Protein AF-A0A9P6L2A0-F1 (afdb_monomer)

pLDDT: mean 90.63, std 8.5, range [47.06, 98.75]

Secondary structure (DSSP, 8-state):
-TTPPPHHHHHHHHHHHHTT--TTTHHHHHHHHHHHTT--------HHHHHHHHHHHHHHHHHHHHHHHHH-SEEEEEEEEEEETTEEEEEEEEEEE-SSSPPPEEEEEEEEEES---HHHHHHHHHHHHHHHHHHHHTSHHHHHS---HHHHHHTEEEEEE-S-HHHHHHHHHHHHHHHHHHHHHHHHHHHH-GGGHHHHHHHHHHHHHHHHHHTTSHHHHHTS-HHHHHHHHHHHHHHHHHHHHHHHHHTS-HHHHHHHH--EEEE-HHHHHHHHHHHHHHHHHHHHHHHSTT-PPPB---HHHHHHHHTT-S-HHHH--GGGBHHHHHHHHHHHHHS-SSTTTS-TTS-PPPSSHHHHHHHHHHTHHHHHHHHHHHHHT-TTTT---HHHHHHHHHHH-HHHHHHHHHHHHHIIIIIHHHHHHHH-GGGTT--GGG-HHHHHHHHHHHHHHHH-THHHHSTT--HHHHSTTSPPPTTHHHHHHHHHTGGG-TTHHHHHHHHHHHHHHHHHHHTHHHHT-HHHHT--HHHHHHT---SS-HHHHHHHHHHHHHHHH-TT--HHHHHHHHHT-

Mean predicted aligned error: 7.13 Å

Nearest PDB structures (foldseek):
  8sjd-assembly1_A  TM=4.100E-01  e=6.857E-05  Musca domestica
  8edg-assembly1_C  TM=4.055E-01  e=3.412E-04  Musca domestica
  4d1q-assembly1_B  TM=2.955E-01  e=1.530E-04  Musca domestica
  8xk3-assembly1_A  TM=3.713E-01  e=5.766E-01  Kurthia massiliensis
  3zx3-assembly1_A  TM=3.173E-01  e=1.182E+00  Rattus norvegicus

Sequence (574 aa):
KRGVVQDWARNAILTLVNQGVPMSKTWDVTSANAKALGVVIVGTWSIRTSCRVVREGGIAAGLMIVEYVLMCIAMTMSGDGTSHKSIQYSSRYAVVIPLNSQPPKDCFLGITPKVNHTTATQFEGWKETLQHLCDNFNKSPLGNEAPADPTRMWQKLKGYLSDHASDQKKLSAALERYRWECDRELRGQAAMVSDEHVEERNQVMVEKGKELMEEIGGPDCYLALPVDEQIRFAKRLVREAQICLGEQAYQRLSPEEKEVVDWWVWSGCAMHKDLNAMKAGADRMSRWWVEFGEGVAPVALMNKFKTIAAKSGSVPEGSIVGPGDRGGVKVTDLLGSLVKHRETKKGHQERFRAFSSHGLAATEILHHLDLYLAFLQLVADSKSLGNELNHLERNVQAGLNDPPTRTELCVLSLYSQAISIPFSQHIRTPSNASLNGLDLGPVYDRIKRHMEAVINNPDILLGRGASQEVGTLYGEEWNNADVIQFIRDNADSFPHLQKILIEFFRGALKTWNEFAKDICGNPKVTEATPEQRRLAFRHPTNDLNEGALGTLRQEYRAYPNITFGMVNAKLMCK

Structure (mmCIF, N/CA/C/O backbone):
data_AF-A0A9P6L2A0-F1
#
_entry.id   AF-A0A9P6L2A0-F1
#
loop_
_atom_site.group_PDB
_atom_site.id
_atom_site.type_symbol
_atom_site.label_atom_id
_atom_site.label_alt_id
_atom_site.label_comp_id
_atom_site.label_asym_id
_atom_site.label_entity_id
_atom_site.label_seq_id
_atom_site.pdbx_PDB_ins_code
_atom_site.Cartn_x
_atom_site.Cartn_y
_atom_site.Cartn_z
_atom_site.occupancy
_atom_site.B_iso_or_equiv
_atom_site.auth_seq_id
_atom_site.auth_comp_id
_atom_site.auth_asym_id
_atom_site.auth_atom_id
_atom_site.pdbx_PDB_model_num
ATOM 1 N N . LYS A 1 1 ? 7.263 -43.587 -21.302 1.00 47.06 1 LYS A N 1
ATOM 2 C CA . LYS A 1 1 ? 8.309 -42.648 -20.820 1.00 47.06 1 LYS A CA 1
ATOM 3 C C . LYS A 1 1 ? 8.225 -42.562 -19.296 1.00 47.06 1 LYS A C 1
ATOM 5 O O . LYS A 1 1 ? 7.304 -41.935 -18.790 1.00 47.06 1 LYS A O 1
ATOM 10 N N . ARG A 1 2 ? 9.096 -43.260 -18.554 1.00 49.16 2 ARG A N 1
ATOM 11 C CA . ARG A 1 2 ? 9.128 -43.159 -17.082 1.00 49.16 2 ARG A CA 1
ATOM 12 C C . ARG A 1 2 ? 9.692 -41.779 -16.712 1.00 49.16 2 ARG A C 1
ATOM 14 O O . ARG A 1 2 ? 10.736 -41.413 -17.233 1.00 49.16 2 ARG A O 1
ATOM 21 N N . GLY A 1 3 ? 8.992 -41.020 -15.868 1.00 68.31 3 GLY A N 1
ATOM 22 C CA . GLY A 1 3 ? 9.498 -39.763 -15.293 1.00 68.31 3 GLY A CA 1
ATOM 23 C C . GLY A 1 3 ? 9.009 -38.445 -15.911 1.00 68.31 3 GLY A C 1
ATOM 24 O O . GLY A 1 3 ? 9.425 -37.395 -15.430 1.00 68.31 3 GLY A O 1
ATOM 25 N N . VAL A 1 4 ? 8.125 -38.455 -16.918 1.00 80.50 4 VAL A N 1
ATOM 26 C CA . VAL A 1 4 ? 7.506 -37.215 -17.432 1.00 80.50 4 VAL A CA 1
ATOM 27 C C . VAL A 1 4 ? 6.223 -36.925 -16.656 1.00 80.50 4 VAL A C 1
ATOM 29 O O . VAL A 1 4 ? 5.293 -37.729 -16.680 1.00 80.50 4 VAL A O 1
ATOM 32 N N . VAL A 1 5 ? 6.176 -35.782 -15.972 1.00 86.06 5 VAL A N 1
ATOM 33 C CA . VAL A 1 5 ? 4.963 -35.283 -15.307 1.00 86.06 5 VAL A CA 1
ATOM 34 C C . VAL A 1 5 ? 4.119 -34.572 -16.355 1.00 86.06 5 VAL A C 1
ATOM 36 O O . VAL A 1 5 ? 4.582 -33.587 -16.930 1.00 86.06 5 VAL A O 1
ATOM 39 N N . GLN A 1 6 ? 2.921 -35.093 -16.613 1.00 89.88 6 GLN A N 1
ATOM 40 C CA . GLN A 1 6 ? 2.000 -34.549 -17.612 1.00 89.88 6 GLN A CA 1
ATOM 41 C C . GLN A 1 6 ? 1.418 -33.199 -17.175 1.00 89.88 6 GLN A C 1
ATOM 43 O O . GLN A 1 6 ? 1.325 -32.917 -15.978 1.00 89.88 6 GLN A O 1
ATOM 48 N N . ASP A 1 7 ? 0.977 -32.394 -18.139 1.00 91.06 7 ASP A N 1
ATOM 49 C CA . ASP A 1 7 ? 0.506 -31.027 -17.889 1.00 91.06 7 ASP A CA 1
ATOM 50 C C . ASP A 1 7 ? -0.716 -30.978 -16.976 1.00 91.06 7 ASP A C 1
ATOM 52 O O . ASP A 1 7 ? -0.766 -30.153 -16.069 1.00 91.06 7 ASP A O 1
ATOM 56 N N . TRP A 1 8 ? -1.655 -31.922 -17.109 1.00 90.88 8 TRP A N 1
ATOM 57 C CA . TRP A 1 8 ? -2.795 -32.003 -16.189 1.00 90.88 8 TRP A CA 1
ATOM 58 C C . TRP A 1 8 ? -2.344 -32.214 -14.735 1.00 90.88 8 TRP A C 1
ATOM 60 O O . TRP A 1 8 ? -2.929 -31.636 -13.822 1.00 90.88 8 TRP A O 1
ATOM 70 N N . ALA A 1 9 ? -1.284 -32.999 -14.507 1.00 93.25 9 ALA A N 1
ATOM 71 C CA . ALA A 1 9 ? -0.755 -33.257 -13.171 1.00 93.25 9 ALA A CA 1
ATOM 72 C C . ALA A 1 9 ? -0.005 -32.031 -12.636 1.00 93.25 9 ALA A C 1
ATOM 74 O O . ALA A 1 9 ? -0.141 -31.692 -11.461 1.00 93.25 9 ALA A O 1
ATOM 75 N N . ARG A 1 10 ? 0.745 -31.329 -13.498 1.00 94.12 10 ARG A N 1
ATOM 76 C CA . ARG A 1 10 ? 1.381 -30.044 -13.162 1.00 94.12 10 ARG A CA 1
ATOM 77 C C . ARG A 1 10 ? 0.330 -29.009 -12.750 1.00 94.12 10 ARG A C 1
ATOM 79 O O . ARG A 1 10 ? 0.458 -28.413 -11.683 1.00 94.12 10 ARG A O 1
ATOM 86 N N . ASN A 1 11 ? -0.733 -28.874 -13.540 1.00 92.56 11 ASN A N 1
ATOM 87 C CA . ASN A 1 11 ? -1.851 -27.974 -13.267 1.00 92.56 11 ASN A CA 1
ATOM 88 C C . ASN A 1 11 ? -2.553 -28.345 -11.960 1.00 92.56 11 ASN A C 1
ATOM 90 O O . ASN A 1 11 ? -2.721 -27.485 -11.104 1.00 92.56 11 ASN A O 1
ATOM 94 N N . ALA A 1 12 ? -2.865 -29.627 -11.744 1.00 94.06 12 ALA A N 1
ATOM 95 C CA . ALA A 1 12 ? -3.468 -30.089 -10.496 1.00 94.06 12 ALA A CA 1
ATOM 96 C C . ALA A 1 12 ? -2.603 -29.744 -9.271 1.00 94.06 12 ALA A C 1
ATOM 98 O O . ALA A 1 12 ? -3.121 -29.263 -8.265 1.00 94.06 12 ALA A O 1
ATOM 99 N N . ILE A 1 13 ? -1.280 -29.933 -9.355 1.00 95.62 13 ILE A N 1
ATOM 100 C CA . ILE A 1 13 ? -0.350 -29.557 -8.282 1.00 95.62 13 ILE A CA 1
ATOM 101 C C . ILE A 1 13 ? -0.418 -28.051 -8.001 1.00 95.62 13 ILE A C 1
ATOM 103 O O . ILE A 1 13 ? -0.579 -27.676 -6.840 1.00 95.62 13 ILE A O 1
ATOM 107 N N . LEU A 1 14 ? -0.294 -27.203 -9.029 1.00 94.19 14 LEU A N 1
ATOM 108 C CA . LEU A 1 14 ? -0.321 -25.744 -8.868 1.00 94.19 14 LEU A CA 1
ATOM 109 C C . LEU A 1 14 ? -1.655 -25.278 -8.281 1.00 94.19 14 LEU A C 1
ATOM 111 O O . LEU A 1 14 ? -1.666 -24.558 -7.285 1.00 94.19 14 LEU A O 1
ATOM 115 N N . THR A 1 15 ? -2.775 -25.762 -8.824 1.00 93.69 15 THR A N 1
ATOM 116 C CA . THR A 1 15 ? -4.116 -25.436 -8.331 1.00 93.69 15 THR A CA 1
ATOM 117 C C . THR A 1 15 ? -4.274 -25.820 -6.864 1.00 93.69 15 THR A C 1
ATOM 119 O O . THR A 1 15 ? -4.666 -24.981 -6.061 1.00 93.69 15 THR A O 1
ATOM 122 N N . LEU A 1 16 ? -3.924 -27.051 -6.475 1.00 94.56 16 LEU A N 1
ATOM 123 C CA . LEU A 1 16 ? -4.057 -27.495 -5.085 1.00 94.56 16 LEU A CA 1
ATOM 124 C C . LEU A 1 16 ? -3.182 -26.668 -4.135 1.00 94.56 16 LEU A C 1
ATOM 126 O O . LEU A 1 16 ? -3.644 -26.266 -3.068 1.00 94.56 16 LEU A O 1
ATOM 130 N N . VAL A 1 17 ? -1.938 -26.376 -4.522 1.00 92.25 17 VAL A N 1
ATOM 131 C CA . VAL A 1 17 ? -1.028 -25.559 -3.706 1.00 92.25 17 VAL A CA 1
ATOM 132 C C . VAL A 1 17 ? -1.552 -24.130 -3.541 1.00 92.25 17 VAL A C 1
ATOM 134 O O . VAL A 1 17 ? -1.484 -23.594 -2.433 1.00 92.25 17 VAL A O 1
ATOM 137 N N . ASN A 1 18 ? -2.125 -23.538 -4.592 1.00 88.12 18 ASN A N 1
ATOM 138 C CA . ASN A 1 18 ? -2.745 -22.210 -4.544 1.00 88.12 18 ASN A CA 1
ATOM 139 C C . ASN A 1 18 ? -4.006 -22.177 -3.666 1.00 88.12 18 ASN A C 1
ATOM 141 O O . ASN A 1 18 ? -4.312 -21.144 -3.077 1.00 88.12 18 ASN A O 1
ATOM 145 N N . GLN A 1 19 ? -4.693 -23.314 -3.515 1.00 89.94 19 GLN A N 1
ATOM 146 C CA . GLN A 1 19 ? -5.813 -23.497 -2.581 1.00 89.94 19 GLN A CA 1
ATOM 147 C C . GLN A 1 19 ? -5.359 -23.864 -1.152 1.00 89.94 19 GLN A C 1
ATOM 149 O O . GLN A 1 19 ? -6.174 -24.225 -0.307 1.00 89.94 19 GLN A O 1
ATOM 154 N N . GLY A 1 20 ? -4.056 -23.792 -0.858 1.00 88.25 20 GLY A N 1
ATOM 155 C CA . GLY A 1 20 ? -3.508 -24.016 0.482 1.00 88.25 20 GLY A CA 1
ATOM 156 C C . GLY A 1 20 ? -3.190 -25.474 0.819 1.00 88.25 20 GLY A C 1
ATOM 157 O O . GLY A 1 20 ? -2.769 -25.752 1.944 1.00 88.25 20 GLY A O 1
ATOM 158 N N . VAL A 1 21 ? -3.319 -26.408 -0.131 1.00 91.38 21 VAL A N 1
ATOM 159 C CA . VAL A 1 21 ? -2.921 -27.804 0.091 1.00 91.38 21 VAL A CA 1
ATOM 160 C C . VAL A 1 21 ? -1.396 -27.884 0.240 1.00 91.38 21 VAL A C 1
ATOM 162 O O . VAL A 1 21 ? -0.663 -27.422 -0.643 1.00 91.38 21 VAL A O 1
ATOM 165 N N . PRO A 1 22 ? -0.873 -28.496 1.321 1.00 90.69 22 PRO A N 1
ATOM 166 C CA . PRO A 1 22 ? 0.562 -28.711 1.466 1.00 90.69 22 PRO A CA 1
ATOM 167 C C . PRO A 1 22 ? 1.139 -29.467 0.259 1.00 90.69 22 PRO A C 1
ATOM 169 O O . PRO A 1 22 ? 0.561 -30.453 -0.195 1.00 90.69 22 PRO A O 1
ATOM 172 N N . MET A 1 23 ? 2.331 -29.090 -0.220 1.00 92.00 23 MET A N 1
ATOM 173 C CA . MET A 1 23 ? 3.001 -29.780 -1.345 1.00 92.00 23 MET A CA 1
ATOM 174 C C . MET A 1 23 ? 3.214 -31.285 -1.098 1.00 92.00 23 MET A C 1
ATOM 176 O O . MET A 1 23 ? 3.289 -32.066 -2.046 1.00 92.00 23 MET A O 1
ATOM 180 N N . SER A 1 24 ? 3.301 -31.694 0.172 1.00 93.06 24 SER A N 1
ATOM 181 C CA . SER A 1 24 ? 3.385 -33.092 0.610 1.00 93.06 24 SER A CA 1
ATOM 182 C C . SER A 1 24 ? 2.072 -33.869 0.474 1.00 93.06 24 SER A C 1
ATOM 184 O O . SER A 1 24 ? 2.092 -35.089 0.583 1.00 93.06 24 SER A O 1
ATOM 186 N N . LYS A 1 25 ? 0.948 -33.179 0.251 1.00 95.69 25 LYS A N 1
ATOM 187 C CA . LYS A 1 25 ? -0.415 -33.724 0.243 1.00 95.69 25 LYS A CA 1
ATOM 188 C C . LYS A 1 25 ? -1.131 -33.607 -1.097 1.00 95.69 25 LYS A C 1
ATOM 190 O O . LYS A 1 25 ? -2.234 -34.122 -1.231 1.00 95.69 25 LYS A O 1
ATOM 195 N N . THR A 1 26 ? -0.511 -33.001 -2.108 1.00 95.94 26 THR A N 1
ATOM 196 C CA . THR A 1 26 ? -1.139 -32.829 -3.429 1.00 95.94 26 THR A CA 1
ATOM 197 C C . THR A 1 26 ? -1.512 -34.163 -4.079 1.00 95.94 26 THR A C 1
ATOM 199 O O . THR A 1 26 ? -2.590 -34.271 -4.660 1.00 95.94 26 THR A O 1
ATOM 202 N N . TRP A 1 27 ? -0.668 -35.195 -3.947 1.00 96.44 27 TRP A N 1
ATOM 203 C CA . TRP A 1 27 ? -0.992 -36.537 -4.443 1.00 96.44 27 TRP A CA 1
ATOM 204 C C . TRP A 1 27 ? -2.126 -37.185 -3.644 1.00 96.44 27 TRP A C 1
ATOM 206 O O . TRP A 1 27 ? -3.088 -37.651 -4.246 1.00 96.44 27 TRP A O 1
ATOM 216 N N . ASP A 1 28 ? -2.045 -37.168 -2.308 1.00 96.62 28 ASP A N 1
ATOM 217 C CA . ASP A 1 28 ? -3.063 -37.757 -1.424 1.00 96.62 28 ASP A CA 1
ATOM 218 C C . ASP A 1 28 ? -4.459 -37.192 -1.735 1.00 96.62 28 ASP A C 1
ATOM 220 O O . ASP A 1 28 ? -5.412 -37.948 -1.919 1.00 96.62 28 ASP A O 1
ATOM 224 N N . VAL A 1 29 ? -4.564 -35.864 -1.866 1.00 96.50 29 VAL A N 1
ATOM 225 C CA . VAL A 1 29 ? -5.820 -35.174 -2.199 1.00 96.50 29 VAL A CA 1
ATOM 226 C C . VAL A 1 29 ? -6.298 -35.532 -3.606 1.00 96.50 29 VAL A C 1
ATOM 228 O O . VAL A 1 29 ? -7.474 -35.837 -3.796 1.00 96.50 29 VAL A O 1
ATOM 231 N N . THR A 1 30 ? -5.399 -35.545 -4.594 1.00 96.06 30 THR A N 1
ATOM 232 C CA . THR A 1 30 ? -5.775 -35.892 -5.975 1.00 96.06 30 THR A CA 1
ATOM 233 C C . THR A 1 30 ? -6.272 -37.334 -6.077 1.00 96.06 30 THR A C 1
ATOM 235 O O . THR A 1 30 ? -7.302 -37.590 -6.694 1.00 96.06 30 THR A O 1
ATOM 238 N N . SER A 1 31 ? -5.576 -38.268 -5.428 1.00 95.44 31 SER A N 1
ATOM 239 C CA . SER A 1 31 ? -5.934 -39.687 -5.389 1.00 95.44 31 SER A CA 1
ATOM 240 C C . SER A 1 31 ? -7.280 -39.917 -4.694 1.00 95.44 31 SER A C 1
ATOM 242 O O . SER A 1 31 ? -8.130 -40.642 -5.215 1.00 95.44 31 SER A O 1
ATOM 244 N N . ALA A 1 32 ? -7.523 -39.249 -3.560 1.00 96.19 32 ALA A N 1
ATOM 245 C CA . ALA A 1 32 ? -8.800 -39.318 -2.853 1.00 96.19 32 ALA A CA 1
ATOM 246 C C . ALA A 1 32 ? -9.972 -38.807 -3.709 1.00 96.19 32 ALA A C 1
ATOM 248 O O . ALA A 1 32 ? -10.994 -39.489 -3.809 1.00 96.19 32 ALA A O 1
ATOM 249 N N . ASN A 1 33 ? -9.805 -37.661 -4.380 1.00 95.25 33 ASN A N 1
ATOM 250 C CA . ASN A 1 33 ? -10.826 -37.102 -5.271 1.00 95.25 33 ASN A CA 1
ATOM 251 C C . ASN A 1 33 ? -11.097 -38.013 -6.476 1.00 95.25 33 ASN A C 1
ATOM 253 O O . ASN A 1 33 ? -12.251 -38.269 -6.808 1.00 95.25 33 ASN A O 1
ATOM 257 N N . ALA A 1 34 ? -10.051 -38.556 -7.102 1.00 94.88 34 ALA A N 1
ATOM 258 C CA . ALA A 1 34 ? -10.203 -39.473 -8.227 1.00 94.88 34 ALA A CA 1
ATOM 259 C C . ALA A 1 34 ? -10.961 -40.745 -7.834 1.00 94.88 34 ALA A C 1
ATOM 261 O O . ALA A 1 34 ? -11.886 -41.154 -8.534 1.00 94.88 34 ALA A O 1
ATOM 262 N N . LYS A 1 35 ? -10.633 -41.320 -6.669 1.00 95.69 35 LYS A N 1
ATOM 263 C CA . LYS A 1 35 ? -11.341 -42.480 -6.120 1.00 95.69 35 LYS A CA 1
ATOM 264 C C . LYS A 1 35 ? -12.819 -42.178 -5.868 1.00 95.69 35 LYS A C 1
ATOM 266 O O . LYS A 1 35 ? -13.659 -43.002 -6.214 1.00 95.69 35 LYS A O 1
ATOM 271 N N . ALA A 1 36 ? -13.136 -41.017 -5.293 1.00 96.75 36 ALA A N 1
ATOM 272 C CA . ALA A 1 36 ? -14.518 -40.603 -5.044 1.00 96.75 36 ALA A CA 1
ATOM 273 C C . ALA A 1 36 ? -15.331 -40.445 -6.342 1.00 96.75 36 ALA A C 1
ATOM 275 O O . ALA A 1 36 ? -16.522 -40.735 -6.358 1.00 96.75 36 ALA A O 1
ATOM 276 N N . LEU A 1 37 ? -14.676 -40.037 -7.432 1.00 96.81 37 LEU A N 1
ATOM 277 C CA . LEU A 1 37 ? -15.284 -39.863 -8.755 1.00 96.81 37 LEU A CA 1
ATOM 278 C C . LEU A 1 37 ? -15.269 -41.136 -9.621 1.00 96.81 37 LEU A C 1
ATOM 280 O O . LEU A 1 37 ? -15.720 -41.097 -10.762 1.00 96.81 37 LEU A O 1
ATOM 284 N N . GLY A 1 38 ? -14.727 -42.255 -9.127 1.00 95.94 38 GLY A N 1
ATOM 285 C CA . GLY A 1 38 ? -14.585 -43.489 -9.911 1.00 95.94 38 GLY A CA 1
ATOM 286 C C . GLY A 1 38 ? -13.561 -43.399 -11.051 1.00 95.94 38 GLY A C 1
ATOM 287 O O . GLY A 1 38 ? -13.584 -44.218 -11.967 1.00 95.94 38 GLY A O 1
ATOM 288 N N . VAL A 1 39 ? -12.654 -42.417 -11.012 1.00 95.25 39 VAL A N 1
ATOM 289 C CA . VAL A 1 39 ? -11.623 -42.200 -12.034 1.00 95.25 39 VAL A CA 1
ATOM 290 C C . VAL A 1 39 ? -10.345 -42.948 -11.656 1.00 95.25 39 VAL A C 1
ATOM 292 O O . VAL A 1 39 ? -9.784 -42.750 -10.577 1.00 95.25 39 VAL A O 1
ATOM 295 N N . VAL A 1 40 ? -9.836 -43.780 -12.567 1.00 91.88 40 VAL A N 1
ATOM 296 C CA . VAL A 1 40 ? -8.549 -44.469 -12.394 1.00 91.88 40 VAL A CA 1
ATOM 297 C C . VAL A 1 40 ? -7.416 -43.573 -12.891 1.00 91.88 40 VAL A C 1
ATOM 299 O O . VAL A 1 40 ? -7.288 -43.325 -14.088 1.00 91.88 40 VAL A O 1
ATOM 302 N N . ILE A 1 41 ? -6.562 -43.113 -11.976 1.00 89.69 41 ILE A N 1
ATOM 303 C CA . ILE A 1 41 ? -5.328 -42.395 -12.317 1.00 89.69 41 ILE A CA 1
ATOM 304 C C . ILE A 1 41 ? -4.167 -43.388 -12.386 1.00 89.69 41 ILE A C 1
ATOM 306 O O . ILE A 1 41 ? -3.922 -44.142 -11.446 1.00 89.69 41 ILE A O 1
ATOM 310 N N . VAL A 1 42 ? -3.414 -43.357 -13.487 1.00 87.25 42 VAL A N 1
ATOM 311 C CA . VAL A 1 42 ? -2.190 -44.151 -13.649 1.00 87.25 42 VAL A CA 1
ATOM 312 C C . VAL A 1 42 ? -0.971 -43.334 -13.220 1.00 87.25 42 VAL A C 1
ATOM 314 O O . VAL A 1 42 ? -0.693 -42.274 -13.778 1.00 87.25 42 VAL A O 1
ATOM 317 N N . GLY A 1 43 ? -0.198 -43.870 -12.276 1.00 88.81 43 GLY A N 1
ATOM 318 C CA . GLY A 1 43 ? 1.033 -43.255 -11.769 1.00 88.81 43 GLY A CA 1
ATOM 319 C C . GLY A 1 43 ? 0.841 -42.524 -10.442 1.00 88.81 43 GLY A C 1
ATOM 320 O O . GLY A 1 43 ? -0.220 -42.603 -9.839 1.00 88.81 43 GLY A O 1
ATOM 321 N N . THR A 1 44 ? 1.899 -41.859 -9.970 1.00 92.19 44 THR A N 1
ATOM 322 C CA . THR A 1 44 ? 1.925 -41.050 -8.738 1.00 92.19 44 THR A CA 1
ATOM 323 C C . THR A 1 44 ? 2.952 -39.921 -8.884 1.00 92.19 44 THR A C 1
ATOM 325 O O . THR A 1 44 ? 3.787 -39.943 -9.796 1.00 92.19 44 THR A O 1
ATOM 328 N N . TRP A 1 45 ? 2.947 -38.944 -7.974 1.00 93.56 45 TRP A N 1
ATOM 329 C CA . TRP A 1 45 ? 4.053 -37.991 -7.838 1.00 93.56 45 TRP A CA 1
ATOM 330 C C . TRP A 1 45 ? 4.472 -37.793 -6.383 1.00 93.56 45 TRP A C 1
ATOM 332 O O . TRP A 1 45 ? 3.701 -37.981 -5.448 1.00 93.56 45 TRP A O 1
ATOM 342 N N . SER A 1 46 ? 5.734 -37.408 -6.201 1.00 94.00 46 SER A N 1
ATOM 343 C CA . SER A 1 46 ? 6.338 -37.181 -4.885 1.00 94.00 46 SER A CA 1
ATOM 344 C C . SER A 1 46 ? 6.241 -35.716 -4.453 1.00 94.00 46 SER A C 1
ATOM 346 O O . SER A 1 46 ? 6.074 -34.827 -5.288 1.00 94.00 46 SER A O 1
ATOM 348 N N . ILE A 1 47 ? 6.499 -35.441 -3.169 1.00 94.06 47 ILE A N 1
ATOM 349 C CA . ILE A 1 47 ? 6.702 -34.070 -2.669 1.00 94.06 47 ILE A CA 1
ATOM 350 C C . ILE A 1 47 ? 7.774 -33.316 -3.470 1.00 94.06 47 ILE A C 1
ATOM 352 O O . ILE A 1 47 ? 7.610 -32.138 -3.775 1.00 94.06 47 ILE A O 1
ATOM 356 N N . ARG A 1 48 ? 8.859 -33.995 -3.870 1.00 93.69 48 ARG A N 1
ATOM 357 C CA . ARG A 1 48 ? 9.933 -33.395 -4.676 1.00 93.69 48 ARG A CA 1
ATOM 358 C C . ARG A 1 48 ? 9.411 -32.939 -6.035 1.00 93.69 48 ARG A C 1
ATOM 360 O O 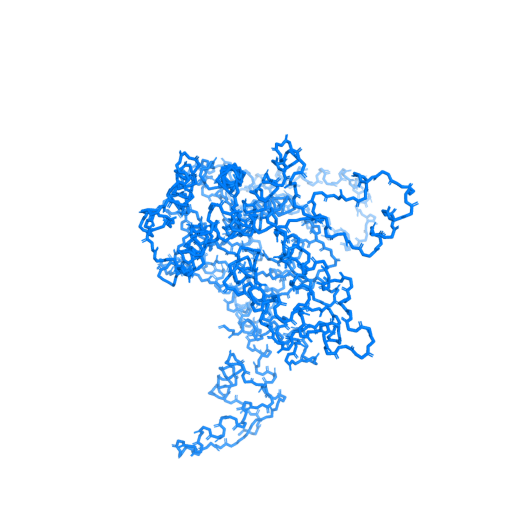. ARG A 1 48 ? 9.817 -31.881 -6.508 1.00 93.69 48 ARG A O 1
ATOM 367 N N . THR A 1 49 ? 8.527 -33.725 -6.643 1.00 94.88 49 THR A N 1
ATOM 368 C CA . THR A 1 49 ? 7.856 -33.364 -7.893 1.00 94.88 49 THR A CA 1
ATOM 369 C C . THR A 1 49 ? 6.975 -32.139 -7.688 1.00 94.88 49 THR A C 1
ATOM 371 O O . THR A 1 49 ? 7.139 -31.172 -8.423 1.00 94.88 49 THR A O 1
ATOM 374 N N . SER A 1 50 ? 6.133 -32.131 -6.649 1.00 94.75 50 SER A N 1
ATOM 375 C CA . SER A 1 50 ? 5.285 -30.979 -6.320 1.00 94.75 50 SER A CA 1
ATOM 376 C C . SER A 1 50 ? 6.103 -29.698 -6.149 1.00 94.75 50 SER A C 1
ATOM 378 O O . SER A 1 50 ? 5.819 -28.686 -6.780 1.00 94.75 50 SER A O 1
ATOM 380 N N . CYS A 1 51 ? 7.181 -29.758 -5.363 1.00 94.06 51 CYS A N 1
ATOM 381 C CA . CYS A 1 51 ? 8.079 -28.626 -5.144 1.00 94.06 51 CYS A CA 1
ATOM 382 C C . CYS A 1 51 ? 8.731 -28.123 -6.441 1.00 94.06 51 CYS A C 1
ATOM 384 O O . CYS A 1 51 ? 8.894 -26.918 -6.618 1.00 94.06 51 CYS A O 1
ATOM 386 N N . ARG A 1 52 ? 9.141 -29.025 -7.343 1.00 94.69 52 ARG A N 1
ATOM 387 C CA . ARG A 1 52 ? 9.724 -28.636 -8.638 1.00 94.69 52 ARG A CA 1
ATOM 388 C C . ARG A 1 52 ? 8.701 -27.948 -9.526 1.00 94.69 52 ARG A C 1
ATOM 390 O O . ARG A 1 52 ? 9.003 -26.880 -10.034 1.00 94.69 52 ARG A O 1
ATOM 397 N N . VAL A 1 53 ? 7.496 -28.506 -9.624 1.00 95.56 53 VAL A N 1
ATOM 398 C CA . VAL A 1 53 ? 6.402 -27.923 -10.411 1.00 95.56 53 VAL A CA 1
ATOM 399 C C . VAL A 1 53 ? 6.073 -26.509 -9.935 1.00 95.56 53 VAL A C 1
ATOM 401 O O . VAL A 1 53 ? 5.967 -25.614 -10.761 1.00 95.56 53 VAL A O 1
ATOM 404 N N . VAL A 1 54 ? 5.993 -26.273 -8.621 1.00 95.31 54 VAL A N 1
ATOM 405 C CA . VAL A 1 54 ? 5.739 -24.926 -8.078 1.00 95.31 54 VAL A CA 1
ATOM 406 C C . VAL A 1 54 ? 6.878 -23.956 -8.407 1.00 95.31 54 VAL A C 1
ATOM 408 O O . VAL A 1 54 ? 6.627 -22.826 -8.812 1.00 95.31 54 VAL A O 1
ATOM 411 N N . ARG A 1 55 ? 8.142 -24.381 -8.278 1.00 94.81 55 ARG A N 1
ATOM 412 C CA . ARG A 1 55 ? 9.299 -23.536 -8.631 1.00 94.81 55 ARG A CA 1
ATOM 413 C C . ARG A 1 55 ? 9.343 -23.203 -10.120 1.00 94.81 55 ARG A C 1
ATOM 415 O O . ARG A 1 55 ? 9.584 -22.054 -10.468 1.00 94.81 55 ARG A O 1
ATOM 422 N N . GLU A 1 56 ? 9.115 -24.199 -10.972 1.00 93.81 56 GLU A N 1
ATOM 423 C CA . GLU A 1 56 ? 9.015 -24.028 -12.425 1.00 93.81 56 GLU A CA 1
ATOM 424 C C . GLU A 1 56 ? 7.857 -23.088 -12.780 1.00 93.81 56 GLU A C 1
ATOM 426 O O . GLU A 1 56 ? 8.038 -22.197 -13.604 1.00 93.81 56 GLU A O 1
ATOM 431 N N . GLY A 1 57 ? 6.714 -23.217 -12.098 1.00 93.12 57 GLY A N 1
ATOM 432 C CA . GLY A 1 57 ? 5.583 -22.299 -12.225 1.00 93.12 57 GLY A CA 1
ATOM 433 C C . GLY A 1 57 ? 5.952 -20.857 -11.876 1.00 93.12 57 GLY A C 1
ATOM 434 O O . GLY A 1 57 ? 5.604 -19.949 -12.618 1.00 93.12 57 GLY A O 1
ATOM 435 N N . GLY A 1 58 ? 6.725 -20.636 -10.807 1.00 93.62 58 GLY A N 1
ATOM 436 C CA . GLY A 1 58 ? 7.193 -19.296 -10.438 1.00 93.62 58 GLY A CA 1
ATOM 437 C C . GLY A 1 58 ? 8.111 -18.670 -11.494 1.00 93.62 58 GLY A C 1
ATOM 438 O O . GLY A 1 58 ? 8.008 -17.478 -11.770 1.00 93.62 58 GLY A O 1
ATOM 439 N N . ILE A 1 59 ? 8.973 -19.477 -12.126 1.00 92.81 59 ILE A N 1
ATOM 440 C CA . ILE A 1 59 ? 9.804 -19.030 -13.256 1.00 92.81 59 ILE A CA 1
ATOM 441 C C . ILE A 1 59 ? 8.912 -18.675 -14.449 1.00 92.81 59 ILE A C 1
ATOM 443 O O . ILE A 1 59 ? 9.056 -17.588 -14.999 1.00 92.81 59 ILE A O 1
ATOM 447 N N . ALA A 1 60 ? 7.971 -19.552 -14.814 1.00 93.00 60 ALA A N 1
ATOM 448 C CA . ALA A 1 60 ? 7.038 -19.316 -15.914 1.00 93.00 60 ALA A CA 1
ATOM 449 C C . ALA A 1 60 ? 6.196 -18.047 -15.694 1.00 93.00 60 ALA A C 1
ATOM 451 O O . ALA A 1 60 ? 6.065 -17.239 -16.607 1.00 93.00 60 ALA A O 1
ATOM 452 N N . ALA A 1 61 ? 5.713 -17.815 -14.471 1.00 93.06 61 ALA A N 1
ATOM 453 C CA . ALA A 1 61 ? 5.018 -16.586 -14.101 1.00 93.06 61 ALA A CA 1
ATOM 454 C C . ALA A 1 61 ? 5.908 -15.344 -14.282 1.00 93.06 61 ALA A C 1
ATOM 456 O O . ALA A 1 61 ? 5.452 -14.331 -14.802 1.00 93.06 61 ALA A O 1
ATOM 457 N N . GLY A 1 62 ? 7.194 -15.431 -13.921 1.00 93.81 62 GLY A N 1
ATOM 458 C CA . GLY A 1 62 ? 8.169 -14.369 -14.183 1.00 93.81 62 GLY A CA 1
ATOM 459 C C . GLY A 1 62 ? 8.324 -14.047 -15.673 1.00 93.81 62 GLY A C 1
ATOM 460 O O . GLY A 1 62 ? 8.367 -12.873 -16.032 1.00 93.81 62 GLY A O 1
ATOM 461 N N . LEU A 1 63 ? 8.347 -15.069 -16.537 1.00 94.88 63 LEU A N 1
ATOM 462 C CA . LEU A 1 63 ? 8.384 -14.882 -17.993 1.00 94.88 63 LEU A CA 1
ATOM 463 C C . LEU A 1 63 ? 7.115 -14.184 -18.499 1.00 94.88 63 LEU A C 1
ATOM 465 O O . LEU A 1 63 ? 7.211 -13.195 -19.221 1.00 94.88 63 LEU A O 1
ATOM 469 N N . MET A 1 64 ? 5.941 -14.642 -18.052 1.00 93.06 64 MET A N 1
ATOM 470 C CA . MET A 1 64 ? 4.651 -14.051 -18.427 1.00 93.06 64 MET A CA 1
ATOM 471 C C . MET A 1 64 ? 4.536 -12.581 -18.011 1.00 93.06 64 MET A C 1
ATOM 473 O O . MET A 1 64 ? 3.980 -11.770 -18.748 1.00 93.06 64 MET A O 1
ATOM 477 N N . ILE A 1 65 ? 5.070 -12.213 -16.842 1.00 93.44 65 ILE A N 1
ATOM 478 C CA . ILE A 1 65 ? 5.112 -10.814 -16.394 1.00 93.44 65 ILE A CA 1
ATOM 479 C C . ILE A 1 65 ? 5.905 -9.959 -17.387 1.00 93.44 65 ILE A C 1
ATOM 481 O O . ILE A 1 65 ? 5.451 -8.874 -17.746 1.00 93.44 65 ILE A O 1
ATOM 485 N N . VAL A 1 66 ? 7.065 -10.437 -17.848 1.00 94.44 66 VAL A N 1
ATOM 486 C CA . VAL A 1 66 ? 7.871 -9.704 -18.833 1.00 94.44 66 VAL A CA 1
ATOM 487 C C . VAL A 1 66 ? 7.112 -9.562 -20.149 1.00 94.44 66 VAL A C 1
ATOM 489 O O . VAL A 1 66 ? 7.023 -8.446 -20.653 1.00 94.44 66 VAL A O 1
ATOM 492 N N . GLU A 1 67 ? 6.477 -10.622 -20.659 1.00 91.94 67 GLU A N 1
ATOM 493 C CA . GLU A 1 67 ? 5.631 -10.529 -21.862 1.00 91.94 67 GLU A CA 1
ATOM 494 C C . GLU A 1 67 ? 4.521 -9.485 -21.702 1.00 91.94 67 GLU A C 1
ATOM 496 O O . GLU A 1 67 ? 4.331 -8.632 -22.572 1.00 91.94 67 GLU A O 1
ATOM 501 N N . TYR A 1 68 ? 3.823 -9.489 -20.562 1.00 91.94 68 TYR A N 1
ATOM 502 C CA . TYR A 1 68 ? 2.783 -8.504 -20.290 1.00 91.94 68 TYR A CA 1
ATOM 503 C C . TYR A 1 68 ? 3.314 -7.073 -20.280 1.00 91.94 68 TYR A C 1
ATOM 505 O O . TYR A 1 68 ? 2.655 -6.191 -20.827 1.00 91.94 68 TYR A O 1
ATOM 513 N N . VAL A 1 69 ? 4.488 -6.825 -19.697 1.00 91.12 69 VAL A N 1
ATOM 514 C CA . VAL A 1 69 ? 5.091 -5.485 -19.692 1.00 91.12 69 VAL A CA 1
ATOM 515 C C . VAL A 1 69 ? 5.589 -5.085 -21.085 1.00 91.12 69 VAL A C 1
ATOM 517 O O . VAL A 1 69 ? 5.453 -3.926 -21.477 1.00 91.12 69 VAL A O 1
ATOM 520 N N . LEU A 1 70 ? 6.132 -6.017 -21.871 1.00 89.38 70 LEU A N 1
ATOM 521 C CA . LEU A 1 70 ? 6.556 -5.733 -23.244 1.00 89.38 70 LEU A CA 1
ATOM 522 C C . LEU A 1 70 ? 5.363 -5.330 -24.125 1.00 89.38 70 LEU A C 1
ATOM 524 O O . LEU A 1 70 ? 5.470 -4.383 -24.908 1.00 89.38 70 LEU A O 1
ATOM 528 N N . MET A 1 71 ? 4.216 -5.992 -23.945 1.00 89.50 71 MET A N 1
ATOM 529 C CA . MET A 1 71 ? 2.987 -5.748 -24.707 1.00 89.50 71 MET A CA 1
ATOM 530 C C . MET A 1 71 ? 2.111 -4.611 -24.156 1.00 89.50 71 MET A C 1
ATOM 532 O O . MET A 1 71 ? 1.170 -4.187 -24.832 1.00 89.50 71 MET A O 1
ATOM 536 N N . CYS A 1 72 ? 2.360 -4.121 -22.937 1.00 93.25 72 CYS A N 1
ATOM 537 C CA . CYS A 1 72 ? 1.550 -3.056 -22.350 1.00 93.25 72 CYS A CA 1
ATOM 538 C C . CYS A 1 72 ? 1.886 -1.687 -22.955 1.00 93.25 72 CYS A C 1
ATOM 540 O O . CYS A 1 72 ? 2.988 -1.447 -23.453 1.00 93.25 72 CYS A O 1
ATOM 542 N N . ILE A 1 73 ? 0.933 -0.761 -22.893 1.00 93.19 73 ILE A N 1
ATOM 543 C CA . ILE A 1 73 ? 1.146 0.635 -23.311 1.00 93.19 73 ILE A CA 1
ATOM 544 C C . ILE A 1 73 ? 1.637 1.514 -22.163 1.00 93.19 73 ILE A C 1
ATOM 546 O O . ILE A 1 73 ? 2.322 2.507 -22.384 1.00 93.19 73 ILE A O 1
ATOM 550 N N . ALA A 1 74 ? 1.295 1.138 -20.935 1.00 94.88 74 ALA A N 1
ATOM 551 C CA . ALA A 1 74 ? 1.699 1.822 -19.725 1.00 94.88 74 ALA A CA 1
ATOM 552 C C . ALA A 1 74 ? 1.696 0.842 -18.556 1.00 94.88 74 ALA A C 1
ATOM 554 O O . ALA A 1 74 ? 1.048 -0.208 -18.594 1.00 94.88 74 ALA A O 1
ATOM 555 N N . MET A 1 75 ? 2.399 1.209 -17.495 1.00 95.75 75 MET A N 1
ATOM 556 C CA . MET A 1 75 ? 2.295 0.527 -16.217 1.00 95.75 75 MET A CA 1
ATOM 557 C C . MET A 1 75 ? 2.409 1.511 -15.058 1.00 95.75 75 MET A C 1
ATOM 559 O O . MET A 1 75 ? 2.990 2.589 -15.188 1.00 95.75 75 MET A O 1
ATOM 563 N N . THR A 1 76 ? 1.897 1.121 -13.902 1.00 97.12 76 THR A N 1
ATOM 564 C CA . THR A 1 76 ? 2.182 1.772 -12.622 1.00 97.12 76 THR A CA 1
ATOM 565 C C . THR A 1 76 ? 2.793 0.762 -11.667 1.00 97.12 76 THR A C 1
ATOM 567 O O . THR A 1 76 ? 2.652 -0.446 -11.847 1.00 97.12 76 THR A O 1
ATOM 570 N N . MET A 1 77 ? 3.515 1.243 -10.661 1.00 96.62 77 MET A N 1
ATOM 571 C CA . MET A 1 77 ? 4.156 0.386 -9.666 1.00 96.62 77 MET A CA 1
ATOM 572 C C . MET A 1 77 ? 3.642 0.683 -8.268 1.00 96.62 77 MET A C 1
ATOM 574 O O . MET A 1 77 ? 3.249 1.806 -7.958 1.00 96.62 77 MET A O 1
ATOM 578 N N . SER A 1 78 ? 3.682 -0.325 -7.407 1.00 96.44 78 SER A N 1
ATOM 579 C CA . SER A 1 78 ? 3.425 -0.170 -5.981 1.00 96.44 78 SER A CA 1
ATOM 580 C C . SER A 1 78 ? 4.343 -1.063 -5.166 1.00 96.44 78 SER A C 1
ATOM 582 O O . SER A 1 78 ? 4.746 -2.142 -5.608 1.00 96.44 78 SER A O 1
ATOM 584 N N . GLY A 1 79 ? 4.682 -0.608 -3.968 1.00 93.56 79 GLY A N 1
ATOM 585 C CA . GLY A 1 79 ? 5.491 -1.375 -3.035 1.00 93.56 79 GLY A CA 1
ATOM 586 C C . GLY A 1 79 ? 5.014 -1.193 -1.607 1.00 93.56 79 GLY A C 1
ATOM 587 O O . GLY A 1 79 ? 4.416 -0.175 -1.261 1.00 93.56 79 GLY A O 1
ATOM 588 N N . ASP A 1 80 ? 5.295 -2.191 -0.777 1.00 91.56 80 ASP A N 1
ATOM 589 C CA . ASP A 1 80 ? 5.137 -2.092 0.673 1.00 91.56 80 ASP A CA 1
ATOM 590 C C . ASP A 1 80 ? 6.258 -2.828 1.401 1.00 91.56 80 ASP A C 1
ATOM 592 O O . ASP A 1 80 ? 6.912 -3.717 0.844 1.00 91.56 80 ASP A O 1
ATOM 596 N N . GLY A 1 81 ? 6.473 -2.477 2.665 1.00 89.94 81 GLY A N 1
ATOM 597 C CA . GLY A 1 81 ? 7.488 -3.065 3.514 1.00 89.94 81 GLY A CA 1
ATOM 598 C C . GLY A 1 81 ? 6.946 -3.577 4.838 1.00 89.94 81 GLY A C 1
ATOM 599 O O . GLY A 1 81 ? 6.169 -2.922 5.519 1.00 89.94 81 GLY A O 1
ATOM 600 N N . THR A 1 82 ? 7.452 -4.720 5.295 1.00 88.31 82 THR A N 1
ATOM 601 C CA . THR A 1 82 ? 7.175 -5.164 6.663 1.00 88.31 82 THR A CA 1
ATOM 602 C C . THR A 1 82 ? 8.328 -5.948 7.264 1.00 88.31 82 THR A C 1
ATOM 604 O O . THR A 1 82 ? 9.205 -6.433 6.554 1.00 88.31 82 THR A O 1
ATOM 607 N N . SER A 1 83 ? 8.315 -6.115 8.585 1.00 87.62 83 SER A N 1
ATOM 608 C CA . SER A 1 83 ? 9.282 -6.958 9.283 1.00 87.62 83 SER A CA 1
ATOM 609 C C . SER A 1 83 ? 8.696 -8.329 9.633 1.00 87.62 83 SER A C 1
ATOM 611 O O . SER A 1 83 ? 7.514 -8.474 9.963 1.00 87.62 83 SER A O 1
ATOM 613 N N . HIS A 1 84 ? 9.516 -9.372 9.587 1.00 84.75 84 HIS A N 1
ATOM 614 C CA . HIS A 1 84 ? 9.189 -10.681 10.137 1.00 84.75 84 HIS A CA 1
ATOM 615 C C . HIS A 1 84 ? 10.441 -11.299 10.759 1.00 84.75 84 HIS A C 1
ATOM 617 O O . HIS A 1 84 ? 11.456 -11.444 10.087 1.00 84.75 84 HIS A O 1
ATOM 623 N N . LYS A 1 85 ? 10.372 -11.638 12.056 1.00 84.31 85 LYS A N 1
ATOM 624 C CA . LYS A 1 85 ? 11.503 -12.182 12.838 1.00 84.31 85 LYS A CA 1
ATOM 625 C C . LYS A 1 85 ? 12.798 -11.366 12.664 1.00 84.31 85 LYS A C 1
ATOM 627 O O . LYS A 1 85 ? 13.854 -11.919 12.388 1.00 84.31 85 LYS A O 1
ATOM 632 N N . SER A 1 86 ? 12.688 -10.043 12.808 1.00 85.25 86 SER A N 1
ATOM 633 C CA . SER A 1 86 ? 13.793 -9.077 12.663 1.00 85.25 86 SER A CA 1
ATOM 634 C C . SER A 1 86 ? 14.388 -8.939 11.256 1.00 85.25 86 SER A C 1
ATOM 636 O O . SER A 1 86 ? 15.332 -8.177 11.081 1.00 85.25 86 SER A O 1
ATOM 638 N N . ILE A 1 87 ? 13.819 -9.600 10.245 1.00 88.00 87 ILE A N 1
ATOM 639 C CA . ILE A 1 87 ? 14.181 -9.406 8.837 1.00 88.00 87 ILE A CA 1
ATOM 640 C C . ILE A 1 87 ? 13.158 -8.472 8.200 1.00 88.00 87 ILE A C 1
ATOM 642 O O . ILE A 1 87 ? 11.953 -8.639 8.392 1.00 88.00 87 ILE A O 1
ATOM 646 N N . GLN A 1 88 ? 13.634 -7.479 7.456 1.00 90.81 88 GLN A N 1
ATOM 647 C CA . GLN A 1 88 ? 12.783 -6.578 6.691 1.00 90.81 88 GLN A CA 1
ATOM 648 C C . GLN A 1 88 ? 12.540 -7.160 5.302 1.00 90.81 88 GLN A C 1
ATOM 650 O O . GLN A 1 88 ? 13.467 -7.635 4.652 1.00 90.81 88 GLN A O 1
ATOM 655 N N . TYR A 1 89 ? 11.301 -7.088 4.840 1.00 92.44 89 TYR A N 1
ATOM 656 C CA . TYR A 1 89 ? 10.861 -7.550 3.531 1.00 92.44 89 TYR A CA 1
ATOM 657 C C . TYR A 1 89 ? 10.203 -6.401 2.778 1.00 92.44 89 TYR A C 1
ATOM 659 O O . TYR A 1 89 ? 9.597 -5.523 3.396 1.00 92.44 89 TYR A O 1
ATOM 667 N N . SER A 1 90 ? 10.327 -6.415 1.454 1.00 92.94 90 SER A N 1
ATOM 668 C CA . SER A 1 90 ? 9.637 -5.511 0.540 1.00 92.94 90 SER A CA 1
ATOM 669 C C . SER A 1 90 ? 8.857 -6.331 -0.473 1.00 92.94 90 SER A C 1
ATOM 671 O O . SER A 1 90 ? 9.448 -7.180 -1.133 1.00 92.94 90 SER A O 1
ATOM 673 N N . SER A 1 91 ? 7.559 -6.080 -0.588 1.00 95.25 91 SER A N 1
ATOM 674 C CA . SER A 1 91 ? 6.724 -6.579 -1.682 1.00 95.25 91 SER A CA 1
ATOM 675 C C . SER A 1 91 ? 6.694 -5.552 -2.808 1.00 95.25 91 SER A C 1
ATOM 677 O O . SER A 1 91 ? 6.822 -4.352 -2.545 1.00 95.25 91 SER A O 1
ATOM 679 N N . ARG A 1 92 ? 6.546 -6.030 -4.047 1.00 95.44 92 ARG A N 1
ATOM 680 C CA . ARG A 1 92 ? 6.444 -5.201 -5.248 1.00 95.44 92 ARG A CA 1
ATOM 681 C C . ARG A 1 92 ? 5.354 -5.723 -6.176 1.00 95.44 92 ARG A C 1
ATOM 683 O O . ARG A 1 92 ? 5.283 -6.921 -6.445 1.00 95.44 92 ARG A O 1
ATOM 690 N N . TYR A 1 93 ? 4.561 -4.807 -6.713 1.00 95.94 93 TYR A N 1
ATOM 691 C CA . TYR A 1 93 ? 3.591 -5.063 -7.772 1.00 95.94 93 TYR A CA 1
ATOM 692 C C . TYR A 1 93 ? 3.759 -4.048 -8.901 1.00 95.94 93 TYR A C 1
ATOM 694 O O . TYR A 1 93 ? 4.119 -2.892 -8.667 1.00 95.94 93 TYR A O 1
ATOM 702 N N . ALA A 1 94 ? 3.432 -4.476 -10.114 1.00 95.69 94 ALA A N 1
ATOM 703 C CA . ALA A 1 94 ? 3.123 -3.593 -11.227 1.00 95.69 94 ALA A CA 1
ATOM 704 C C . ALA A 1 94 ? 1.668 -3.794 -11.649 1.00 95.69 94 ALA A C 1
ATOM 706 O O . ALA A 1 94 ? 1.174 -4.917 -11.643 1.00 95.69 94 ALA A O 1
ATOM 707 N N . VAL A 1 95 ? 1.002 -2.717 -12.043 1.00 95.62 95 VAL A N 1
ATOM 708 C CA . VAL A 1 95 ? -0.275 -2.781 -12.750 1.00 95.62 95 VAL A CA 1
ATOM 709 C C . VAL A 1 95 ? 0.003 -2.427 -14.199 1.00 95.62 95 VAL A C 1
ATOM 711 O O . VAL A 1 95 ? 0.468 -1.325 -14.483 1.00 95.62 95 VAL A O 1
ATOM 714 N N . VAL A 1 96 ? -0.228 -3.365 -15.112 1.00 95.12 96 VAL A N 1
ATOM 715 C CA . VAL A 1 96 ? 0.035 -3.177 -16.543 1.00 95.12 96 VAL A CA 1
ATOM 716 C C . VAL A 1 96 ? -1.256 -2.859 -17.284 1.00 95.12 96 VAL A C 1
ATOM 718 O O . VAL A 1 96 ? -2.295 -3.474 -17.040 1.00 95.12 96 VAL A O 1
ATOM 721 N N . ILE A 1 97 ? -1.183 -1.898 -18.202 1.00 94.25 97 ILE A N 1
ATOM 722 C CA . ILE A 1 97 ? -2.311 -1.420 -19.003 1.00 94.25 97 ILE A CA 1
ATOM 723 C C . ILE A 1 97 ? -2.184 -1.995 -20.416 1.00 94.25 97 ILE A C 1
ATOM 725 O O . ILE A 1 97 ? -1.262 -1.612 -21.142 1.00 94.25 97 ILE A O 1
ATOM 729 N N . PRO A 1 98 ? -3.062 -2.925 -20.832 1.00 90.38 98 PRO A N 1
ATOM 730 C CA . PRO A 1 98 ? -3.008 -3.502 -22.172 1.00 90.38 98 PRO A CA 1
ATOM 731 C C . PRO A 1 98 ? -3.404 -2.498 -23.270 1.00 90.38 98 PRO A C 1
ATOM 733 O O . PRO A 1 98 ? -4.106 -1.517 -23.016 1.00 90.38 98 PRO A O 1
ATOM 736 N N . LEU A 1 99 ? -3.008 -2.788 -24.514 1.00 82.88 99 LEU A N 1
ATOM 737 C CA . LEU A 1 99 ? -3.333 -1.975 -25.697 1.00 82.88 99 LEU A CA 1
ATOM 738 C C . LEU A 1 99 ? -4.841 -1.977 -26.045 1.00 82.88 99 LEU A C 1
ATOM 740 O O . LEU A 1 99 ? -5.386 -0.942 -26.409 1.00 82.88 99 LEU A O 1
ATOM 744 N N . ASN A 1 100 ? -5.539 -3.110 -25.886 1.00 75.25 100 ASN A N 1
ATOM 745 C CA . ASN A 1 100 ? -6.875 -3.344 -26.471 1.00 75.25 100 ASN A CA 1
ATOM 746 C C . ASN A 1 100 ? -8.064 -3.019 -25.543 1.00 75.25 100 ASN A C 1
ATOM 748 O O . ASN A 1 100 ? -9.037 -3.772 -25.519 1.00 75.25 100 ASN A O 1
ATOM 752 N N . SER A 1 101 ? -7.979 -1.972 -24.717 1.00 68.81 101 SER A N 1
ATOM 753 C CA . SER A 1 101 ? -9.010 -1.631 -23.707 1.00 68.81 101 SER A CA 1
ATOM 754 C C . SER A 1 101 ? -9.393 -2.780 -22.757 1.00 68.81 101 SER A C 1
ATOM 756 O O . SER A 1 101 ? -10.436 -2.742 -22.107 1.00 68.81 101 SER A O 1
ATOM 758 N N . GLN A 1 102 ? -8.549 -3.811 -22.663 1.00 82.50 102 GLN A N 1
ATOM 759 C CA . GLN A 1 102 ? -8.689 -4.866 -21.666 1.00 82.50 102 GLN A CA 1
ATOM 760 C C . GLN A 1 102 ? -8.469 -4.275 -20.268 1.00 82.50 102 GLN A C 1
ATOM 762 O O . GLN A 1 102 ? -7.740 -3.284 -20.135 1.00 82.50 102 GLN A O 1
ATOM 767 N N . PRO A 1 103 ? -9.064 -4.877 -19.223 1.00 85.38 103 PRO A N 1
ATOM 768 C CA . PRO A 1 103 ? -8.855 -4.407 -17.865 1.00 85.38 103 PRO A CA 1
ATOM 769 C C . PRO A 1 103 ? -7.359 -4.428 -17.500 1.00 85.38 103 PRO A C 1
ATOM 771 O O . PRO A 1 103 ? -6.619 -5.294 -17.990 1.00 85.38 103 PRO A O 1
ATOM 774 N N . PRO A 1 104 ? -6.911 -3.4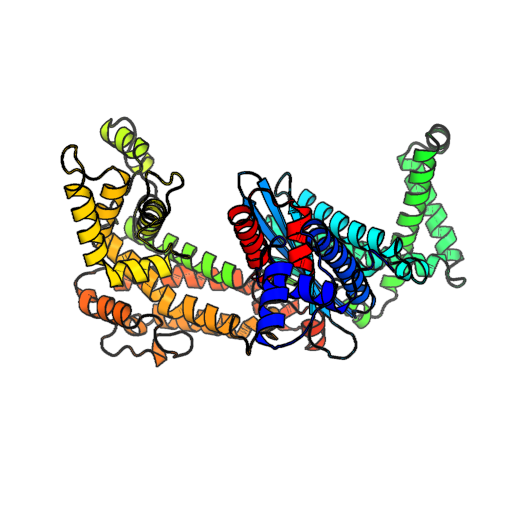96 -16.639 1.00 91.25 104 PRO A N 1
ATOM 775 C CA . PRO A 1 104 ? -5.575 -3.530 -16.059 1.00 91.25 104 PRO A CA 1
ATOM 776 C C . PRO A 1 104 ? -5.266 -4.901 -15.445 1.00 91.25 104 PRO A C 1
ATOM 778 O O . PRO A 1 104 ? -6.152 -5.539 -14.874 1.00 91.25 104 PRO A O 1
ATOM 781 N N . LYS A 1 105 ? -4.015 -5.356 -15.561 1.00 91.88 105 LYS A N 1
ATOM 782 C CA . LYS A 1 105 ? -3.570 -6.623 -14.963 1.00 91.88 105 LYS A CA 1
ATOM 783 C C . LYS A 1 105 ? -2.573 -6.377 -13.843 1.00 91.88 105 LYS A C 1
ATOM 785 O O . LYS A 1 105 ? -1.582 -5.672 -14.033 1.00 91.88 105 LYS A O 1
ATOM 790 N N . ASP A 1 106 ? -2.797 -7.033 -12.714 1.00 93.06 106 ASP A N 1
ATOM 791 C CA . ASP A 1 106 ? -1.877 -7.013 -11.584 1.00 93.06 106 ASP A CA 1
ATOM 792 C C . ASP A 1 106 ? -0.764 -8.042 -11.785 1.00 93.06 106 ASP A C 1
ATOM 794 O O . ASP A 1 106 ? -1.010 -9.222 -12.025 1.00 93.06 106 ASP A O 1
ATOM 798 N N . CYS A 1 107 ? 0.478 -7.588 -11.680 1.00 94.50 107 CYS A N 1
ATOM 799 C CA . CYS A 1 107 ? 1.679 -8.400 -11.804 1.00 94.50 107 CYS A CA 1
ATOM 800 C C . CYS A 1 107 ? 2.444 -8.353 -10.480 1.00 94.50 107 CYS A C 1
ATOM 802 O O . CYS A 1 107 ? 3.072 -7.342 -10.153 1.00 94.50 107 CYS A O 1
ATOM 804 N N . PHE A 1 108 ? 2.414 -9.445 -9.716 1.00 95.62 108 PHE A N 1
ATOM 805 C CA . PHE A 1 108 ? 3.243 -9.579 -8.522 1.00 95.62 108 PHE A CA 1
ATOM 806 C C . PHE A 1 108 ? 4.704 -9.804 -8.917 1.00 95.62 108 PHE A C 1
ATOM 808 O O . PHE A 1 108 ? 5.051 -10.826 -9.504 1.00 95.62 108 PHE A O 1
ATOM 815 N N . LEU A 1 109 ? 5.581 -8.866 -8.564 1.00 95.25 109 LEU A N 1
ATOM 816 C CA . LEU A 1 109 ? 6.992 -8.887 -8.966 1.00 95.25 109 LEU A CA 1
ATOM 817 C C . LEU A 1 109 ? 7.892 -9.620 -7.962 1.00 95.25 109 LEU A C 1
ATOM 819 O O . LEU A 1 109 ? 9.107 -9.693 -8.143 1.00 95.25 109 LEU A O 1
ATOM 823 N N . GLY A 1 110 ? 7.298 -10.160 -6.898 1.00 94.44 110 GLY A N 1
ATOM 824 C CA . GLY A 1 110 ? 8.003 -10.871 -5.843 1.00 94.44 110 GLY A CA 1
ATOM 825 C C . GLY A 1 110 ? 8.202 -10.047 -4.575 1.00 94.44 110 GLY A C 1
ATOM 826 O O . GLY A 1 110 ? 8.010 -8.830 -4.521 1.00 94.44 110 GLY A O 1
ATOM 827 N N . ILE A 1 111 ? 8.617 -10.752 -3.525 1.00 95.00 111 ILE A N 1
ATOM 828 C CA . ILE A 1 111 ? 9.133 -10.155 -2.297 1.00 95.00 111 ILE A CA 1
ATOM 829 C C . ILE A 1 111 ? 10.656 -10.268 -2.311 1.00 95.00 111 ILE A C 1
ATOM 831 O O . ILE A 1 111 ? 11.206 -11.279 -2.754 1.00 95.00 111 ILE A O 1
ATOM 835 N N . THR A 1 112 ? 11.350 -9.278 -1.754 1.00 92.75 112 THR A N 1
ATOM 836 C CA . THR A 1 112 ? 12.788 -9.360 -1.460 1.00 92.75 112 THR A CA 1
ATOM 837 C C . THR A 1 112 ? 13.062 -8.983 -0.005 1.00 92.75 112 THR A C 1
ATOM 839 O O . THR A 1 112 ? 12.395 -8.095 0.534 1.00 92.75 112 THR A O 1
ATOM 842 N N . PRO A 1 113 ? 14.031 -9.622 0.674 1.00 90.19 113 PRO A N 1
ATOM 843 C CA . PRO A 1 113 ? 14.550 -9.074 1.919 1.00 90.19 113 PRO A CA 1
ATOM 844 C C . PRO A 1 113 ? 15.252 -7.738 1.635 1.00 90.19 113 PRO A C 1
ATOM 846 O O . PRO A 1 113 ? 15.769 -7.524 0.540 1.00 90.19 113 PRO A O 1
ATOM 849 N N . LYS A 1 114 ? 15.273 -6.834 2.615 1.00 82.31 114 LYS A N 1
ATOM 850 C CA . LYS A 1 114 ? 15.999 -5.562 2.531 1.00 82.31 114 LYS A CA 1
ATOM 851 C C . LYS A 1 114 ? 16.903 -5.372 3.738 1.00 82.31 114 LYS A C 1
ATOM 853 O O . LYS A 1 114 ? 16.547 -5.735 4.857 1.00 82.31 114 LYS A O 1
ATOM 858 N N . VAL A 1 115 ? 18.073 -4.790 3.491 1.00 77.69 115 VAL A N 1
ATOM 859 C CA . VAL A 1 115 ? 19.073 -4.514 4.532 1.00 77.69 115 VAL A CA 1
ATOM 860 C C . VAL A 1 115 ? 18.663 -3.294 5.363 1.00 77.69 115 VAL A C 1
ATOM 862 O O . VAL A 1 115 ? 18.842 -3.277 6.577 1.00 77.69 115 VAL A O 1
ATOM 865 N N . ASN A 1 116 ? 18.065 -2.282 4.727 1.00 78.62 116 ASN A N 1
ATOM 866 C CA . ASN A 1 116 ? 17.533 -1.087 5.380 1.00 78.62 116 ASN A CA 1
ATOM 867 C C . ASN A 1 116 ? 16.343 -0.506 4.583 1.00 78.62 116 ASN A C 1
ATOM 869 O O . ASN A 1 116 ? 15.933 -1.066 3.567 1.00 78.62 116 ASN A O 1
ATOM 873 N N . HIS A 1 117 ? 15.775 0.602 5.068 1.00 78.44 117 HIS A N 1
ATOM 874 C CA . HIS A 1 117 ? 14.596 1.261 4.485 1.00 78.44 117 HIS A CA 1
ATOM 875 C C . HIS A 1 117 ? 14.911 2.573 3.750 1.00 78.44 117 HIS A C 1
ATOM 877 O O . HIS A 1 117 ? 14.001 3.355 3.501 1.00 78.44 117 HIS A O 1
ATOM 883 N N . THR A 1 118 ? 16.166 2.869 3.408 1.00 86.12 118 THR A N 1
ATOM 884 C CA . THR A 1 118 ? 16.477 4.152 2.751 1.00 86.12 118 THR A CA 1
ATOM 885 C C . THR A 1 118 ? 15.898 4.204 1.336 1.00 86.12 118 THR A C 1
ATOM 887 O O . THR A 1 118 ? 15.792 3.180 0.659 1.00 86.12 118 THR A O 1
ATOM 890 N N . THR A 1 119 ? 15.564 5.406 0.857 1.00 86.00 119 THR A N 1
ATOM 891 C CA . THR A 1 119 ? 15.103 5.623 -0.526 1.00 86.00 119 THR A CA 1
ATOM 892 C C . THR A 1 119 ? 16.050 5.004 -1.559 1.00 86.00 119 THR A C 1
ATOM 894 O O . THR A 1 119 ? 15.583 4.351 -2.485 1.00 86.00 119 THR A O 1
ATOM 897 N N . ALA A 1 120 ? 17.369 5.153 -1.380 1.00 88.56 120 ALA A N 1
ATOM 898 C CA . ALA A 1 120 ? 18.361 4.609 -2.306 1.00 88.56 120 ALA A CA 1
ATOM 899 C C . ALA A 1 120 ? 18.305 3.075 -2.379 1.00 88.56 120 ALA A C 1
ATOM 901 O O . ALA A 1 120 ? 18.220 2.516 -3.466 1.00 88.56 120 ALA A O 1
ATOM 902 N N . THR A 1 121 ? 18.259 2.394 -1.229 1.00 88.12 121 THR A N 1
ATOM 903 C CA . THR A 1 121 ? 18.156 0.926 -1.179 1.00 88.12 121 THR A CA 1
ATOM 904 C C . THR A 1 121 ? 16.865 0.431 -1.828 1.00 88.12 121 THR A C 1
ATOM 906 O O . THR A 1 121 ? 16.857 -0.590 -2.510 1.00 88.12 121 THR A O 1
ATOM 909 N N . GLN A 1 122 ? 15.756 1.146 -1.623 1.00 88.88 122 GLN A N 1
ATOM 910 C CA . GLN A 1 122 ? 14.478 0.785 -2.233 1.00 88.88 122 GLN A CA 1
ATOM 911 C C . GLN A 1 122 ? 14.511 0.944 -3.758 1.00 88.88 122 GLN A C 1
ATOM 913 O O . GLN A 1 122 ? 14.032 0.059 -4.466 1.00 88.88 122 GLN A O 1
ATOM 918 N N . PHE A 1 123 ? 15.096 2.039 -4.247 1.00 94.25 123 PHE A N 1
ATOM 919 C CA . PHE A 1 123 ? 15.252 2.334 -5.668 1.00 94.25 123 PHE A CA 1
ATOM 920 C C . PHE A 1 123 ? 16.162 1.326 -6.384 1.00 94.25 123 PHE A C 1
ATOM 922 O O . PHE A 1 123 ? 15.768 0.775 -7.409 1.00 94.25 123 PHE A O 1
ATOM 929 N N . GLU A 1 124 ? 17.323 0.998 -5.816 1.00 93.81 124 GLU A N 1
ATOM 930 C CA . GLU A 1 124 ? 18.189 -0.047 -6.381 1.00 93.81 124 GLU A CA 1
ATOM 931 C C . GLU A 1 124 ? 17.502 -1.416 -6.356 1.00 93.81 124 GLU A C 1
ATOM 933 O O . GLU A 1 124 ? 17.502 -2.125 -7.357 1.00 93.81 124 GLU A O 1
ATOM 938 N N . GLY A 1 125 ? 16.772 -1.742 -5.284 1.00 93.25 125 GLY A N 1
ATOM 939 C CA . GLY A 1 125 ? 15.985 -2.974 -5.243 1.00 93.25 125 GLY A CA 1
ATOM 940 C C . GLY A 1 125 ? 14.898 -3.050 -6.328 1.00 93.25 125 GLY A C 1
ATOM 941 O O . GLY A 1 125 ? 14.535 -4.145 -6.759 1.00 93.25 125 GLY A O 1
ATOM 942 N N . TRP A 1 126 ? 14.368 -1.914 -6.790 1.00 95.19 126 TRP A N 1
ATOM 943 C CA . TRP A 1 126 ? 13.460 -1.853 -7.938 1.00 95.19 126 TRP A CA 1
ATOM 944 C C . TRP A 1 126 ? 14.184 -2.142 -9.262 1.00 95.19 126 TRP A C 1
ATOM 946 O O . TRP A 1 126 ? 13.690 -2.955 -10.047 1.00 95.19 126 TRP A O 1
ATOM 956 N N . LYS A 1 127 ? 15.367 -1.552 -9.484 1.00 95.25 127 LYS A N 1
ATOM 957 C CA . LYS A 1 127 ? 16.216 -1.850 -10.652 1.00 95.25 127 LYS A CA 1
ATOM 958 C C . LYS A 1 127 ? 16.614 -3.317 -10.709 1.00 95.25 127 LYS A C 1
ATOM 960 O O . LYS A 1 127 ? 16.394 -3.961 -11.729 1.00 95.25 127 LYS A O 1
ATOM 965 N N . GLU A 1 128 ? 17.117 -3.858 -9.602 1.00 94.81 128 GLU A N 1
ATOM 966 C CA . GLU A 1 128 ? 17.497 -5.268 -9.483 1.00 94.81 128 GLU A CA 1
ATOM 967 C C . GLU A 1 128 ? 16.319 -6.200 -9.785 1.00 94.81 128 GLU A C 1
ATOM 969 O O . GLU A 1 128 ? 16.488 -7.206 -10.471 1.00 94.81 128 GLU A O 1
ATOM 974 N N . THR A 1 129 ? 15.111 -5.855 -9.319 1.00 94.31 129 THR A N 1
ATOM 975 C CA . THR A 1 129 ? 13.906 -6.663 -9.566 1.00 94.31 129 THR A CA 1
ATOM 976 C C . THR A 1 129 ? 13.584 -6.738 -11.060 1.00 94.31 129 THR A C 1
ATOM 978 O O . THR A 1 129 ? 13.409 -7.839 -11.584 1.00 94.31 129 THR A O 1
ATOM 981 N N . LEU A 1 130 ? 13.522 -5.599 -11.762 1.00 94.50 130 LEU A N 1
ATOM 982 C CA . LEU A 1 130 ? 13.226 -5.606 -13.200 1.00 94.50 130 LEU A CA 1
ATOM 983 C C . LEU A 1 130 ? 14.362 -6.217 -14.024 1.00 94.50 130 LEU A C 1
ATOM 985 O O . LEU A 1 130 ? 14.087 -6.974 -14.954 1.00 94.50 130 LEU A O 1
ATOM 989 N N . GLN A 1 131 ? 15.618 -5.944 -13.659 1.00 95.19 131 GLN A N 1
ATOM 990 C CA . GLN A 1 131 ? 16.779 -6.539 -14.318 1.00 95.19 131 GLN A CA 1
ATOM 991 C C . GLN A 1 131 ? 16.742 -8.063 -14.204 1.00 95.19 131 GLN A C 1
ATOM 993 O O . GLN A 1 131 ? 16.864 -8.757 -15.205 1.00 95.19 131 GLN A O 1
ATOM 998 N N . HIS A 1 132 ? 16.486 -8.595 -13.008 1.00 94.00 132 HIS A N 1
ATOM 999 C CA . HIS A 1 132 ? 16.401 -10.035 -12.789 1.00 94.00 132 HIS A CA 1
ATOM 1000 C C . HIS A 1 132 ? 15.262 -10.690 -13.589 1.00 94.00 132 HIS A C 1
ATOM 1002 O O . HIS A 1 132 ? 15.423 -11.802 -14.094 1.00 94.00 132 HIS A O 1
ATOM 1008 N N . LEU A 1 133 ? 14.114 -10.017 -13.728 1.00 94.25 133 LEU A N 1
ATOM 1009 C CA . LEU A 1 133 ? 13.021 -10.496 -14.580 1.00 94.25 133 LEU A CA 1
ATOM 1010 C C . LEU A 1 133 ? 13.446 -10.540 -16.057 1.00 94.25 133 LEU A C 1
ATOM 1012 O O . LEU A 1 133 ? 13.271 -11.577 -16.698 1.00 94.25 133 LEU A O 1
ATOM 1016 N N . CYS A 1 134 ? 14.071 -9.473 -16.566 1.00 95.19 134 CYS A N 1
ATOM 1017 C CA . CYS A 1 134 ? 14.586 -9.424 -17.939 1.00 95.19 134 CYS A CA 1
ATOM 1018 C C . CYS A 1 134 ? 15.666 -10.479 -18.188 1.00 95.19 134 CYS A C 1
ATOM 1020 O O . CYS A 1 134 ? 15.600 -11.195 -19.179 1.00 95.19 134 CYS A O 1
ATOM 1022 N N . ASP A 1 135 ? 16.627 -10.636 -17.278 1.00 95.12 135 ASP A N 1
ATOM 1023 C CA . ASP A 1 135 ? 17.718 -11.605 -17.410 1.00 95.12 135 ASP A CA 1
ATOM 1024 C C . ASP A 1 135 ? 17.199 -13.041 -17.483 1.00 95.12 135 ASP A C 1
ATOM 1026 O O . ASP A 1 135 ? 17.728 -13.865 -18.230 1.00 95.12 135 ASP A O 1
ATOM 1030 N N . ASN A 1 136 ? 16.170 -13.363 -16.698 1.00 93.12 136 ASN A N 1
ATOM 1031 C CA . ASN A 1 136 ? 15.540 -14.678 -16.747 1.00 93.12 136 ASN A CA 1
ATOM 1032 C C . ASN A 1 136 ? 14.743 -14.871 -18.038 1.00 93.12 136 ASN A C 1
ATOM 1034 O O . ASN A 1 136 ? 14.802 -15.953 -18.623 1.00 93.12 136 ASN A O 1
ATOM 1038 N N . PHE A 1 137 ? 14.056 -13.829 -18.510 1.00 96.12 137 PHE A N 1
ATOM 1039 C CA . PHE A 1 137 ? 13.361 -13.852 -19.793 1.00 96.12 137 PHE A CA 1
ATOM 1040 C C . PHE A 1 137 ? 14.319 -14.046 -20.969 1.00 96.12 137 PHE A C 1
ATOM 1042 O O . PHE A 1 137 ? 14.108 -14.936 -21.790 1.00 96.12 137 PHE A O 1
ATOM 1049 N N . ASN A 1 138 ? 15.430 -13.316 -20.985 1.00 96.25 138 ASN A N 1
ATOM 1050 C CA . ASN A 1 138 ? 16.452 -13.358 -22.033 1.00 96.25 138 ASN A CA 1
ATOM 1051 C C . ASN A 1 138 ? 17.227 -14.680 -22.082 1.00 96.25 138 ASN A C 1
ATOM 1053 O O . ASN A 1 138 ? 17.826 -15.000 -23.099 1.00 96.25 138 ASN A O 1
ATOM 1057 N N . LYS A 1 139 ? 17.195 -15.480 -21.009 1.00 94.81 139 LYS A N 1
ATOM 1058 C CA . LYS A 1 139 ? 17.725 -16.857 -20.993 1.00 94.81 139 LYS A CA 1
ATOM 1059 C C . LYS A 1 139 ? 16.727 -17.896 -21.513 1.00 94.81 139 LYS A C 1
ATOM 1061 O O . LYS A 1 139 ? 17.084 -19.069 -21.635 1.00 94.81 139 LYS A O 1
ATOM 1066 N N . SER A 1 140 ? 15.477 -17.509 -21.759 1.00 93.50 140 SER A N 1
ATOM 1067 C CA . SER A 1 140 ? 14.439 -18.391 -22.296 1.00 93.50 140 SER A CA 1
ATOM 1068 C C . SER A 1 140 ? 14.440 -18.388 -23.834 1.00 93.50 140 SER A C 1
ATOM 1070 O O . SER A 1 140 ? 14.953 -17.447 -24.440 1.00 93.50 140 SER A O 1
ATOM 1072 N N . PRO A 1 141 ? 13.829 -19.394 -24.493 1.00 92.38 141 PRO A N 1
ATOM 1073 C CA . PRO A 1 141 ? 13.660 -19.379 -25.946 1.00 92.38 141 PRO A CA 1
ATOM 1074 C C . PRO A 1 141 ? 12.954 -18.118 -26.470 1.00 92.38 141 PRO A C 1
ATOM 1076 O O . PRO A 1 141 ? 13.363 -17.595 -27.499 1.00 92.38 141 PRO A O 1
ATOM 1079 N N . LEU A 1 142 ? 11.970 -17.591 -25.728 1.00 89.50 142 LEU A N 1
ATOM 1080 C CA . LEU A 1 142 ? 11.242 -16.364 -26.085 1.00 89.50 142 LEU A CA 1
ATOM 1081 C C . LEU A 1 142 ? 12.176 -15.148 -26.131 1.00 89.50 142 LEU A C 1
ATOM 1083 O O . LEU A 1 142 ? 12.130 -14.345 -27.058 1.00 89.50 142 LEU A O 1
ATOM 1087 N N . GLY A 1 143 ? 13.068 -15.044 -25.147 1.00 90.69 143 GLY A N 1
ATOM 1088 C CA . GLY A 1 143 ? 14.035 -13.956 -25.071 1.00 90.69 143 GLY A CA 1
ATOM 1089 C C . GLY A 1 143 ? 15.157 -14.048 -26.106 1.00 90.69 143 GLY A C 1
ATOM 1090 O O . GLY A 1 143 ? 15.720 -13.020 -26.463 1.00 90.69 143 GLY A O 1
ATOM 1091 N N . ASN A 1 144 ? 15.462 -15.241 -26.628 1.00 88.56 144 ASN A N 1
ATOM 1092 C CA . ASN A 1 144 ? 16.397 -15.383 -27.750 1.00 88.56 144 ASN A CA 1
ATOM 1093 C C . ASN A 1 144 ? 15.817 -14.817 -29.055 1.00 88.56 144 ASN A C 1
ATOM 1095 O O . ASN A 1 144 ? 16.570 -14.298 -29.875 1.00 88.56 144 ASN A O 1
ATOM 1099 N N . GLU A 1 145 ? 14.500 -14.930 -29.257 1.00 87.44 145 GLU A N 1
ATOM 1100 C CA . GLU A 1 145 ? 13.811 -14.380 -30.432 1.00 87.44 145 GLU A CA 1
ATOM 1101 C C . GLU A 1 145 ? 13.611 -12.865 -30.312 1.00 87.44 145 GLU A C 1
ATOM 1103 O O . GLU A 1 145 ? 13.852 -12.128 -31.268 1.00 87.44 145 GLU A O 1
ATOM 1108 N N . ALA A 1 146 ? 13.202 -12.394 -29.131 1.00 88.50 146 ALA A N 1
ATOM 1109 C CA . ALA A 1 146 ? 12.961 -10.983 -28.856 1.00 88.50 146 ALA A CA 1
ATOM 1110 C C . ALA A 1 146 ? 13.422 -10.619 -27.432 1.00 88.50 146 ALA A C 1
ATOM 1112 O O . ALA A 1 146 ? 12.632 -10.716 -26.490 1.00 88.50 146 ALA A O 1
ATOM 1113 N N . PRO A 1 147 ? 14.683 -10.184 -27.251 1.00 92.06 147 PRO A N 1
ATOM 1114 C CA . PRO A 1 147 ? 15.204 -9.838 -25.934 1.00 92.06 147 PRO A CA 1
ATOM 1115 C C . PRO A 1 147 ? 14.408 -8.713 -25.261 1.00 92.06 147 PRO A C 1
ATOM 1117 O O . PRO A 1 147 ? 14.104 -7.682 -25.866 1.00 92.06 147 PRO A O 1
ATOM 1120 N N . ALA A 1 148 ? 14.115 -8.893 -23.977 1.00 94.25 148 ALA A N 1
ATOM 1121 C CA . ALA A 1 148 ? 13.578 -7.866 -23.104 1.00 94.25 148 ALA A CA 1
ATOM 1122 C C . ALA A 1 148 ? 14.668 -6.861 -22.714 1.00 94.25 148 ALA A C 1
ATOM 1124 O O . ALA A 1 148 ? 15.768 -7.242 -22.301 1.00 94.25 148 ALA A O 1
ATOM 1125 N N . ASP A 1 149 ? 14.323 -5.578 -22.791 1.00 92.00 149 ASP A N 1
ATOM 1126 C CA . ASP A 1 149 ? 15.165 -4.465 -22.365 1.00 92.00 149 ASP A CA 1
ATOM 1127 C C . ASP A 1 149 ? 14.515 -3.756 -21.161 1.00 92.00 149 ASP A C 1
ATOM 1129 O O . ASP A 1 149 ? 13.416 -3.198 -21.302 1.00 92.00 149 ASP A O 1
ATOM 1133 N N . PRO A 1 150 ? 15.162 -3.747 -19.979 1.00 92.88 150 PRO A N 1
ATOM 1134 C CA . PRO A 1 150 ? 14.629 -3.069 -18.803 1.00 92.88 150 PRO A CA 1
ATOM 1135 C C . PRO A 1 150 ? 14.423 -1.565 -19.032 1.00 92.88 150 PRO A C 1
ATOM 1137 O O . PRO A 1 150 ? 13.471 -1.007 -18.485 1.00 92.88 150 PRO A O 1
ATOM 1140 N N . THR A 1 151 ? 15.231 -0.902 -19.866 1.00 93.50 151 THR A N 1
ATOM 1141 C CA . THR A 1 151 ? 15.088 0.533 -20.172 1.00 93.50 151 THR A CA 1
ATOM 1142 C C . THR A 1 151 ? 13.735 0.820 -20.831 1.00 93.50 151 THR A C 1
ATOM 1144 O O . THR A 1 151 ? 13.032 1.759 -20.444 1.00 93.50 151 THR A O 1
ATOM 1147 N N . ARG A 1 152 ? 13.291 -0.051 -21.750 1.00 92.38 152 ARG A N 1
ATOM 1148 C CA . ARG A 1 152 ? 11.949 0.019 -22.364 1.00 92.38 152 ARG A CA 1
ATOM 1149 C C . ARG A 1 152 ? 10.827 -0.222 -21.366 1.00 92.38 152 ARG A C 1
ATOM 1151 O O . ARG A 1 152 ? 9.762 0.377 -21.500 1.00 92.38 152 ARG A O 1
ATOM 1158 N N . MET A 1 153 ? 11.039 -1.078 -20.367 1.00 93.31 153 MET A N 1
ATOM 1159 C CA . MET A 1 153 ? 10.058 -1.253 -19.296 1.00 93.31 153 MET A CA 1
ATOM 1160 C C . MET A 1 153 ? 9.922 0.046 -18.500 1.00 93.31 153 MET A C 1
ATOM 1162 O O . MET A 1 153 ? 8.814 0.553 -18.356 1.00 93.31 153 MET A O 1
ATOM 1166 N N . TRP A 1 154 ? 11.035 0.636 -18.050 1.00 95.19 154 TRP A N 1
ATOM 1167 C CA . TRP A 1 154 ? 11.035 1.887 -17.283 1.00 95.19 154 TRP A CA 1
ATOM 1168 C C . TRP A 1 154 ? 10.341 3.041 -18.012 1.00 95.19 154 TRP A C 1
ATOM 1170 O O . TRP A 1 154 ? 9.570 3.774 -17.389 1.00 95.19 154 TRP A O 1
ATOM 1180 N N . GLN A 1 155 ? 10.529 3.164 -19.328 1.00 93.69 155 GLN A N 1
ATOM 1181 C CA . GLN A 1 155 ? 9.872 4.188 -20.149 1.00 93.69 155 GLN A CA 1
ATOM 1182 C C . GLN A 1 155 ? 8.332 4.139 -20.066 1.00 93.69 155 GLN A C 1
ATOM 1184 O O . GLN A 1 155 ? 7.674 5.183 -20.106 1.00 93.69 155 GLN A O 1
ATOM 1189 N N . LYS A 1 156 ? 7.745 2.943 -19.906 1.00 93.75 156 LYS A N 1
ATOM 1190 C CA . LYS A 1 156 ? 6.286 2.731 -19.823 1.00 93.75 156 LYS A CA 1
ATOM 1191 C C . LYS A 1 156 ? 5.683 3.123 -18.472 1.00 93.75 156 LYS A C 1
ATOM 1193 O O . LYS A 1 156 ? 4.460 3.124 -18.332 1.00 93.75 156 LYS A O 1
ATOM 1198 N N . LEU A 1 157 ? 6.498 3.425 -17.462 1.00 96.12 157 LEU A N 1
ATOM 1199 C CA . LEU A 1 157 ? 6.009 3.734 -16.123 1.00 96.12 157 LEU A CA 1
ATOM 1200 C C . LEU A 1 157 ? 5.319 5.111 -16.092 1.00 96.12 157 LEU A C 1
ATOM 1202 O O . LEU A 1 157 ? 5.930 6.123 -16.422 1.00 96.12 157 LEU A O 1
ATOM 1206 N N . LYS A 1 158 ? 4.052 5.158 -15.663 1.00 96.12 158 LYS A N 1
ATOM 1207 C CA . LYS A 1 158 ? 3.224 6.383 -15.576 1.00 96.12 158 LYS A CA 1
ATOM 1208 C C . LYS A 1 158 ? 2.852 6.774 -14.145 1.00 96.12 158 LYS A C 1
ATOM 1210 O O . LYS A 1 158 ? 2.144 7.755 -13.912 1.00 96.12 158 LYS A O 1
ATOM 1215 N N . GLY A 1 159 ? 3.339 6.031 -13.155 1.00 96.12 159 GLY A N 1
ATOM 1216 C CA . GLY A 1 159 ? 3.253 6.467 -11.772 1.00 96.12 159 GLY A CA 1
ATOM 1217 C C . GLY A 1 159 ? 3.537 5.408 -10.726 1.00 96.12 159 GLY A C 1
ATOM 1218 O O . GLY A 1 159 ? 3.804 4.244 -11.027 1.00 96.12 159 GLY A O 1
ATOM 1219 N N . TYR A 1 160 ? 3.449 5.858 -9.477 1.00 96.81 160 TYR A N 1
ATOM 1220 C CA . TYR A 1 160 ? 3.766 5.072 -8.294 1.00 96.81 160 TYR A CA 1
ATOM 1221 C C . TYR A 1 160 ? 2.703 5.224 -7.193 1.00 96.81 160 TYR A C 1
ATOM 1223 O O . TYR A 1 160 ? 2.201 6.326 -6.947 1.00 96.81 160 TYR A O 1
ATOM 1231 N N . LEU A 1 161 ? 2.358 4.114 -6.540 1.00 95.81 161 LEU A N 1
ATOM 1232 C CA . LEU A 1 161 ? 1.479 4.039 -5.372 1.00 95.81 161 LEU A CA 1
ATOM 1233 C C . LEU A 1 161 ? 2.276 3.539 -4.162 1.00 95.81 161 LEU A C 1
ATOM 1235 O O . LEU A 1 161 ? 2.928 2.498 -4.220 1.00 95.81 161 LEU A O 1
ATOM 1239 N N . SER A 1 162 ? 2.186 4.257 -3.049 1.00 94.06 162 SER A N 1
ATOM 1240 C CA . SER A 1 162 ? 2.874 3.916 -1.798 1.00 94.06 162 SER A CA 1
ATOM 1241 C C . SER A 1 162 ? 2.079 4.397 -0.588 1.00 94.06 162 SER A C 1
ATOM 1243 O O . SER A 1 162 ? 1.002 4.971 -0.737 1.00 94.06 162 SER A O 1
ATOM 1245 N N . ASP A 1 163 ? 2.602 4.224 0.625 1.00 88.88 163 ASP A N 1
ATOM 1246 C CA . ASP A 1 163 ? 2.123 5.003 1.769 1.00 88.88 163 ASP A CA 1
ATOM 1247 C C . ASP A 1 163 ? 2.465 6.510 1.617 1.00 88.88 163 ASP A C 1
ATOM 1249 O O . ASP A 1 163 ? 3.043 6.950 0.616 1.00 88.88 163 ASP A O 1
ATOM 1253 N N . HIS A 1 164 ? 2.073 7.318 2.608 1.00 87.94 164 HIS A N 1
ATOM 1254 C CA . HIS A 1 164 ? 2.304 8.772 2.638 1.00 87.94 164 HIS A CA 1
ATOM 1255 C C . HIS A 1 164 ? 3.637 9.191 3.285 1.00 87.94 164 HIS A C 1
ATOM 1257 O O . HIS A 1 164 ? 3.817 10.370 3.609 1.00 87.94 164 HIS A O 1
ATOM 1263 N N . ALA A 1 165 ? 4.576 8.267 3.490 1.00 88.44 165 ALA A N 1
ATOM 1264 C CA . ALA A 1 165 ? 5.841 8.566 4.143 1.00 88.44 165 ALA A CA 1
ATOM 1265 C C . ALA A 1 165 ? 6.776 9.411 3.257 1.00 88.44 165 ALA A C 1
ATOM 1267 O O . ALA A 1 165 ? 6.715 9.422 2.023 1.00 88.44 165 ALA A O 1
ATOM 1268 N N . SER A 1 166 ? 7.655 10.183 3.900 1.00 89.94 166 SER A N 1
ATOM 1269 C CA . SER A 1 166 ? 8.534 11.131 3.206 1.00 89.94 166 SER A CA 1
ATOM 1270 C C . SER A 1 166 ? 9.603 10.438 2.355 1.00 89.94 166 SER A C 1
ATOM 1272 O O . SER A 1 166 ? 9.961 10.944 1.292 1.00 89.94 166 SER A O 1
ATOM 1274 N N . ASP A 1 167 ? 10.091 9.275 2.784 1.00 88.56 167 ASP A N 1
ATOM 1275 C CA . ASP A 1 167 ? 11.014 8.426 2.029 1.00 88.56 167 ASP A CA 1
ATOM 1276 C C . ASP A 1 167 ? 10.355 7.841 0.772 1.00 88.56 167 ASP A C 1
ATOM 1278 O O . ASP A 1 167 ? 11.020 7.755 -0.262 1.00 88.56 167 ASP A O 1
ATOM 1282 N N . GLN A 1 168 ? 9.054 7.529 0.822 1.00 92.44 168 GLN A N 1
ATOM 1283 C CA . GLN A 1 168 ? 8.294 7.065 -0.342 1.00 92.44 168 GLN A CA 1
ATOM 1284 C C . GLN A 1 168 ? 8.060 8.168 -1.377 1.00 92.44 168 GLN A C 1
ATOM 1286 O O . GLN A 1 168 ? 8.197 7.930 -2.576 1.00 92.44 168 GLN A O 1
ATOM 1291 N N . LYS A 1 169 ? 7.792 9.407 -0.944 1.00 92.50 169 LYS A N 1
ATOM 1292 C CA . LYS A 1 169 ? 7.722 10.563 -1.859 1.00 92.50 169 LYS A CA 1
ATOM 1293 C C . LYS A 1 169 ? 9.058 10.801 -2.567 1.00 92.50 169 LYS A C 1
ATOM 1295 O O . LYS A 1 169 ? 9.089 11.018 -3.776 1.00 92.50 169 LYS A O 1
ATOM 1300 N N . LYS A 1 170 ? 10.173 10.697 -1.833 1.00 95.06 170 LYS A N 1
ATOM 1301 C CA . LYS A 1 170 ? 11.524 10.765 -2.417 1.00 95.06 170 LYS A CA 1
ATOM 1302 C C . LYS A 1 170 ? 11.783 9.614 -3.391 1.00 95.06 170 LYS A C 1
ATOM 1304 O O . LYS A 1 170 ? 12.386 9.838 -4.436 1.00 95.06 170 LYS A O 1
ATOM 1309 N N . LEU A 1 171 ? 11.311 8.405 -3.077 1.00 95.06 171 LEU A 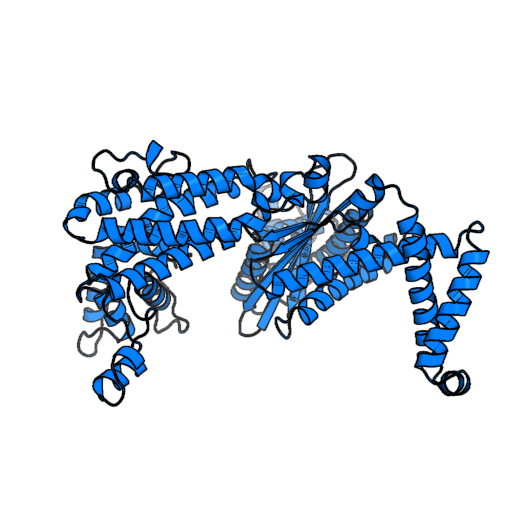N 1
ATOM 1310 C CA . LEU A 1 171 ? 11.408 7.255 -3.978 1.00 95.06 171 LEU A CA 1
ATOM 1311 C C . LEU A 1 171 ? 10.631 7.499 -5.270 1.00 95.06 171 LEU A C 1
ATOM 1313 O O . LEU A 1 171 ? 11.167 7.260 -6.345 1.00 95.06 171 LEU A O 1
ATOM 1317 N N . SER A 1 172 ? 9.416 8.038 -5.178 1.00 95.94 172 SER A N 1
ATOM 1318 C CA . SER A 1 172 ? 8.634 8.397 -6.358 1.00 95.94 172 SER A CA 1
ATOM 1319 C C . SER A 1 172 ? 9.370 9.382 -7.266 1.00 95.94 172 SER A C 1
ATOM 1321 O O . SER A 1 172 ? 9.346 9.198 -8.477 1.00 95.94 172 SER A O 1
ATOM 1323 N N . ALA A 1 173 ? 10.024 10.402 -6.704 1.00 96.25 173 ALA A N 1
ATOM 1324 C CA . ALA A 1 173 ? 10.801 11.364 -7.485 1.00 96.25 173 ALA A CA 1
ATOM 1325 C C . ALA A 1 173 ? 12.037 10.716 -8.140 1.00 96.25 173 ALA A C 1
ATOM 1327 O O . ALA A 1 173 ? 12.368 11.021 -9.283 1.00 96.25 173 ALA A O 1
ATOM 1328 N N . ALA A 1 174 ? 12.703 9.787 -7.444 1.00 97.06 174 ALA A N 1
ATOM 1329 C CA . ALA A 1 174 ? 13.817 9.027 -8.011 1.00 97.06 174 ALA A CA 1
ATOM 1330 C C . ALA A 1 174 ? 13.365 8.124 -9.173 1.00 97.06 174 ALA A C 1
ATOM 1332 O O . ALA A 1 174 ? 14.036 8.067 -10.202 1.00 97.06 174 ALA A O 1
ATOM 1333 N N . LEU A 1 175 ? 12.210 7.464 -9.036 1.00 97.12 175 LEU A N 1
ATOM 1334 C CA . LEU A 1 175 ? 11.609 6.657 -10.101 1.00 97.12 175 LEU A CA 1
ATOM 1335 C C . LEU A 1 175 ? 11.214 7.521 -11.306 1.00 97.12 175 LEU A C 1
ATOM 1337 O O . LEU A 1 175 ? 11.532 7.144 -12.430 1.00 97.12 175 LEU A O 1
ATOM 1341 N N . GLU A 1 176 ? 10.582 8.679 -11.078 1.00 96.94 176 GLU A N 1
ATOM 1342 C CA . GLU A 1 176 ? 10.216 9.647 -12.125 1.00 96.94 176 GLU A CA 1
ATOM 1343 C C . GLU A 1 176 ? 11.444 10.125 -12.907 1.00 96.94 176 GLU A C 1
ATOM 1345 O O . GLU A 1 176 ? 11.459 10.090 -14.136 1.00 96.94 176 GLU A O 1
ATOM 1350 N N . ARG A 1 177 ? 12.514 10.501 -12.203 1.00 95.94 177 ARG A N 1
ATOM 1351 C CA . ARG A 1 177 ? 13.769 10.895 -12.845 1.00 95.94 177 ARG A CA 1
ATOM 1352 C C . ARG A 1 177 ? 14.367 9.757 -13.669 1.00 95.94 177 ARG A C 1
ATOM 1354 O O . ARG A 1 177 ? 14.791 9.967 -14.799 1.00 95.94 177 ARG A O 1
ATOM 1361 N N . TYR A 1 178 ? 14.389 8.546 -13.124 1.00 96.25 178 TYR A N 1
ATOM 1362 C CA . TYR A 1 178 ? 15.021 7.421 -13.802 1.00 96.25 178 TYR A CA 1
ATOM 1363 C C . TYR A 1 178 ? 14.262 6.973 -15.052 1.00 96.25 178 TYR A C 1
ATOM 1365 O O . TYR A 1 178 ? 14.885 6.686 -16.072 1.00 96.25 178 TYR A O 1
ATOM 1373 N N . ARG A 1 179 ? 12.921 6.975 -15.024 1.00 95.44 179 ARG A N 1
ATOM 1374 C CA . ARG A 1 179 ? 12.134 6.715 -16.241 1.00 95.44 179 ARG A CA 1
ATOM 1375 C C . ARG A 1 179 ? 12.368 7.778 -17.317 1.00 95.44 179 ARG A C 1
ATOM 1377 O O . ARG A 1 179 ? 12.326 7.446 -18.497 1.00 95.44 179 ARG A O 1
ATOM 1384 N N . TRP A 1 180 ? 12.611 9.028 -16.919 1.00 94.25 180 TRP A N 1
ATOM 1385 C CA . TRP A 1 180 ? 12.925 10.117 -17.839 1.00 94.25 180 TRP A CA 1
ATOM 1386 C C . TRP A 1 180 ? 14.292 9.887 -18.484 1.00 94.25 180 TRP A C 1
ATOM 1388 O O . TRP A 1 180 ? 14.401 9.927 -19.705 1.00 94.25 180 TRP A O 1
ATOM 1398 N N . GLU A 1 181 ? 15.305 9.524 -17.691 1.00 94.75 181 GLU A N 1
ATOM 1399 C CA . GLU A 1 181 ? 16.630 9.150 -18.205 1.00 94.75 181 GLU A CA 1
ATOM 1400 C C . GLU A 1 181 ? 16.532 7.967 -19.186 1.00 94.75 181 GLU A C 1
ATOM 1402 O O . GLU A 1 181 ? 17.136 8.010 -20.255 1.00 94.75 181 GLU A O 1
ATOM 1407 N N . CYS A 1 182 ? 15.706 6.958 -18.883 1.00 95.56 182 CYS A N 1
ATOM 1408 C CA . CYS A 1 182 ? 15.453 5.825 -19.780 1.00 95.56 182 CYS A CA 1
ATOM 1409 C C . CYS A 1 182 ? 14.777 6.249 -21.098 1.00 95.56 182 CYS A C 1
ATOM 1411 O O . CYS A 1 182 ? 15.148 5.757 -22.162 1.00 95.56 182 CYS A O 1
ATOM 1413 N N . ASP A 1 183 ? 13.806 7.170 -21.057 1.00 96.06 183 ASP A N 1
ATOM 1414 C CA . ASP A 1 183 ? 13.171 7.712 -22.268 1.00 96.06 183 ASP A CA 1
ATOM 1415 C C . ASP A 1 183 ? 14.186 8.449 -23.156 1.00 96.06 183 ASP A C 1
ATOM 1417 O O . ASP A 1 183 ? 14.201 8.254 -24.373 1.00 96.06 183 ASP A O 1
ATOM 1421 N N . ARG A 1 184 ? 15.072 9.254 -22.553 1.00 96.62 184 ARG A N 1
ATOM 1422 C CA . ARG A 1 184 ? 16.168 9.932 -23.265 1.00 96.62 184 ARG A CA 1
ATOM 1423 C C . ARG A 1 184 ? 17.136 8.930 -23.869 1.00 96.62 184 ARG A C 1
ATOM 1425 O O . ARG A 1 184 ? 17.437 9.029 -25.052 1.00 96.62 184 ARG A O 1
ATOM 1432 N N . GLU A 1 185 ? 17.561 7.936 -23.102 1.00 95.56 185 GLU A N 1
ATOM 1433 C CA . GLU A 1 185 ? 18.479 6.905 -23.580 1.00 95.56 185 GLU A CA 1
ATOM 1434 C C . GLU A 1 185 ? 17.921 6.185 -24.820 1.00 95.56 185 GLU A C 1
ATOM 1436 O O . GLU A 1 185 ? 18.614 6.077 -25.829 1.00 95.56 185 GLU A O 1
ATOM 1441 N N . LEU A 1 186 ? 16.640 5.795 -24.813 1.00 95.38 186 LEU A N 1
ATOM 1442 C CA . LEU A 1 186 ? 15.999 5.120 -25.951 1.00 95.38 186 LEU A CA 1
ATOM 1443 C C . LEU A 1 186 ? 15.869 6.013 -27.192 1.00 95.38 186 LEU A C 1
ATOM 1445 O O . LEU A 1 186 ? 16.107 5.558 -28.312 1.00 95.38 186 LEU A O 1
ATOM 1449 N N . ARG A 1 187 ? 15.521 7.292 -27.015 1.00 95.44 187 ARG A N 1
ATOM 1450 C CA . ARG A 1 187 ? 15.482 8.265 -28.122 1.00 95.44 187 ARG A CA 1
ATOM 1451 C C . ARG A 1 187 ? 16.871 8.505 -28.704 1.00 95.44 187 ARG A C 1
ATOM 1453 O O . ARG A 1 187 ? 17.030 8.559 -29.919 1.00 95.44 187 ARG A O 1
ATOM 1460 N N . GLY A 1 188 ? 17.875 8.592 -27.838 1.00 95.88 188 GLY A N 1
ATOM 1461 C CA . GLY A 1 188 ? 19.275 8.700 -28.218 1.00 95.88 188 GLY A CA 1
ATOM 1462 C C . GLY A 1 188 ? 19.771 7.500 -29.000 1.00 95.88 188 GLY A C 1
ATOM 1463 O O . GLY A 1 188 ? 20.430 7.665 -30.018 1.00 95.88 188 GLY A O 1
ATOM 1464 N N . GLN A 1 189 ? 19.423 6.288 -28.565 1.00 94.38 189 GLN A N 1
ATOM 1465 C CA . GLN A 1 189 ? 19.734 5.058 -29.295 1.00 94.38 189 GLN A CA 1
ATOM 1466 C C . GLN A 1 189 ? 19.153 5.084 -30.712 1.00 94.38 189 GLN A C 1
ATOM 1468 O O . GLN A 1 189 ? 19.866 4.757 -31.657 1.00 94.38 189 GLN A O 1
ATOM 1473 N N . ALA A 1 190 ? 17.898 5.520 -30.868 1.00 93.81 190 ALA A N 1
ATOM 1474 C CA . ALA A 1 190 ? 17.277 5.678 -32.182 1.00 93.81 190 ALA A CA 1
ATOM 1475 C C . ALA A 1 190 ? 18.004 6.728 -33.044 1.00 93.81 190 ALA A C 1
ATOM 1477 O O . ALA A 1 190 ? 18.251 6.488 -34.224 1.00 93.81 190 ALA A O 1
ATOM 1478 N N . ALA A 1 191 ? 18.417 7.853 -32.454 1.00 93.69 191 ALA A N 1
ATOM 1479 C CA . ALA A 1 191 ? 19.190 8.877 -33.155 1.00 93.69 191 ALA A CA 1
ATOM 1480 C C . ALA A 1 191 ? 20.597 8.391 -33.557 1.00 93.69 191 ALA A C 1
ATOM 1482 O O . ALA A 1 191 ? 21.050 8.676 -34.658 1.00 93.69 191 ALA A O 1
ATOM 1483 N N . MET A 1 192 ? 21.273 7.608 -32.710 1.00 91.69 192 MET A N 1
ATOM 1484 C CA . MET A 1 192 ? 22.623 7.083 -32.974 1.00 91.69 192 MET A CA 1
ATOM 1485 C C . MET A 1 192 ? 22.691 6.187 -34.218 1.00 91.69 192 MET A C 1
ATOM 1487 O O . MET A 1 192 ? 23.727 6.158 -34.889 1.00 91.69 192 MET A O 1
ATOM 1491 N N . VAL A 1 193 ? 21.616 5.439 -34.496 1.00 91.94 193 VAL A N 1
ATOM 1492 C CA . VAL A 1 193 ? 21.531 4.503 -35.631 1.00 91.94 193 VAL A CA 1
ATOM 1493 C C . VAL A 1 193 ? 20.907 5.118 -36.884 1.00 91.94 193 VAL A C 1
ATOM 1495 O O . VAL A 1 193 ? 20.938 4.483 -37.933 1.00 91.94 193 VAL A O 1
ATOM 1498 N N . SER A 1 194 ? 20.336 6.319 -36.786 1.00 91.00 194 SER A N 1
ATOM 1499 C CA . SER A 1 194 ? 19.705 7.003 -37.914 1.00 91.00 194 SER A CA 1
ATOM 1500 C C . SER A 1 194 ? 20.737 7.753 -38.754 1.00 91.00 194 SER A C 1
ATOM 1502 O O . SER A 1 194 ? 21.537 8.528 -38.223 1.00 91.00 194 SER A O 1
ATOM 1504 N N . ASP A 1 195 ? 20.668 7.588 -40.075 1.00 89.75 195 ASP A N 1
ATOM 1505 C CA . ASP A 1 195 ? 21.495 8.348 -41.018 1.00 89.75 195 ASP A CA 1
ATOM 1506 C C . ASP A 1 195 ? 21.146 9.848 -41.020 1.00 89.75 195 ASP A C 1
ATOM 1508 O O . ASP A 1 195 ? 21.991 10.687 -41.329 1.00 89.75 195 ASP A O 1
ATOM 1512 N N . GLU A 1 196 ? 19.929 10.207 -40.600 1.00 88.88 196 GLU A N 1
ATOM 1513 C CA . GLU A 1 196 ? 19.459 11.598 -40.531 1.00 88.88 196 GLU A CA 1
ATOM 1514 C C . GLU A 1 196 ? 20.206 12.428 -39.475 1.00 88.88 196 GLU A C 1
ATOM 1516 O O . GLU A 1 196 ? 20.301 13.647 -39.599 1.00 88.88 196 GLU A O 1
ATOM 1521 N N . HIS A 1 197 ? 20.769 11.779 -38.450 1.00 88.69 197 HIS A N 1
ATOM 1522 C CA . HIS A 1 197 ? 21.401 12.443 -37.305 1.00 88.69 197 HIS A CA 1
ATOM 1523 C C . HIS A 1 197 ? 22.927 12.289 -37.274 1.00 88.69 197 HIS A C 1
ATOM 1525 O O . HIS A 1 197 ? 23.543 12.533 -36.239 1.00 88.69 197 HIS A O 1
ATOM 1531 N N . VAL A 1 198 ? 23.570 11.891 -38.379 1.00 90.75 198 VAL A N 1
ATOM 1532 C CA . VAL A 1 198 ? 25.018 11.596 -38.415 1.00 90.75 198 VAL A CA 1
ATOM 1533 C C . VAL A 1 198 ? 25.882 12.768 -37.947 1.00 90.75 198 VAL A C 1
ATOM 1535 O O . VAL A 1 198 ? 26.820 12.549 -37.179 1.00 90.75 198 VAL A O 1
ATOM 1538 N N . GLU A 1 199 ? 25.574 13.992 -38.376 1.00 90.19 199 GLU A N 1
ATOM 1539 C CA . GLU A 1 199 ? 26.367 15.170 -38.007 1.00 90.19 199 GLU A CA 1
ATOM 1540 C C . GLU A 1 199 ? 26.223 15.495 -36.515 1.00 90.19 199 GLU A C 1
ATOM 1542 O O . GLU A 1 199 ? 27.216 15.576 -35.794 1.00 90.19 199 GLU A O 1
ATOM 1547 N N . GLU A 1 200 ? 24.982 15.561 -36.023 1.00 90.62 200 GLU A N 1
ATOM 1548 C CA . GLU A 1 200 ? 24.670 15.790 -34.606 1.00 90.62 200 GLU A CA 1
ATOM 1549 C C . GLU A 1 200 ? 25.293 14.706 -33.718 1.00 90.62 200 GLU A C 1
ATOM 1551 O O . GLU A 1 200 ? 25.889 14.995 -32.681 1.00 90.62 200 GLU A O 1
ATOM 1556 N N . ARG A 1 201 ? 25.218 13.444 -34.154 1.00 92.81 201 ARG A N 1
ATOM 1557 C CA . ARG A 1 201 ? 25.839 12.302 -33.483 1.00 92.81 201 ARG A CA 1
ATOM 1558 C C . ARG A 1 201 ? 27.345 12.480 -33.363 1.00 92.81 201 ARG A C 1
ATOM 1560 O O . ARG A 1 201 ? 27.895 12.283 -32.281 1.00 92.81 201 ARG A O 1
ATOM 1567 N N . ASN A 1 202 ? 28.019 12.808 -34.464 1.00 93.06 202 ASN A N 1
ATOM 1568 C CA . ASN A 1 202 ? 29.469 12.977 -34.469 1.00 93.06 202 ASN A CA 1
ATOM 1569 C C . ASN A 1 202 ? 29.879 14.140 -33.556 1.00 93.06 202 ASN A C 1
ATOM 1571 O O . ASN A 1 202 ? 30.813 13.988 -32.768 1.00 93.06 202 ASN A O 1
ATOM 1575 N N . GLN A 1 203 ? 29.143 15.253 -33.604 1.00 94.19 203 GLN A N 1
ATOM 1576 C CA . GLN A 1 203 ? 29.366 16.404 -32.735 1.00 94.19 203 GLN A CA 1
ATOM 1577 C C . GLN A 1 203 ? 29.225 16.028 -31.252 1.00 94.19 203 GLN A C 1
ATOM 1579 O O . GLN A 1 203 ? 30.168 16.213 -30.483 1.00 94.19 203 GLN A O 1
ATOM 1584 N N . VAL A 1 204 ? 28.096 15.429 -30.854 1.00 95.19 204 VAL A N 1
ATOM 1585 C CA . VAL A 1 204 ? 27.842 15.037 -29.457 1.00 95.19 204 VAL A CA 1
ATOM 1586 C C . VAL A 1 204 ? 28.880 14.028 -28.959 1.00 95.19 204 VAL A C 1
ATOM 1588 O O . VAL A 1 204 ? 29.340 14.131 -27.822 1.00 95.19 204 VAL A O 1
ATOM 1591 N N . MET A 1 205 ? 29.290 13.067 -29.793 1.00 94.06 205 MET A N 1
ATOM 1592 C CA . MET A 1 205 ? 30.325 12.091 -29.430 1.00 94.06 205 MET A CA 1
ATOM 1593 C C . MET A 1 205 ? 31.685 12.753 -29.175 1.00 94.06 205 MET A C 1
ATOM 1595 O O . MET A 1 205 ? 32.383 12.357 -28.241 1.00 94.06 205 MET A O 1
ATOM 1599 N N . VAL A 1 206 ? 32.061 13.762 -29.966 1.00 95.25 206 VAL A N 1
ATOM 1600 C CA . VAL A 1 206 ? 33.296 14.533 -29.751 1.00 95.25 206 VAL A CA 1
ATOM 1601 C C . VAL A 1 206 ? 33.197 15.371 -28.478 1.00 95.25 206 VAL A C 1
ATOM 1603 O O . VAL A 1 206 ? 34.114 15.337 -27.658 1.00 95.25 206 VAL A O 1
ATOM 1606 N N . GLU A 1 207 ? 32.089 16.085 -28.287 1.00 95.12 207 GLU A N 1
ATOM 1607 C CA . GLU A 1 207 ? 31.862 16.936 -27.114 1.00 95.12 207 GLU A CA 1
ATOM 1608 C C . GLU A 1 207 ? 31.881 16.120 -25.816 1.00 95.12 207 GLU A C 1
ATOM 1610 O O . GLU A 1 207 ? 32.694 16.386 -24.929 1.00 95.12 207 GLU A O 1
ATOM 1615 N N . LYS A 1 208 ? 31.068 15.058 -25.729 1.00 95.19 208 LYS A N 1
ATOM 1616 C CA . LYS A 1 208 ? 31.028 14.176 -24.551 1.00 95.19 208 LYS A CA 1
ATOM 1617 C C . LYS A 1 208 ? 32.321 13.399 -24.360 1.00 95.19 208 LYS A C 1
ATOM 1619 O O . LYS A 1 208 ? 32.734 13.173 -23.224 1.00 95.19 208 LYS A O 1
ATOM 1624 N N . GLY A 1 209 ? 32.983 13.026 -25.454 1.00 94.19 209 GLY A N 1
ATOM 1625 C CA . GLY A 1 209 ? 34.305 12.412 -25.418 1.00 94.19 209 GLY A CA 1
ATOM 1626 C C . GLY A 1 209 ? 35.313 13.323 -24.734 1.00 94.19 209 GLY A C 1
ATOM 1627 O O . GLY A 1 209 ? 36.022 12.875 -23.838 1.00 94.19 209 GLY A O 1
ATOM 1628 N N . LYS A 1 210 ? 35.332 14.607 -25.105 1.00 94.81 210 LYS A N 1
ATOM 1629 C CA . LYS A 1 210 ? 36.218 15.609 -24.513 1.00 94.81 210 LYS A CA 1
ATOM 1630 C C . LYS A 1 210 ? 35.909 15.842 -23.033 1.00 94.81 210 LYS A C 1
ATOM 1632 O O . LYS A 1 210 ? 36.826 15.750 -22.225 1.00 94.81 210 LYS A O 1
ATOM 1637 N N . GLU A 1 211 ? 34.642 16.059 -22.677 1.00 94.56 211 GLU A N 1
ATOM 1638 C CA . GLU A 1 211 ? 34.215 16.267 -21.282 1.00 94.56 211 GLU A CA 1
ATOM 1639 C C . GLU A 1 211 ? 34.628 15.100 -20.369 1.00 94.56 211 GLU A C 1
ATOM 1641 O O . GLU A 1 211 ? 35.246 15.303 -19.324 1.00 94.56 211 GLU A O 1
ATOM 1646 N N . LEU A 1 212 ? 34.330 13.859 -20.771 1.00 93.81 212 LEU A N 1
ATOM 1647 C CA . LEU A 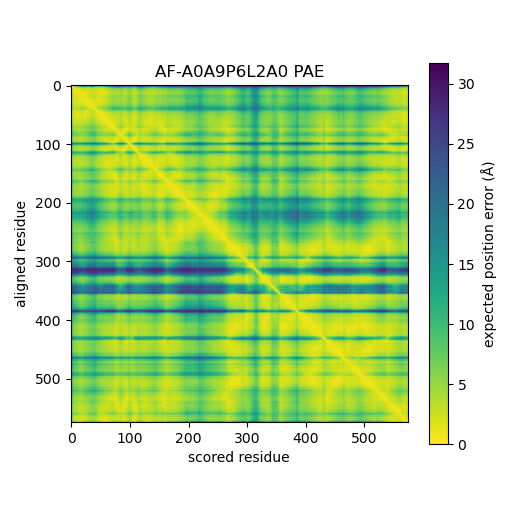1 212 ? 34.668 12.679 -19.972 1.00 93.81 212 LEU A CA 1
ATOM 1648 C C . LEU A 1 212 ? 36.177 12.423 -19.930 1.00 93.81 212 LEU A C 1
ATOM 1650 O O . LEU A 1 212 ? 36.688 11.960 -18.913 1.00 93.81 212 LEU A O 1
ATOM 1654 N N . MET A 1 213 ? 36.898 12.716 -21.017 1.00 94.19 213 MET A N 1
ATOM 1655 C CA . MET A 1 213 ? 38.357 12.594 -21.055 1.00 94.19 213 MET A CA 1
ATOM 1656 C C . MET A 1 213 ? 39.021 13.593 -20.100 1.00 94.19 213 MET A C 1
ATOM 1658 O O . MET A 1 213 ? 39.986 13.244 -19.424 1.00 94.19 213 MET A O 1
ATOM 1662 N N . GLU A 1 214 ? 38.494 14.815 -20.008 1.00 94.38 214 GLU A N 1
ATOM 1663 C CA . GLU A 1 214 ? 38.937 15.821 -19.039 1.00 94.38 214 GLU A CA 1
ATOM 1664 C C . GLU A 1 214 ? 38.661 15.373 -17.593 1.00 94.38 214 GLU A C 1
ATOM 1666 O O . GLU A 1 214 ? 39.542 15.508 -16.744 1.00 94.38 214 GLU A O 1
ATOM 1671 N N . GLU A 1 215 ? 37.500 14.762 -17.318 1.00 93.12 215 GLU A N 1
ATOM 1672 C CA . GLU A 1 215 ? 37.135 14.247 -15.984 1.00 93.12 215 GLU A CA 1
ATOM 1673 C C . GLU A 1 215 ? 38.162 13.243 -15.433 1.00 93.12 215 GLU A C 1
ATOM 1675 O O . GLU A 1 215 ? 38.470 13.256 -14.240 1.00 93.12 215 GLU A O 1
ATOM 1680 N N . ILE A 1 216 ? 38.719 12.387 -16.294 1.00 92.12 216 ILE A N 1
ATOM 1681 C CA . ILE A 1 216 ? 39.695 11.361 -15.896 1.00 92.12 216 ILE A CA 1
ATOM 1682 C C . ILE A 1 216 ? 41.155 11.831 -15.972 1.00 92.12 216 ILE A C 1
ATOM 1684 O O . ILE A 1 216 ? 42.055 11.035 -15.714 1.00 92.12 216 ILE A O 1
ATOM 1688 N N . GLY A 1 217 ? 41.405 13.104 -16.301 1.00 92.88 217 GLY A N 1
ATOM 1689 C CA . GLY A 1 217 ? 42.749 13.691 -16.344 1.00 92.88 217 GLY A CA 1
ATOM 1690 C C . GLY A 1 217 ? 43.462 13.602 -17.697 1.00 92.88 217 GLY A C 1
ATOM 1691 O O . GLY A 1 217 ? 44.657 13.880 -17.776 1.00 92.88 217 GLY A O 1
ATOM 1692 N N . GLY A 1 218 ? 42.745 13.257 -18.768 1.00 93.25 218 GLY A N 1
ATOM 1693 C CA . GLY A 1 218 ? 43.248 13.272 -20.139 1.00 93.25 218 GLY A CA 1
ATOM 1694 C C . GLY A 1 218 ? 43.569 11.890 -20.734 1.00 93.25 218 GLY A C 1
ATOM 1695 O O . GLY A 1 218 ? 43.432 10.858 -20.070 1.00 93.25 218 GLY A O 1
ATOM 1696 N N . PRO A 1 219 ? 44.015 11.858 -22.006 1.00 91.50 219 PRO A N 1
ATOM 1697 C CA . PRO A 1 219 ? 44.245 10.618 -22.754 1.00 91.50 219 PRO A CA 1
ATOM 1698 C C . PRO A 1 219 ? 45.278 9.676 -22.125 1.00 91.50 219 PRO A C 1
ATOM 1700 O O . PRO A 1 219 ? 45.097 8.461 -22.162 1.00 91.50 219 PRO A O 1
ATOM 1703 N N . ASP A 1 220 ? 46.330 10.215 -21.507 1.00 93.88 220 ASP A N 1
ATOM 1704 C CA . ASP A 1 220 ? 47.368 9.401 -20.862 1.00 93.88 220 ASP A CA 1
ATOM 1705 C C . ASP A 1 220 ? 46.813 8.643 -19.650 1.00 93.88 220 ASP A C 1
ATOM 1707 O O . ASP A 1 220 ? 47.108 7.463 -19.454 1.00 93.88 220 ASP A O 1
ATOM 1711 N N . CYS A 1 221 ? 45.939 9.291 -18.872 1.00 92.56 221 CYS A N 1
ATOM 1712 C CA . CYS A 1 221 ? 45.242 8.653 -17.761 1.00 92.56 221 CYS A CA 1
ATOM 1713 C C . CYS A 1 221 ? 44.288 7.559 -18.252 1.00 92.56 221 CYS A C 1
ATOM 1715 O O . CYS A 1 221 ? 44.252 6.490 -17.649 1.00 92.56 221 CYS A O 1
ATOM 1717 N N . TYR A 1 222 ? 43.582 7.776 -19.369 1.00 91.31 222 TYR A N 1
ATOM 1718 C CA . TYR A 1 222 ? 42.742 6.750 -19.997 1.00 91.31 222 TYR A CA 1
ATOM 1719 C C . TYR A 1 222 ? 43.545 5.519 -20.431 1.00 91.31 222 TYR A C 1
ATOM 1721 O O . TYR A 1 222 ? 43.160 4.390 -20.129 1.00 91.31 222 TYR A O 1
ATOM 1729 N N . LEU A 1 223 ? 44.673 5.720 -21.118 1.00 92.56 223 LEU A N 1
ATOM 1730 C CA . LEU A 1 223 ? 45.519 4.623 -21.596 1.00 92.56 223 LEU A CA 1
ATOM 1731 C C . LEU A 1 223 ? 46.158 3.831 -20.448 1.00 92.56 223 LEU A C 1
ATOM 1733 O O . LEU A 1 223 ? 46.424 2.640 -20.602 1.00 92.56 223 LEU A O 1
ATOM 1737 N N . ALA A 1 224 ? 46.365 4.471 -19.295 1.00 93.81 224 ALA A N 1
ATOM 1738 C CA . ALA A 1 224 ? 46.837 3.821 -18.077 1.00 93.81 224 ALA A CA 1
ATOM 1739 C C . ALA A 1 224 ? 45.746 3.016 -17.339 1.00 93.81 224 ALA A C 1
ATOM 1741 O O . ALA A 1 224 ? 46.074 2.235 -16.441 1.00 93.81 224 ALA A O 1
ATOM 1742 N N . LEU A 1 225 ? 44.461 3.175 -17.689 1.00 93.75 225 LEU A N 1
ATOM 1743 C CA . LEU A 1 225 ? 43.380 2.401 -17.080 1.00 93.75 225 LEU A CA 1
ATOM 1744 C C . LEU A 1 225 ? 43.459 0.920 -17.486 1.00 93.75 225 LEU A C 1
ATOM 1746 O O . LEU A 1 225 ? 43.758 0.609 -18.642 1.00 93.75 225 LEU A O 1
ATOM 1750 N N . PRO A 1 226 ? 43.097 -0.012 -16.584 1.00 95.94 226 PRO A N 1
ATOM 1751 C CA . PRO A 1 226 ? 42.852 -1.402 -16.953 1.00 95.94 226 PRO A CA 1
ATOM 1752 C C . PRO A 1 226 ? 41.806 -1.519 -18.069 1.00 95.94 226 PRO A C 1
ATOM 1754 O O . PRO A 1 226 ? 40.873 -0.719 -18.140 1.00 95.94 226 PRO A O 1
ATOM 1757 N N . VAL A 1 227 ? 41.899 -2.571 -18.887 1.00 94.12 227 VAL A N 1
ATOM 1758 C CA . VAL A 1 227 ? 40.981 -2.810 -20.021 1.00 94.12 227 VAL A CA 1
ATOM 1759 C C . VAL A 1 227 ? 39.506 -2.758 -19.598 1.00 94.12 227 VAL A C 1
ATOM 1761 O O . VAL A 1 227 ? 38.692 -2.139 -20.278 1.00 94.12 227 VAL A O 1
ATOM 1764 N N . ASP A 1 228 ? 39.155 -3.327 -18.443 1.00 94.25 228 ASP A N 1
ATOM 1765 C CA . ASP A 1 228 ? 37.775 -3.309 -17.938 1.00 94.25 228 ASP A CA 1
ATOM 1766 C C . ASP A 1 228 ? 37.275 -1.899 -17.572 1.00 94.25 228 ASP A C 1
ATOM 1768 O O . ASP A 1 228 ? 36.081 -1.612 -17.683 1.00 94.25 228 ASP A O 1
ATOM 1772 N N . GLU A 1 229 ? 38.165 -1.010 -17.124 1.00 92.69 229 GLU A N 1
ATOM 1773 C CA . GLU A 1 229 ? 37.845 0.400 -16.860 1.00 92.69 229 GLU A CA 1
ATOM 1774 C C . GLU A 1 229 ? 37.744 1.194 -18.169 1.00 92.69 229 GLU A C 1
ATOM 1776 O O . GLU A 1 229 ? 36.833 2.005 -18.317 1.00 92.69 229 GLU A O 1
ATOM 1781 N N . GLN A 1 230 ? 38.585 0.900 -19.166 1.00 92.31 230 GLN A N 1
ATOM 1782 C CA . GLN A 1 230 ? 38.463 1.485 -20.508 1.00 92.31 230 GLN A CA 1
ATOM 1783 C C . GLN A 1 230 ? 37.131 1.108 -21.173 1.00 92.31 230 GLN A C 1
ATOM 1785 O O . GLN A 1 230 ? 36.432 1.962 -21.719 1.00 92.31 230 GLN A O 1
ATOM 1790 N N . ILE A 1 231 ? 36.714 -0.160 -21.066 1.00 93.25 231 ILE A N 1
ATOM 1791 C CA . ILE A 1 231 ? 35.406 -0.619 -21.557 1.00 93.25 231 ILE A CA 1
ATOM 1792 C C . ILE A 1 231 ? 34.268 0.091 -20.812 1.00 93.25 231 ILE A C 1
ATOM 1794 O O . ILE A 1 231 ? 33.283 0.491 -21.436 1.00 93.25 231 ILE A O 1
ATOM 1798 N N . ARG A 1 232 ? 34.375 0.263 -19.486 1.00 92.31 232 ARG A N 1
ATOM 1799 C CA . ARG A 1 232 ? 33.381 1.014 -18.701 1.00 92.31 232 ARG A CA 1
ATOM 1800 C C . ARG A 1 232 ? 33.308 2.478 -19.120 1.00 92.31 232 ARG A C 1
ATOM 1802 O O . ARG A 1 232 ? 32.202 2.991 -19.277 1.00 92.31 232 ARG A O 1
ATOM 1809 N N . PHE A 1 233 ? 34.448 3.114 -19.361 1.00 93.62 233 PHE A N 1
ATOM 1810 C CA . PHE A 1 233 ? 34.517 4.475 -19.879 1.00 93.62 233 PHE A CA 1
ATOM 1811 C C . PHE A 1 233 ? 33.849 4.587 -21.254 1.00 93.62 233 PHE A C 1
ATOM 1813 O O . PHE A 1 233 ? 32.977 5.431 -21.437 1.00 93.62 233 PHE A O 1
ATOM 1820 N N . ALA A 1 234 ? 34.171 3.695 -22.196 1.00 92.50 234 ALA A N 1
ATOM 1821 C CA . ALA A 1 234 ? 33.565 3.699 -23.528 1.00 92.50 234 ALA A CA 1
ATOM 1822 C C . ALA A 1 234 ? 32.039 3.505 -23.470 1.00 92.50 234 ALA A C 1
ATOM 1824 O O . ALA A 1 234 ? 31.292 4.219 -24.138 1.00 92.50 234 ALA A O 1
ATOM 1825 N N . LYS A 1 235 ? 31.555 2.590 -22.617 1.00 93.25 235 LYS A N 1
ATOM 1826 C CA . LYS A 1 235 ? 30.115 2.404 -22.370 1.00 93.25 235 LYS A CA 1
ATOM 1827 C C . LYS A 1 235 ? 29.468 3.657 -21.776 1.00 93.25 235 LYS A C 1
ATOM 1829 O O . LYS A 1 235 ? 28.370 4.017 -22.194 1.00 93.25 235 LYS A O 1
ATOM 1834 N N . ARG A 1 236 ? 30.138 4.326 -20.830 1.00 93.75 236 ARG A N 1
ATOM 1835 C CA . ARG A 1 236 ? 29.669 5.592 -20.248 1.00 93.75 236 ARG A CA 1
ATOM 1836 C C . ARG A 1 236 ? 29.578 6.681 -21.314 1.00 93.75 236 ARG A C 1
ATOM 1838 O O . ARG A 1 236 ? 28.533 7.306 -21.410 1.00 93.75 236 ARG A O 1
ATOM 1845 N N . LEU A 1 237 ? 30.608 6.851 -22.144 1.00 94.50 237 LEU A N 1
ATOM 1846 C CA . LEU A 1 237 ? 30.610 7.822 -23.241 1.00 94.50 237 LEU A CA 1
ATOM 1847 C C . LEU A 1 237 ? 29.417 7.626 -24.178 1.00 94.50 237 LEU A C 1
ATOM 1849 O O . LEU A 1 237 ? 28.668 8.568 -24.421 1.00 94.50 237 LEU A O 1
ATOM 1853 N N . VAL A 1 238 ? 29.207 6.398 -24.657 1.00 94.19 238 VAL A N 1
ATOM 1854 C CA . VAL A 1 238 ? 28.076 6.088 -25.543 1.00 94.19 238 VAL A CA 1
ATOM 1855 C C . VAL A 1 238 ? 26.744 6.414 -24.867 1.00 94.19 238 VAL A C 1
ATOM 1857 O O . VAL A 1 238 ? 25.871 7.007 -25.495 1.00 94.19 238 VAL A O 1
ATOM 1860 N N . ARG A 1 239 ? 26.589 6.076 -23.583 1.00 93.44 239 ARG A N 1
ATOM 1861 C CA . ARG A 1 239 ? 25.361 6.349 -22.831 1.00 93.44 239 ARG A CA 1
ATOM 1862 C C . ARG A 1 239 ? 25.108 7.846 -22.631 1.00 93.44 239 ARG A C 1
ATOM 1864 O O . ARG A 1 239 ? 23.992 8.301 -22.853 1.00 93.44 239 ARG A O 1
ATOM 1871 N N . GLU A 1 240 ? 26.121 8.619 -22.247 1.00 94.19 240 GLU A N 1
ATOM 1872 C CA . GLU A 1 240 ? 26.007 10.078 -22.078 1.00 94.19 240 GLU A CA 1
ATOM 1873 C C . GLU A 1 240 ? 25.676 10.769 -23.412 1.00 94.19 240 GLU A C 1
ATOM 1875 O O . GLU A 1 240 ? 24.828 11.662 -23.468 1.00 94.19 240 GLU A O 1
ATOM 1880 N N . ALA A 1 241 ? 26.282 10.308 -24.512 1.00 94.75 241 ALA A N 1
ATOM 1881 C CA . ALA A 1 241 ? 25.960 10.785 -25.853 1.00 94.75 241 ALA A CA 1
ATOM 1882 C C . ALA A 1 241 ? 24.515 10.449 -26.255 1.00 94.75 241 ALA A C 1
ATOM 1884 O O . ALA A 1 241 ? 23.804 11.312 -26.769 1.00 94.75 241 ALA A O 1
ATOM 1885 N N . GLN A 1 242 ? 24.044 9.231 -25.963 1.00 95.19 242 GLN A N 1
ATOM 1886 C CA . GLN A 1 242 ? 22.647 8.843 -26.173 1.00 95.19 242 GLN A CA 1
ATOM 1887 C C . GLN A 1 242 ? 21.694 9.723 -25.361 1.00 95.19 242 GLN A C 1
ATOM 1889 O O . GLN A 1 242 ? 20.728 10.232 -25.915 1.00 95.19 242 GLN A O 1
ATOM 1894 N N . ILE A 1 243 ? 21.962 9.971 -24.079 1.00 94.62 243 ILE A N 1
ATOM 1895 C CA . ILE A 1 243 ? 21.113 10.853 -23.265 1.00 94.62 243 ILE A CA 1
ATOM 1896 C C . ILE A 1 243 ? 21.049 12.261 -23.878 1.00 94.62 243 ILE A C 1
ATOM 1898 O O . ILE A 1 243 ? 19.963 12.831 -23.983 1.00 94.62 243 ILE A O 1
ATOM 1902 N N . CYS A 1 244 ? 22.181 12.799 -24.343 1.00 95.44 244 CYS A N 1
ATOM 1903 C CA . CYS A 1 244 ? 22.241 14.117 -24.975 1.00 95.44 244 CYS A CA 1
ATOM 1904 C C . CYS A 1 244 ? 21.447 14.181 -26.293 1.00 95.44 244 CYS A C 1
ATOM 1906 O O . CYS A 1 244 ? 20.591 15.052 -26.452 1.00 95.44 244 CYS A O 1
ATOM 1908 N N . LEU A 1 245 ? 21.654 13.229 -27.208 1.00 96.00 245 LEU A N 1
ATOM 1909 C CA . LEU A 1 245 ? 20.882 13.138 -28.455 1.00 96.00 245 LEU A CA 1
ATOM 1910 C C . LEU A 1 245 ? 19.393 12.897 -28.187 1.00 96.00 245 LEU A C 1
ATOM 1912 O O . LEU A 1 245 ? 18.527 13.452 -28.858 1.00 96.00 245 LEU A O 1
ATOM 1916 N N . GLY A 1 246 ? 19.086 12.090 -27.176 1.00 96.38 246 GLY A N 1
ATOM 1917 C CA . GLY A 1 246 ? 17.729 11.818 -26.737 1.00 96.38 246 GLY A CA 1
ATOM 1918 C C . GLY A 1 246 ? 17.011 13.049 -26.205 1.00 96.38 246 GLY A C 1
ATOM 1919 O O . GLY A 1 246 ? 15.814 13.201 -26.445 1.00 96.38 246 GLY A O 1
ATOM 1920 N N . GLU A 1 247 ? 17.728 13.936 -25.514 1.00 96.56 247 GLU A N 1
ATOM 1921 C CA . GLU A 1 247 ? 17.212 15.236 -25.084 1.00 96.56 247 GLU A CA 1
ATOM 1922 C C . GLU A 1 247 ? 16.923 16.138 -26.281 1.00 96.56 247 GLU A C 1
ATOM 1924 O O . GLU A 1 247 ? 15.836 16.700 -26.365 1.00 96.56 247 GLU A O 1
ATOM 1929 N N . GLN A 1 248 ? 17.822 16.208 -27.264 1.00 95.31 248 GLN A N 1
ATOM 1930 C CA . GLN A 1 248 ? 17.567 16.963 -28.495 1.00 95.31 248 GLN A CA 1
ATOM 1931 C C . GLN A 1 248 ? 16.337 16.423 -29.241 1.00 95.31 248 GLN A C 1
ATOM 1933 O O . GLN A 1 248 ? 15.452 17.189 -29.625 1.00 95.31 248 GLN A O 1
ATOM 1938 N N . ALA A 1 249 ? 16.232 15.098 -29.384 1.00 95.62 249 ALA A N 1
ATOM 1939 C CA . ALA A 1 249 ? 15.082 14.441 -29.999 1.00 95.62 249 ALA A CA 1
ATOM 1940 C C . ALA A 1 249 ? 13.781 14.698 -29.226 1.00 95.62 249 ALA A C 1
ATOM 1942 O O . ALA A 1 249 ? 12.729 14.897 -29.828 1.00 95.62 249 ALA A O 1
ATOM 1943 N N . TYR A 1 250 ? 13.838 14.730 -27.896 1.00 96.62 250 TYR A N 1
ATOM 1944 C CA . TYR A 1 250 ? 12.698 15.112 -27.073 1.00 96.62 250 TYR A CA 1
ATOM 1945 C C . TYR A 1 250 ? 12.313 16.576 -27.256 1.00 96.62 250 TYR A C 1
ATOM 1947 O O . TYR A 1 250 ? 11.129 16.883 -27.359 1.00 96.62 250 TYR A O 1
ATOM 1955 N N . GLN A 1 251 ? 13.280 17.489 -27.343 1.00 97.00 251 GLN A N 1
ATOM 1956 C CA . GLN A 1 251 ? 12.980 18.907 -27.507 1.00 97.00 251 GLN A CA 1
ATOM 1957 C C . GLN A 1 251 ? 12.255 19.221 -28.819 1.00 97.00 251 GLN A C 1
ATOM 1959 O O . GLN A 1 251 ? 11.475 20.174 -28.848 1.00 97.00 251 GLN A O 1
ATOM 1964 N N . ARG A 1 252 ? 12.441 18.388 -29.850 1.00 95.31 252 ARG A N 1
ATOM 1965 C CA . ARG A 1 252 ? 11.734 18.466 -31.138 1.00 95.31 252 ARG A CA 1
ATOM 1966 C C . ARG A 1 252 ? 10.284 17.979 -31.094 1.00 95.31 252 ARG A C 1
ATOM 1968 O O . ARG A 1 252 ? 9.558 18.223 -32.052 1.00 95.31 252 ARG A O 1
ATOM 1975 N N . LEU A 1 253 ? 9.865 17.296 -30.029 1.00 96.81 253 LEU A N 1
ATOM 1976 C CA . LEU A 1 253 ? 8.479 16.858 -29.880 1.00 96.81 253 LEU A CA 1
ATOM 1977 C C . LEU A 1 253 ? 7.522 18.044 -29.782 1.00 96.81 253 LEU A C 1
ATOM 1979 O O . LEU A 1 253 ? 7.852 19.088 -29.205 1.00 96.81 253 LEU A O 1
ATOM 1983 N N . SER A 1 254 ? 6.307 17.829 -30.275 1.00 97.62 254 SER A N 1
ATOM 1984 C CA . SER A 1 254 ? 5.186 18.730 -30.024 1.00 97.62 254 SER A CA 1
ATOM 1985 C C . SER A 1 254 ? 4.869 18.829 -28.521 1.00 97.62 254 SER A C 1
ATOM 1987 O O . SER A 1 254 ? 5.196 17.914 -27.753 1.00 97.62 254 SER A O 1
ATOM 1989 N N . PRO A 1 255 ? 4.238 19.925 -28.060 1.00 96.31 255 PRO A N 1
ATOM 1990 C CA . PRO A 1 255 ? 3.791 20.052 -26.674 1.00 96.31 255 PRO A CA 1
ATOM 1991 C C . PRO A 1 255 ? 2.935 18.868 -26.202 1.00 96.31 255 PRO A C 1
ATOM 1993 O O . PRO A 1 255 ? 3.131 18.380 -25.091 1.00 96.31 255 PRO A O 1
ATOM 1996 N N . GLU A 1 256 ? 2.053 18.358 -27.061 1.00 93.00 256 GLU A N 1
ATOM 1997 C CA . GLU A 1 256 ? 1.156 17.241 -26.766 1.00 93.00 256 GLU A CA 1
ATOM 1998 C C . GLU A 1 256 ? 1.935 15.932 -26.555 1.00 93.00 256 GLU A C 1
ATOM 2000 O O . GLU A 1 256 ? 1.680 15.177 -25.617 1.00 93.00 256 GLU A O 1
ATOM 2005 N N . GLU A 1 257 ? 2.943 15.666 -27.388 1.00 94.00 257 GLU A N 1
ATOM 2006 C CA . GLU A 1 257 ? 3.817 14.500 -27.222 1.00 94.00 257 GLU A CA 1
ATOM 2007 C C . GLU A 1 257 ? 4.687 14.611 -25.965 1.00 94.00 257 GLU A C 1
ATOM 2009 O O . GLU A 1 257 ? 4.875 13.616 -25.256 1.00 94.00 257 GLU A O 1
ATOM 2014 N N . LYS A 1 258 ? 5.201 15.812 -25.662 1.00 95.06 258 LYS A N 1
ATOM 2015 C CA . LYS A 1 258 ? 5.946 16.072 -24.422 1.00 95.06 258 LYS A CA 1
ATOM 2016 C C . LYS A 1 258 ? 5.078 15.814 -23.199 1.00 95.06 258 LYS A C 1
ATOM 2018 O O . LYS A 1 258 ? 5.544 15.163 -22.269 1.00 95.06 258 LYS A O 1
ATOM 2023 N N . GLU A 1 259 ? 3.815 16.231 -23.220 1.00 92.44 259 GLU A N 1
ATOM 2024 C CA . GLU A 1 259 ? 2.869 15.978 -22.132 1.00 92.44 259 GLU A CA 1
ATOM 2025 C C . GLU A 1 259 ? 2.661 14.475 -21.894 1.00 92.44 259 GLU A C 1
ATOM 2027 O O . GLU A 1 259 ? 2.715 14.008 -20.754 1.00 92.44 259 GLU A O 1
ATOM 2032 N N . VAL A 1 260 ? 2.491 13.684 -22.960 1.00 90.38 260 VAL A N 1
ATOM 2033 C CA . VAL A 1 260 ? 2.352 12.220 -22.859 1.00 90.38 260 VAL A CA 1
ATOM 2034 C C . VAL A 1 260 ? 3.610 11.580 -22.273 1.00 90.38 260 VAL A C 1
ATOM 2036 O O . VAL A 1 260 ? 3.519 10.661 -21.447 1.00 90.38 260 VAL A O 1
ATOM 2039 N N . VAL A 1 261 ? 4.791 12.039 -22.697 1.00 92.31 261 VAL A N 1
ATOM 2040 C CA . VAL A 1 261 ? 6.072 11.575 -22.158 1.00 92.31 261 VAL A CA 1
ATOM 2041 C C . VAL A 1 261 ? 6.174 11.957 -20.688 1.00 92.31 261 VAL A C 1
ATOM 2043 O O . VAL A 1 261 ? 6.358 11.076 -19.860 1.00 92.31 261 VAL A O 1
ATOM 2046 N N . ASP A 1 262 ? 5.973 13.209 -20.314 1.00 93.50 262 ASP A N 1
ATOM 2047 C CA . ASP A 1 262 ? 6.193 13.686 -18.944 1.00 93.50 262 ASP A CA 1
ATOM 2048 C C . ASP A 1 262 ? 5.066 13.334 -17.973 1.00 93.50 262 ASP A C 1
ATOM 2050 O O . ASP A 1 262 ? 5.178 13.567 -16.765 1.00 93.50 262 ASP A O 1
ATOM 2054 N N . TRP A 1 263 ? 3.999 12.712 -18.473 1.00 94.25 263 TRP A N 1
ATOM 2055 C CA . TRP A 1 263 ? 2.908 12.232 -17.648 1.00 94.25 263 TRP A CA 1
ATOM 2056 C C . TRP A 1 263 ? 3.397 11.265 -16.562 1.00 94.25 263 TRP A C 1
ATOM 2058 O O . TRP A 1 263 ? 3.834 10.139 -16.826 1.00 94.25 263 TRP A O 1
ATOM 2068 N N . TRP A 1 264 ? 3.291 11.723 -15.317 1.00 95.50 264 TRP A N 1
ATOM 2069 C CA . TRP A 1 264 ? 3.649 10.995 -14.112 1.00 95.50 264 TRP A CA 1
ATOM 2070 C C . TRP A 1 264 ? 2.779 11.455 -12.951 1.00 95.50 264 TRP A C 1
ATOM 2072 O O . TRP A 1 264 ? 2.624 12.656 -12.707 1.00 95.50 264 TRP A O 1
ATOM 2082 N N . VAL A 1 265 ? 2.257 10.487 -12.199 1.00 95.94 265 VAL A N 1
ATOM 2083 C CA . VAL A 1 265 ? 1.488 10.756 -10.984 1.00 95.94 265 VAL A CA 1
ATOM 2084 C C . VAL A 1 265 ? 1.952 9.857 -9.847 1.00 95.94 265 VAL A C 1
ATOM 2086 O O . VAL A 1 265 ? 2.040 8.635 -9.993 1.00 95.94 265 VAL A O 1
ATOM 2089 N N . TRP A 1 266 ? 2.177 10.459 -8.684 1.00 96.00 266 TRP A N 1
ATOM 2090 C CA . TRP A 1 266 ? 2.253 9.765 -7.403 1.00 96.00 266 TRP A CA 1
ATOM 2091 C C . TRP A 1 266 ? 0.935 9.919 -6.649 1.00 96.00 266 TRP A C 1
ATOM 2093 O O . TRP A 1 266 ? 0.340 10.995 -6.651 1.00 96.00 266 TRP A O 1
ATOM 2103 N N . SER A 1 267 ? 0.507 8.860 -5.970 1.00 94.62 267 SER A N 1
ATOM 2104 C CA . SER A 1 267 ? -0.630 8.909 -5.052 1.00 94.62 267 SER A CA 1
ATOM 2105 C C . SER A 1 267 ? -0.334 8.067 -3.823 1.00 94.62 267 SER A C 1
ATOM 2107 O O . SER A 1 267 ? 0.176 6.952 -3.953 1.00 94.62 267 SER A O 1
ATOM 2109 N N . GLY A 1 268 ? -0.708 8.546 -2.644 1.00 94.19 268 GLY A N 1
ATOM 2110 C CA . GLY A 1 268 ? -0.599 7.753 -1.430 1.00 94.19 268 GLY A CA 1
ATOM 2111 C C . GLY A 1 268 ? -1.844 6.895 -1.179 1.00 94.19 268 GLY A C 1
ATOM 2112 O O . GLY A 1 268 ? -2.970 7.307 -1.465 1.00 94.19 268 GLY A O 1
ATOM 2113 N N . CYS A 1 269 ? -1.647 5.720 -0.585 1.00 94.75 269 CYS A N 1
ATOM 2114 C CA . CYS A 1 269 ? -2.680 4.740 -0.255 1.00 94.75 269 CYS A CA 1
ATOM 2115 C C . CYS A 1 269 ? -3.851 5.366 0.519 1.00 94.75 269 CYS A C 1
ATOM 2117 O O . CYS A 1 269 ? -3.653 6.039 1.535 1.00 94.75 269 CYS A O 1
ATOM 2119 N N . ALA A 1 270 ? -5.078 5.105 0.061 1.00 94.94 270 ALA A N 1
ATOM 2120 C CA . ALA A 1 270 ? -6.308 5.630 0.647 1.00 94.94 270 ALA A CA 1
ATOM 2121 C C . ALA A 1 270 ? -6.510 5.203 2.114 1.00 94.94 270 ALA A C 1
ATOM 2123 O O . ALA A 1 270 ? -6.906 6.018 2.944 1.00 94.94 270 ALA A O 1
ATOM 2124 N N . MET A 1 271 ? -6.163 3.961 2.471 1.00 92.69 271 MET A N 1
ATOM 2125 C CA . MET A 1 271 ? -6.284 3.469 3.854 1.00 92.69 271 MET A CA 1
ATOM 2126 C C . MET A 1 271 ? -5.280 4.126 4.803 1.00 92.69 271 MET A C 1
ATOM 2128 O O . MET A 1 271 ? -5.600 4.382 5.960 1.00 92.69 271 MET A O 1
ATOM 2132 N N . HIS A 1 272 ? -4.098 4.499 4.306 1.00 92.62 272 HIS A N 1
ATOM 2133 C CA . HIS A 1 272 ? -3.145 5.278 5.094 1.00 92.62 272 HIS A CA 1
ATOM 2134 C C . HIS A 1 272 ? -3.613 6.724 5.312 1.00 92.62 272 HIS A C 1
ATOM 2136 O O . HIS A 1 272 ? -3.221 7.334 6.306 1.00 92.62 272 HIS A O 1
ATOM 2142 N N . LYS A 1 273 ? -4.455 7.285 4.430 1.00 95.00 273 LYS A N 1
ATOM 2143 C CA . LYS A 1 273 ? -5.080 8.599 4.668 1.00 95.00 273 LYS A CA 1
ATOM 2144 C C . LYS A 1 273 ? -6.022 8.533 5.870 1.00 95.00 273 LYS A C 1
ATOM 2146 O O . LYS A 1 273 ? -5.869 9.331 6.790 1.00 95.00 273 LYS A O 1
ATOM 2151 N N . ASP A 1 274 ? -6.907 7.535 5.902 1.00 95.69 274 ASP A N 1
ATOM 2152 C CA . ASP A 1 274 ? -7.818 7.318 7.033 1.00 95.69 274 ASP A CA 1
ATOM 2153 C C . ASP A 1 274 ? -7.067 7.022 8.339 1.00 95.69 274 ASP A C 1
ATOM 2155 O O . ASP A 1 274 ? -7.333 7.648 9.363 1.00 95.69 274 ASP A O 1
ATOM 2159 N N . LEU A 1 275 ? -6.054 6.148 8.294 1.00 92.94 275 LEU A N 1
ATOM 2160 C CA . LEU A 1 275 ? -5.219 5.835 9.457 1.00 92.94 275 LEU A CA 1
ATOM 2161 C C . LEU A 1 275 ? -4.567 7.094 10.052 1.00 92.94 275 LEU A C 1
ATOM 2163 O O . LEU A 1 275 ? -4.590 7.301 11.268 1.00 92.94 275 LEU A O 1
ATOM 2167 N N . ASN A 1 276 ? -3.993 7.952 9.203 1.00 95.44 276 ASN A N 1
ATOM 2168 C CA . ASN A 1 276 ? -3.374 9.198 9.652 1.00 95.44 276 ASN A CA 1
ATOM 2169 C C . ASN A 1 276 ? -4.414 10.209 10.156 1.00 95.44 276 ASN A C 1
ATOM 2171 O O . ASN A 1 276 ? -4.132 10.924 11.117 1.00 95.44 276 ASN A O 1
ATOM 2175 N N . ALA A 1 277 ? -5.611 10.250 9.565 1.00 97.25 277 ALA A N 1
ATOM 2176 C CA . ALA A 1 277 ? -6.699 11.102 10.033 1.00 97.25 277 ALA A CA 1
ATOM 2177 C C . ALA A 1 277 ? -7.215 10.671 11.414 1.00 97.25 277 ALA A C 1
ATOM 2179 O O . ALA A 1 277 ? -7.344 11.514 12.300 1.00 97.25 277 ALA A O 1
ATOM 2180 N N . MET A 1 278 ? -7.415 9.368 11.642 1.00 95.69 278 MET A N 1
ATOM 2181 C CA . MET A 1 278 ? -7.763 8.826 12.960 1.00 95.69 278 MET A CA 1
ATOM 2182 C C . MET A 1 278 ? -6.691 9.181 13.996 1.00 95.69 278 MET A C 1
ATOM 2184 O O . MET A 1 278 ? -7.020 9.640 15.089 1.00 95.69 278 MET A O 1
ATOM 2188 N N . LYS A 1 279 ? -5.406 9.027 13.646 1.00 95.25 279 LYS A N 1
ATOM 2189 C CA . LYS A 1 279 ? -4.291 9.412 14.521 1.00 95.25 279 LYS A CA 1
ATOM 2190 C C . LYS A 1 279 ? -4.323 10.903 14.863 1.00 95.25 279 LYS A C 1
ATOM 2192 O O . LYS A 1 279 ? -4.192 11.261 16.027 1.00 95.25 279 LYS A O 1
ATOM 2197 N N . ALA A 1 280 ? -4.528 11.773 13.878 1.00 97.12 280 ALA A N 1
ATOM 2198 C CA . ALA A 1 280 ? -4.595 13.213 14.106 1.00 97.12 280 ALA A CA 1
ATOM 2199 C C . ALA A 1 280 ? -5.814 13.629 14.944 1.00 97.12 280 ALA A C 1
ATOM 2201 O O . ALA A 1 280 ? -5.708 14.538 15.770 1.00 97.12 280 ALA A O 1
ATOM 2202 N N . GLY A 1 281 ? -6.953 12.955 14.759 1.00 97.50 281 GLY A N 1
ATOM 2203 C CA . GLY A 1 281 ? -8.121 13.101 15.622 1.00 97.50 281 GLY A CA 1
ATOM 2204 C C . GLY A 1 281 ? -7.808 12.704 17.062 1.00 97.50 281 GLY A C 1
ATOM 2205 O O . GLY A 1 281 ? -8.079 13.478 17.980 1.00 97.50 281 GLY A O 1
ATOM 2206 N N . ALA A 1 282 ? -7.146 11.559 17.252 1.00 95.75 282 ALA A N 1
ATOM 2207 C CA . ALA A 1 282 ? -6.723 11.086 18.564 1.00 95.75 282 ALA A CA 1
ATOM 2208 C C . ALA A 1 282 ? -5.754 12.068 19.247 1.00 95.75 282 ALA A C 1
ATOM 2210 O O . ALA A 1 282 ? -5.971 12.473 20.386 1.00 95.75 282 ALA A O 1
ATOM 2211 N N . ASP A 1 283 ? -4.739 12.544 18.523 1.00 94.88 283 ASP A N 1
ATOM 2212 C CA . ASP A 1 283 ? -3.782 13.522 19.043 1.00 94.88 283 ASP A CA 1
ATOM 2213 C C . ASP A 1 283 ? -4.467 14.838 19.452 1.00 94.88 283 ASP A C 1
ATOM 2215 O O . ASP A 1 283 ? -4.038 15.497 20.404 1.00 94.88 283 ASP A O 1
ATOM 2219 N N . ARG A 1 284 ? -5.514 15.256 18.724 1.00 95.31 284 ARG A N 1
ATOM 2220 C CA . ARG A 1 284 ? -6.248 16.494 19.013 1.00 95.31 284 ARG A CA 1
ATOM 2221 C C . ARG A 1 284 ? -7.183 16.344 20.211 1.00 95.31 284 ARG A C 1
ATOM 2223 O O . ARG A 1 284 ? -7.178 17.235 21.056 1.00 95.31 284 ARG A O 1
ATOM 2230 N N . MET A 1 285 ? -7.902 15.224 20.346 1.00 94.31 285 MET A N 1
ATOM 2231 C CA . MET A 1 285 ? -8.690 14.970 21.562 1.00 94.31 285 MET A CA 1
ATOM 2232 C C . MET A 1 285 ? -7.805 14.869 22.810 1.00 94.31 285 MET A C 1
ATOM 2234 O O . MET A 1 285 ? -8.139 15.447 23.840 1.00 94.31 285 MET A O 1
ATOM 2238 N N . SER A 1 286 ? -6.637 14.222 22.716 1.00 90.88 286 SER A N 1
ATOM 2239 C CA . SER A 1 286 ? -5.724 14.109 23.857 1.00 90.88 286 SER A CA 1
ATOM 2240 C C . SER A 1 286 ? -5.171 15.469 24.295 1.00 90.88 286 SER A C 1
ATOM 2242 O O . SER A 1 286 ? -4.991 15.695 25.489 1.00 90.88 286 SER A O 1
ATOM 2244 N N . ARG A 1 287 ? -4.941 16.400 23.357 1.00 91.06 287 ARG A N 1
ATOM 2245 C CA . ARG A 1 287 ? -4.568 17.789 23.682 1.00 91.06 287 ARG A CA 1
ATOM 2246 C C . ARG A 1 287 ? -5.697 18.556 24.360 1.00 91.06 287 ARG A C 1
ATOM 2248 O O . ARG A 1 287 ? -5.432 19.271 25.322 1.00 91.06 287 ARG A O 1
ATOM 2255 N N . TRP A 1 288 ? -6.941 18.355 23.928 1.00 93.44 288 TRP A N 1
ATOM 2256 C CA . TRP A 1 288 ? -8.090 19.014 24.547 1.00 93.44 288 TRP A CA 1
ATOM 2257 C C . TRP A 1 288 ? -8.194 18.711 26.046 1.00 93.44 288 TRP A C 1
ATOM 2259 O O . TRP A 1 288 ? -8.435 19.621 26.833 1.00 93.44 288 TRP A O 1
ATOM 2269 N N . TRP A 1 289 ? -7.935 17.469 26.470 1.00 90.56 289 TRP A N 1
ATOM 2270 C CA . TRP A 1 289 ? -7.937 17.114 27.895 1.00 90.56 289 TRP A CA 1
ATOM 2271 C C . TRP A 1 289 ? -6.905 17.892 28.718 1.00 90.56 289 TRP A C 1
ATOM 2273 O O . TRP A 1 289 ? -7.160 18.205 29.878 1.00 90.56 289 TRP A O 1
ATOM 2283 N N . VAL A 1 290 ? -5.749 18.210 28.132 1.00 85.38 290 VAL A N 1
ATOM 2284 C CA . VAL A 1 290 ? -4.693 18.995 28.792 1.00 85.38 290 VAL A CA 1
ATOM 2285 C C . VAL A 1 290 ? -5.087 20.467 28.889 1.00 85.38 290 VAL A C 1
ATOM 2287 O O . VAL A 1 290 ? -4.852 21.099 29.913 1.00 85.38 290 VAL A O 1
ATOM 2290 N N . GLU A 1 291 ? -5.681 21.006 27.827 1.00 86.50 291 GLU A N 1
ATOM 2291 C CA . GLU A 1 291 ? -5.997 22.433 27.712 1.00 86.50 291 GLU A CA 1
ATOM 2292 C C . GLU A 1 291 ? -7.294 22.815 28.443 1.00 86.50 291 GLU A C 1
ATOM 2294 O O . GLU A 1 291 ? -7.377 23.888 29.036 1.00 86.50 291 GLU A O 1
ATOM 2299 N N . PHE A 1 292 ? -8.300 21.937 28.416 1.00 87.44 292 PHE A N 1
ATOM 2300 C CA . PHE A 1 292 ? -9.677 22.251 28.816 1.00 87.44 292 PHE A CA 1
ATOM 2301 C C . PHE A 1 292 ? -10.334 21.182 29.694 1.00 87.44 292 PHE A C 1
ATOM 2303 O O . PHE A 1 292 ? -11.492 21.336 30.070 1.00 87.44 292 PHE A O 1
ATOM 2310 N N . GLY A 1 293 ? -9.634 20.092 30.017 1.00 79.44 293 GLY A N 1
ATOM 2311 C CA . GLY A 1 293 ? -10.206 18.975 30.771 1.00 79.44 293 GLY A CA 1
ATOM 2312 C C . GLY A 1 293 ? -10.395 19.230 32.267 1.00 79.44 293 GLY A C 1
ATOM 2313 O O . GLY A 1 293 ? -10.822 18.315 32.955 1.00 79.44 293 GLY A O 1
ATOM 2314 N N . GLU A 1 294 ? -10.038 20.413 32.787 1.00 78.19 294 GLU A N 1
ATOM 2315 C CA . GLU A 1 294 ? -10.218 20.817 34.199 1.00 78.19 294 GLU A CA 1
ATOM 2316 C C . GLU A 1 294 ? -9.687 19.792 35.229 1.00 78.19 294 GLU A C 1
ATOM 2318 O O . GLU A 1 294 ? -10.206 19.652 36.332 1.00 78.19 294 GLU A O 1
ATOM 2323 N N . GLY A 1 295 ? -8.633 19.046 34.875 1.00 73.00 295 GLY A N 1
ATOM 2324 C CA . GLY A 1 295 ? -8.060 17.987 35.720 1.00 73.00 295 GLY A CA 1
ATOM 2325 C C . GLY A 1 295 ? -8.734 16.611 35.595 1.00 73.00 295 GLY A C 1
ATOM 2326 O O . GLY A 1 295 ? -8.247 15.649 36.180 1.00 73.00 295 GLY A O 1
ATOM 2327 N N . VAL A 1 296 ? -9.782 16.477 34.778 1.00 83.31 296 VAL A N 1
ATOM 2328 C CA . VAL A 1 296 ? -10.544 15.238 34.511 1.00 83.31 296 VAL A CA 1
ATOM 2329 C C . VAL A 1 296 ? -9.990 14.483 33.288 1.00 83.31 296 VAL A C 1
ATOM 2331 O O . VAL A 1 296 ? -10.715 13.866 32.512 1.00 83.31 296 VAL A O 1
ATOM 2334 N N . ALA A 1 297 ? -8.680 14.559 33.061 1.00 85.81 297 ALA A N 1
ATOM 2335 C CA . ALA A 1 297 ? -8.042 13.905 31.923 1.00 85.81 297 ALA A CA 1
ATOM 2336 C C . ALA A 1 297 ? -7.965 12.374 32.114 1.00 85.81 297 ALA A C 1
ATOM 2338 O O . ALA A 1 297 ? -7.871 11.912 33.252 1.00 85.81 297 ALA A O 1
ATOM 2339 N N . PRO A 1 298 ? -7.894 11.585 31.021 1.00 92.19 298 PRO A N 1
ATOM 2340 C CA . PRO A 1 298 ? -7.767 10.133 31.093 1.00 92.19 298 PRO A CA 1
ATOM 2341 C C . PRO A 1 298 ? -6.640 9.656 32.000 1.00 92.19 298 PRO A C 1
ATOM 2343 O O . PRO A 1 298 ? -5.545 10.234 31.991 1.00 92.19 298 PRO A O 1
ATOM 2346 N N . VAL A 1 299 ? -6.901 8.580 32.743 1.00 91.38 299 VAL A N 1
ATOM 2347 C CA . VAL A 1 299 ? -5.948 8.009 33.701 1.00 91.38 299 VAL A CA 1
ATOM 2348 C C . VAL A 1 299 ? -4.618 7.637 33.034 1.00 91.38 299 VAL A C 1
ATOM 2350 O O . VAL A 1 299 ? -4.564 7.135 31.908 1.00 91.38 299 VAL A O 1
ATOM 2353 N N . ALA A 1 300 ? -3.513 7.872 33.743 1.00 89.69 300 ALA A N 1
ATOM 2354 C CA . ALA A 1 300 ? -2.185 7.488 33.285 1.00 89.69 300 ALA A CA 1
ATOM 2355 C C . ALA A 1 300 ? -1.985 5.964 33.374 1.00 89.69 300 ALA A C 1
ATOM 2357 O O . ALA A 1 300 ? -1.946 5.378 34.453 1.00 89.69 300 ALA A O 1
ATOM 2358 N N . LEU A 1 301 ? -1.767 5.325 32.230 1.00 90.88 301 LEU A N 1
ATOM 2359 C CA . LEU A 1 301 ? -1.520 3.892 32.056 1.00 90.88 301 LEU A CA 1
ATOM 2360 C C . LEU A 1 301 ? -0.025 3.625 31.844 1.00 90.88 301 LEU A C 1
ATOM 2362 O O . LEU A 1 301 ? 0.421 3.036 30.850 1.00 90.88 301 LEU A O 1
ATOM 2366 N N . MET A 1 302 ? 0.766 4.105 32.803 1.00 86.38 302 MET A N 1
ATOM 2367 C CA . MET A 1 302 ? 2.227 4.050 32.801 1.00 86.38 302 MET A CA 1
ATOM 2368 C C . MET A 1 302 ? 2.751 2.623 32.730 1.00 86.38 302 MET A C 1
ATOM 2370 O O . MET A 1 302 ? 2.238 1.752 33.419 1.00 86.38 302 MET A O 1
ATOM 2374 N N . ASN A 1 303 ? 3.847 2.385 32.003 1.00 86.62 303 ASN A N 1
ATOM 2375 C CA . ASN A 1 303 ? 4.572 1.114 32.099 1.00 86.62 303 ASN A CA 1
ATOM 2376 C C . ASN A 1 303 ? 5.236 0.934 33.489 1.00 86.62 303 ASN A C 1
ATOM 2378 O O . ASN A 1 303 ? 5.323 1.876 34.284 1.00 86.62 303 ASN A O 1
ATOM 2382 N N . LYS A 1 304 ? 5.726 -0.278 33.790 1.00 84.12 304 LYS A N 1
ATOM 2383 C CA . LYS A 1 304 ? 6.307 -0.610 35.105 1.00 84.12 304 LYS A CA 1
ATOM 2384 C C . LYS A 1 304 ? 7.458 0.324 35.502 1.00 84.12 304 LYS A C 1
ATOM 2386 O O . LYS A 1 304 ? 7.523 0.740 36.653 1.00 84.12 304 LYS A O 1
ATOM 2391 N N . PHE A 1 305 ? 8.332 0.680 34.560 1.00 82.00 305 PHE A N 1
ATOM 2392 C CA . PHE A 1 305 ? 9.475 1.563 34.817 1.00 82.00 305 PHE A CA 1
ATOM 2393 C C . PHE A 1 305 ? 9.032 2.989 35.154 1.00 82.00 305 PHE A C 1
ATOM 2395 O O . PHE A 1 305 ? 9.487 3.545 36.147 1.00 82.00 305 PHE A O 1
ATOM 2402 N N . LYS A 1 306 ? 8.087 3.543 34.387 1.00 83.12 306 LYS A N 1
ATOM 2403 C CA . LYS A 1 306 ? 7.486 4.859 34.649 1.00 83.12 306 LYS A CA 1
ATOM 2404 C C . LYS A 1 306 ? 6.752 4.892 35.987 1.00 83.12 306 LYS A C 1
ATOM 2406 O O . LYS A 1 306 ? 6.897 5.843 36.739 1.00 83.12 306 LYS A O 1
ATOM 2411 N N . THR A 1 307 ? 6.048 3.812 36.327 1.00 81.25 307 THR A N 1
ATOM 2412 C CA . THR A 1 307 ? 5.372 3.679 37.627 1.00 81.25 307 THR A CA 1
ATOM 2413 C C . THR A 1 307 ? 6.374 3.710 38.785 1.00 81.25 307 THR A C 1
ATOM 2415 O O . THR A 1 307 ? 6.123 4.350 39.801 1.00 81.25 307 THR A O 1
ATOM 2418 N N . ILE A 1 308 ? 7.515 3.025 38.648 1.00 82.19 308 ILE A N 1
ATOM 2419 C CA . ILE A 1 308 ? 8.584 3.046 39.657 1.00 82.19 308 ILE A CA 1
ATOM 2420 C C . ILE A 1 308 ? 9.187 4.452 39.765 1.00 82.19 308 ILE A C 1
ATOM 2422 O O . ILE A 1 308 ? 9.321 4.951 40.876 1.00 82.19 308 ILE A O 1
ATOM 2426 N N . ALA A 1 309 ? 9.478 5.101 38.633 1.00 79.44 309 ALA A N 1
ATOM 2427 C CA . ALA A 1 309 ? 10.024 6.459 38.597 1.00 79.44 309 ALA A CA 1
ATOM 2428 C C . ALA A 1 309 ? 9.080 7.499 39.231 1.00 79.44 309 ALA A C 1
ATOM 2430 O O . ALA A 1 309 ? 9.532 8.381 39.956 1.00 79.44 309 ALA A O 1
ATOM 2431 N N . ALA A 1 310 ? 7.767 7.369 39.007 1.00 77.88 310 ALA A N 1
ATOM 2432 C CA . ALA A 1 310 ? 6.759 8.222 39.637 1.00 77.88 310 ALA A CA 1
ATOM 2433 C C . ALA A 1 310 ? 6.730 8.027 41.158 1.00 77.88 310 ALA A C 1
ATOM 2435 O O . ALA A 1 310 ? 6.706 8.996 41.910 1.00 77.88 310 ALA A O 1
ATOM 2436 N N . LYS A 1 311 ? 6.808 6.774 41.624 1.00 78.81 311 LYS A N 1
ATOM 2437 C CA . LYS A 1 311 ? 6.831 6.452 43.059 1.00 78.81 311 LYS A CA 1
ATOM 2438 C C . LYS A 1 311 ? 8.109 6.897 43.768 1.00 78.81 311 LYS A C 1
ATOM 2440 O O . LYS A 1 311 ? 8.059 7.150 44.965 1.00 78.81 311 LYS A O 1
ATOM 2445 N N . SER A 1 312 ? 9.241 6.974 43.066 1.00 76.38 312 SER A N 1
ATOM 2446 C CA . SER A 1 312 ? 10.506 7.430 43.653 1.00 76.38 312 SER A CA 1
ATOM 2447 C C . SER A 1 312 ? 10.619 8.952 43.773 1.00 76.38 312 SER A C 1
ATOM 2449 O O . SER A 1 312 ? 11.565 9.419 44.398 1.00 76.38 312 SER A O 1
ATOM 2451 N N . GLY A 1 313 ? 9.700 9.729 43.179 1.00 66.88 313 GLY A N 1
ATOM 2452 C CA . GLY A 1 313 ? 9.686 11.198 43.263 1.00 66.88 313 GLY A CA 1
ATOM 2453 C C . GLY A 1 313 ? 10.909 11.890 42.645 1.00 66.88 313 GLY A C 1
ATOM 2454 O O . GLY A 1 313 ? 11.118 13.081 42.847 1.00 66.88 313 GLY A O 1
ATOM 2455 N N . SER A 1 314 ? 11.737 11.153 41.904 1.00 61.06 314 SER A N 1
ATOM 2456 C CA . SER A 1 314 ? 13.036 11.606 41.398 1.00 61.06 314 SER A CA 1
ATOM 2457 C C . SER A 1 314 ? 12.945 12.446 40.121 1.00 61.06 314 SER A C 1
ATOM 2459 O O . SER A 1 314 ? 13.948 13.007 39.688 1.00 61.06 314 SER A O 1
ATOM 2461 N N . VAL A 1 315 ? 11.762 12.532 39.507 1.00 58.03 315 VAL A N 1
ATOM 2462 C CA . VAL A 1 315 ? 11.514 13.256 38.256 1.00 58.03 315 VAL A CA 1
ATOM 2463 C C . VAL A 1 315 ? 10.115 13.897 38.325 1.00 58.03 315 VAL A C 1
ATOM 2465 O O . VAL A 1 315 ? 9.202 13.263 38.857 1.00 58.03 315 VAL A O 1
ATOM 2468 N N . PRO A 1 316 ? 9.899 15.123 37.803 1.00 58.44 316 PRO A N 1
ATOM 2469 C CA . PRO A 1 316 ? 8.565 15.724 37.734 1.00 58.44 316 PRO A CA 1
ATOM 2470 C C . PRO A 1 316 ? 7.565 14.836 36.973 1.00 58.44 316 PRO A C 1
ATOM 2472 O O . PRO A 1 316 ? 7.907 14.246 35.945 1.00 58.44 316 PRO A O 1
ATOM 2475 N N . GLU A 1 317 ? 6.313 14.764 37.428 1.00 55.41 317 GLU A N 1
ATOM 2476 C CA . GLU A 1 317 ? 5.283 13.864 36.877 1.00 55.41 317 GLU A CA 1
ATOM 2477 C C . GLU A 1 317 ? 5.033 14.076 35.368 1.00 55.41 317 GLU A C 1
ATOM 2479 O O . GLU A 1 317 ? 4.948 13.108 34.608 1.00 55.41 317 GLU A O 1
ATOM 2484 N N . GLY A 1 318 ? 5.048 15.332 34.904 1.00 55.69 318 GLY A N 1
ATOM 2485 C CA . GLY A 1 318 ? 4.914 15.688 33.482 1.00 55.69 318 GLY A CA 1
ATOM 2486 C C . GLY A 1 318 ? 6.076 15.232 32.585 1.00 55.69 318 GLY A C 1
ATOM 2487 O O . GLY A 1 318 ? 5.916 15.136 31.373 1.00 55.69 318 GLY A O 1
ATOM 2488 N N . SER A 1 319 ? 7.233 14.899 33.165 1.00 57.38 319 SER A N 1
ATOM 2489 C CA . SER A 1 319 ? 8.371 14.282 32.457 1.00 57.38 319 SER A CA 1
ATOM 2490 C C . SER A 1 319 ? 8.354 12.749 32.494 1.00 57.38 319 SER A C 1
ATOM 2492 O O . SER A 1 319 ? 9.135 12.110 31.790 1.00 57.38 319 SER A O 1
ATOM 2494 N N . ILE A 1 320 ? 7.461 12.145 33.286 1.00 60.81 320 ILE A N 1
ATOM 2495 C CA . ILE A 1 320 ? 7.312 10.688 33.415 1.00 60.81 320 ILE A CA 1
ATOM 2496 C C . ILE A 1 320 ? 6.160 10.179 32.538 1.00 60.81 320 ILE A C 1
ATOM 2498 O O . ILE A 1 320 ? 6.291 9.134 31.891 1.00 60.81 320 ILE A O 1
ATOM 2502 N N . VAL A 1 321 ? 5.045 10.915 32.501 1.00 67.62 321 VAL A N 1
ATOM 2503 C CA . VAL A 1 321 ? 3.820 10.546 31.777 1.00 67.62 321 VAL A CA 1
ATOM 2504 C C . VAL A 1 321 ? 3.654 11.430 30.546 1.00 67.62 321 VAL A C 1
ATOM 2506 O O . VAL A 1 321 ? 3.408 12.626 30.659 1.00 67.62 321 VAL A O 1
ATOM 2509 N N . GLY A 1 322 ? 3.759 10.832 29.361 1.00 67.94 322 GLY A N 1
ATOM 2510 C CA . GLY A 1 322 ? 3.505 11.520 28.099 1.00 67.94 322 GLY A CA 1
ATOM 2511 C C . GLY A 1 322 ? 2.040 11.411 27.650 1.00 67.94 322 GLY A C 1
ATOM 2512 O O . GLY A 1 322 ? 1.301 10.555 28.145 1.00 67.94 322 GLY A O 1
ATOM 2513 N N . PRO A 1 323 ? 1.622 12.207 26.647 1.00 66.12 323 PRO A N 1
ATOM 2514 C CA . PRO A 1 323 ? 0.278 12.133 26.063 1.00 66.12 323 PRO A CA 1
ATOM 2515 C C . PRO A 1 323 ? -0.122 10.726 25.578 1.00 66.12 323 PRO A C 1
ATOM 2517 O O . PRO A 1 323 ? -1.271 10.334 25.722 1.00 66.12 323 PRO A O 1
ATOM 2520 N N . GLY A 1 324 ? 0.833 9.927 25.081 1.00 77.31 324 GLY A N 1
ATOM 2521 C CA . GLY A 1 324 ? 0.603 8.549 24.616 1.00 77.31 324 GLY A CA 1
ATOM 2522 C C . GLY A 1 324 ? 0.573 7.471 25.711 1.00 77.31 324 GLY A C 1
ATOM 2523 O O . GLY A 1 324 ? 0.551 6.279 25.404 1.00 77.31 324 GLY A O 1
ATOM 2524 N N . ASP A 1 325 ? 0.630 7.847 26.990 1.00 84.94 325 ASP A N 1
ATOM 2525 C CA . ASP A 1 325 ? 0.549 6.907 28.114 1.00 84.94 325 ASP A CA 1
ATOM 2526 C C . ASP A 1 325 ? -0.846 6.860 28.752 1.00 84.94 325 ASP A C 1
ATOM 2528 O O . ASP A 1 325 ? -0.977 6.327 29.846 1.00 84.94 325 ASP A O 1
ATOM 2532 N N . ARG A 1 326 ? -1.888 7.400 28.116 1.00 90.69 326 ARG A N 1
ATOM 2533 C CA . ARG A 1 326 ? -3.245 7.494 28.681 1.00 90.69 326 ARG A CA 1
ATOM 2534 C C . ARG A 1 326 ? -4.328 7.355 27.607 1.00 90.69 326 ARG A C 1
ATOM 2536 O O . ARG A 1 326 ? -4.016 7.368 26.418 1.00 90.69 326 ARG A O 1
ATOM 2543 N N . GLY A 1 327 ? -5.581 7.212 28.036 1.00 93.50 327 GLY A N 1
ATOM 2544 C CA . GLY A 1 327 ? -6.740 7.286 27.145 1.00 93.50 327 GLY A CA 1
ATOM 2545 C C . GLY A 1 327 ? -7.020 6.035 26.310 1.00 93.50 327 GLY A C 1
ATOM 2546 O O . GLY A 1 327 ? -6.422 4.969 26.496 1.00 93.50 327 GLY A O 1
ATOM 2547 N N . GLY A 1 328 ? -7.974 6.161 25.388 1.00 94.94 328 GLY A N 1
ATOM 2548 C CA . GLY A 1 328 ? -8.564 5.050 24.638 1.00 94.94 328 GLY A CA 1
ATOM 2549 C C . GLY A 1 328 ? -7.570 4.364 23.698 1.00 94.94 328 GLY A C 1
ATOM 2550 O O . GLY A 1 328 ? -7.517 3.133 23.631 1.00 94.94 328 GLY A O 1
ATOM 2551 N N . VAL A 1 329 ? -6.706 5.140 23.031 1.00 94.50 329 VAL A N 1
ATOM 2552 C CA . VAL A 1 329 ? -5.623 4.593 22.188 1.00 94.50 329 VAL A CA 1
ATOM 2553 C C . VAL A 1 329 ? -4.672 3.741 23.029 1.00 94.50 329 VAL A C 1
ATOM 2555 O O . VAL A 1 329 ? -4.330 2.621 22.652 1.00 94.50 329 VAL A O 1
ATOM 2558 N N . LYS A 1 330 ? -4.307 4.215 24.225 1.00 94.50 330 LYS A N 1
ATOM 2559 C CA . LYS A 1 330 ? -3.418 3.460 25.105 1.00 94.50 330 LYS A CA 1
ATOM 2560 C C . LYS A 1 330 ? -4.072 2.194 25.650 1.00 94.50 330 LYS A C 1
ATOM 2562 O O . LYS A 1 330 ? -3.418 1.155 25.692 1.00 94.50 330 LYS A O 1
ATOM 2567 N N . VAL A 1 331 ? -5.341 2.247 26.062 1.00 95.19 331 VAL A N 1
ATOM 2568 C CA . VAL A 1 331 ? -6.059 1.044 26.522 1.00 95.19 331 VAL A CA 1
ATOM 2569 C C . VAL A 1 331 ? -6.149 0.005 25.418 1.00 95.19 331 VAL A C 1
ATOM 2571 O O . VAL A 1 331 ? -5.871 -1.163 25.673 1.00 95.19 331 VAL A O 1
ATOM 2574 N N . THR A 1 332 ? -6.491 0.412 24.197 1.00 93.56 332 THR A N 1
ATOM 2575 C CA . THR A 1 332 ? -6.584 -0.514 23.059 1.00 93.56 332 THR A CA 1
ATOM 2576 C C . THR A 1 332 ? -5.224 -1.140 22.720 1.00 93.56 332 THR A C 1
ATOM 2578 O O . THR A 1 332 ? -5.169 -2.343 22.467 1.00 93.56 332 THR A O 1
ATOM 2581 N N . ASP A 1 333 ? -4.114 -0.396 22.831 1.00 91.06 333 ASP A N 1
ATOM 2582 C CA . ASP A 1 333 ? -2.745 -0.936 22.723 1.00 91.06 333 ASP A CA 1
ATOM 2583 C C . ASP A 1 333 ? -2.416 -1.973 23.806 1.00 91.06 333 ASP A C 1
ATOM 2585 O O . ASP A 1 333 ? -1.857 -3.045 23.533 1.00 91.06 333 ASP A O 1
ATOM 2589 N N . LEU A 1 334 ? -2.730 -1.649 25.064 1.00 91.69 334 LEU A N 1
ATOM 2590 C CA . LEU A 1 334 ? -2.452 -2.521 26.203 1.00 91.69 334 LEU A CA 1
ATOM 2591 C C . LEU A 1 334 ? -3.313 -3.781 26.152 1.00 91.69 334 LEU A C 1
ATOM 2593 O O . LEU A 1 334 ? -2.791 -4.874 26.365 1.00 91.69 334 LEU A O 1
ATOM 2597 N N . LEU A 1 335 ? -4.596 -3.649 25.809 1.00 89.62 335 LEU A N 1
ATOM 2598 C CA . LEU A 1 335 ? -5.488 -4.785 25.624 1.00 89.62 335 LEU A CA 1
ATOM 2599 C C . LEU A 1 335 ? -5.030 -5.640 24.444 1.00 89.62 335 LEU A C 1
ATOM 2601 O O . LEU A 1 335 ? -4.926 -6.852 24.594 1.00 89.62 335 LEU A O 1
ATOM 2605 N N . GLY A 1 336 ? -4.662 -5.031 23.312 1.00 86.69 336 GLY A N 1
ATOM 2606 C CA . GLY A 1 336 ? -4.071 -5.732 22.171 1.00 86.69 336 GLY A CA 1
ATOM 2607 C C . GLY A 1 336 ? -2.827 -6.534 22.566 1.00 86.69 336 GLY A C 1
ATOM 2608 O O . GLY A 1 336 ? -2.686 -7.698 22.194 1.00 86.69 336 GLY A O 1
ATOM 2609 N N . SER A 1 337 ? -1.960 -5.950 23.395 1.00 85.56 337 SER A N 1
ATOM 2610 C CA . SER A 1 337 ? -0.780 -6.627 23.947 1.00 85.56 337 SER A CA 1
ATOM 2611 C C . SER A 1 337 ? -1.138 -7.738 24.939 1.00 85.56 337 SER A C 1
ATOM 2613 O O . SER A 1 337 ? -0.428 -8.739 25.013 1.00 85.56 337 SER A O 1
ATOM 2615 N N . LEU A 1 338 ? -2.229 -7.584 25.691 1.00 85.50 338 LEU A N 1
ATOM 2616 C CA . LEU A 1 338 ? -2.726 -8.570 26.647 1.00 85.50 338 LEU A CA 1
ATOM 2617 C C . LEU A 1 338 ? -3.318 -9.792 25.929 1.00 85.50 338 LEU A C 1
ATOM 2619 O O . LEU A 1 338 ? -3.011 -10.930 26.286 1.00 85.50 338 LEU A O 1
ATOM 2623 N N . VAL A 1 339 ? -4.120 -9.566 24.888 1.00 79.88 339 VAL A N 1
ATOM 2624 C CA . VAL A 1 339 ? -4.778 -10.622 24.102 1.00 79.88 339 VAL A CA 1
ATOM 2625 C C . VAL A 1 339 ? -3.916 -11.152 22.957 1.00 79.88 339 VAL A C 1
ATOM 2627 O O . VAL A 1 339 ? -4.290 -12.113 22.301 1.00 79.88 339 VAL A O 1
ATOM 2630 N N . LYS A 1 340 ? -2.752 -10.555 22.690 1.00 75.56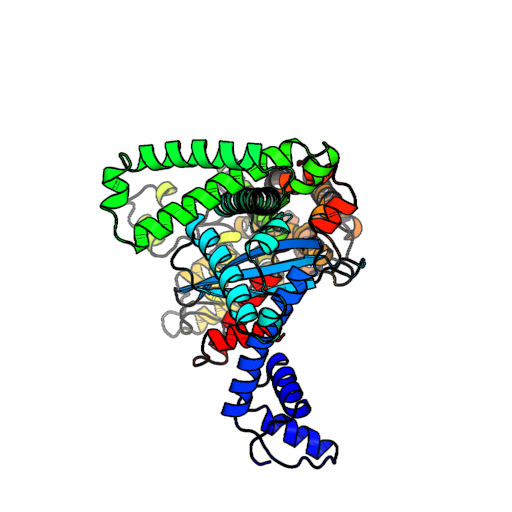 340 LYS A N 1
ATOM 2631 C CA . LYS A 1 340 ? -1.792 -11.021 21.679 1.00 75.56 340 LYS A CA 1
ATOM 2632 C C . LYS A 1 340 ? -0.362 -10.705 22.109 1.00 75.56 340 LYS A C 1
ATOM 2634 O O . LYS A 1 340 ? 0.358 -9.927 21.479 1.00 75.56 340 LYS A O 1
ATOM 2639 N N . HIS A 1 341 ? 0.049 -11.316 23.210 1.00 72.62 341 HIS A N 1
ATOM 2640 C CA . HIS A 1 341 ? 1.347 -11.050 23.810 1.00 72.62 341 HIS A CA 1
ATOM 2641 C C . HIS A 1 341 ? 2.486 -11.710 23.013 1.00 72.62 341 HIS A C 1
ATOM 2643 O O . HIS A 1 341 ? 2.364 -12.825 22.508 1.00 72.62 341 HIS A O 1
ATOM 2649 N N . ARG A 1 342 ? 3.650 -11.047 22.922 1.00 65.38 342 ARG A N 1
ATOM 2650 C CA . ARG A 1 342 ? 4.833 -11.603 22.226 1.00 65.38 342 ARG A CA 1
ATOM 2651 C C . ARG A 1 342 ? 5.280 -12.940 22.827 1.00 65.38 342 ARG A C 1
ATOM 2653 O O . ARG A 1 342 ? 5.730 -13.827 22.108 1.00 65.38 342 ARG A O 1
ATOM 2660 N N . GLU A 1 343 ? 5.176 -13.060 24.145 1.00 65.38 343 GLU A N 1
ATOM 2661 C CA . GLU A 1 343 ? 5.395 -14.309 24.874 1.00 65.38 343 GLU A CA 1
ATOM 2662 C C . GLU A 1 343 ? 4.067 -15.012 25.123 1.00 65.38 343 GLU A C 1
ATOM 2664 O O . GLU A 1 343 ? 3.234 -14.512 25.881 1.00 65.38 343 GLU A O 1
ATOM 2669 N N . THR A 1 344 ? 3.907 -16.195 24.535 1.00 62.78 344 THR A N 1
ATOM 2670 C CA . THR A 1 344 ? 2.634 -16.919 24.531 1.00 62.78 344 THR A CA 1
ATOM 2671 C C . THR A 1 344 ? 2.152 -17.355 25.909 1.00 62.78 344 THR A C 1
ATOM 2673 O O . THR A 1 344 ? 0.954 -17.473 26.123 1.00 62.78 344 THR A O 1
ATOM 2676 N N . LYS A 1 345 ? 3.074 -17.521 26.864 1.00 66.31 345 LYS A N 1
ATOM 2677 C CA . LYS A 1 345 ? 2.773 -17.873 28.260 1.00 66.31 345 LYS A CA 1
ATOM 2678 C C . LYS A 1 345 ? 2.269 -16.698 29.109 1.00 66.31 345 LYS A C 1
ATOM 2680 O O . LYS A 1 345 ? 1.828 -16.921 30.229 1.00 66.31 345 LYS A O 1
ATOM 2685 N N . LYS A 1 346 ? 2.404 -15.458 28.626 1.00 65.81 346 LYS A N 1
ATOM 2686 C CA . LYS A 1 346 ? 2.061 -14.232 29.373 1.00 65.81 346 LYS A CA 1
ATOM 2687 C C . LYS A 1 346 ? 0.791 -13.542 28.864 1.00 65.81 346 LYS A C 1
ATOM 2689 O O . LYS A 1 346 ? 0.302 -12.644 29.538 1.00 65.81 346 LYS A O 1
ATOM 2694 N N . GLY A 1 347 ? 0.300 -13.918 27.682 1.00 64.31 347 GLY A N 1
ATOM 2695 C CA . GLY A 1 347 ? -0.895 -13.339 27.066 1.00 64.31 347 GLY A CA 1
ATOM 2696 C C . GLY A 1 347 ? -2.101 -14.268 27.107 1.00 64.31 347 GLY A C 1
ATOM 2697 O O . GLY A 1 347 ? -1.961 -15.478 27.246 1.00 64.31 347 GLY A O 1
ATOM 2698 N N . HIS A 1 348 ? -3.283 -13.698 26.891 1.00 70.81 348 HIS A N 1
ATOM 2699 C CA . HIS A 1 348 ? -4.575 -14.401 26.890 1.00 70.81 348 HIS A CA 1
ATOM 2700 C C . HIS A 1 348 ? -5.057 -14.759 25.474 1.00 70.81 348 HIS A C 1
ATOM 2702 O O . HIS A 1 348 ? -6.245 -14.835 25.186 1.00 70.81 348 HIS A O 1
ATOM 2708 N N . GLN A 1 349 ? -4.113 -14.969 24.564 1.00 69.19 349 GLN A N 1
ATOM 2709 C CA . GLN A 1 349 ? -4.320 -15.032 23.113 1.00 69.19 349 GLN A CA 1
ATOM 2710 C C . GLN A 1 349 ? -5.009 -16.279 22.559 1.00 69.19 349 GLN A C 1
ATOM 2712 O O . GLN A 1 349 ? -5.437 -16.274 21.411 1.00 69.19 349 GLN A O 1
ATOM 2717 N N . GLU A 1 350 ? -5.142 -17.339 23.353 1.00 56.72 350 GLU A N 1
ATOM 2718 C CA . GLU A 1 350 ? -5.998 -18.479 22.993 1.00 56.72 350 GLU A CA 1
ATOM 2719 C C . GLU A 1 350 ? -7.488 -18.161 23.195 1.00 56.72 350 GLU A C 1
ATOM 2721 O O . GLU A 1 350 ? -8.342 -18.894 22.705 1.00 56.72 350 GLU A O 1
ATOM 2726 N N . ARG A 1 351 ? -7.807 -17.067 23.905 1.00 59.44 351 ARG A N 1
ATOM 2727 C CA . ARG A 1 351 ? -9.168 -16.734 24.352 1.00 59.44 351 ARG A CA 1
ATOM 2728 C C . ARG A 1 351 ? -9.833 -15.617 23.547 1.00 59.44 351 ARG A C 1
ATOM 2730 O O . ARG A 1 351 ? -11.040 -15.449 23.655 1.00 59.44 351 ARG A O 1
ATOM 2737 N N . PHE A 1 352 ? -9.078 -14.876 22.734 1.00 61.59 352 PHE A N 1
ATOM 2738 C CA . PHE A 1 352 ? -9.580 -13.706 22.007 1.00 61.59 352 PHE A CA 1
ATOM 2739 C C . PHE A 1 352 ? -9.017 -13.624 20.587 1.00 61.59 352 PHE A C 1
ATOM 2741 O O . PHE A 1 352 ? -7.865 -13.981 20.330 1.00 61.59 352 PHE A O 1
ATOM 2748 N N . ARG A 1 353 ? -9.816 -13.087 19.658 1.00 55.12 353 ARG A N 1
ATOM 2749 C CA . ARG A 1 353 ? -9.318 -12.637 18.351 1.00 55.12 353 ARG A CA 1
ATOM 2750 C C . ARG A 1 353 ? -8.704 -11.244 18.508 1.00 55.12 353 ARG A C 1
ATOM 2752 O O . ARG A 1 353 ? -9.195 -10.422 19.268 1.00 55.12 353 ARG A O 1
ATOM 2759 N N . ALA A 1 354 ? -7.599 -10.991 17.811 1.00 57.47 354 ALA A N 1
ATOM 2760 C CA . ALA A 1 354 ? -6.894 -9.715 17.896 1.00 57.47 354 ALA A CA 1
ATOM 2761 C C . ALA A 1 354 ? -7.524 -8.647 16.990 1.00 57.47 354 ALA A C 1
ATOM 2763 O O . ALA A 1 354 ? -7.899 -8.947 15.857 1.00 57.47 354 ALA A O 1
ATOM 2764 N N . PHE A 1 355 ? -7.544 -7.403 17.467 1.00 67.44 355 PHE A N 1
ATOM 2765 C CA . PHE A 1 355 ? -8.050 -6.243 16.728 1.00 67.44 355 PHE A CA 1
ATOM 2766 C C . PHE A 1 355 ? -7.089 -5.791 15.623 1.00 67.44 355 PHE A C 1
ATOM 2768 O O . PHE A 1 355 ? -5.868 -5.927 15.753 1.00 67.44 355 PHE A O 1
ATOM 2775 N N . SER A 1 356 ? -7.637 -5.235 14.540 1.00 67.75 356 SER A N 1
ATOM 2776 C CA . SER A 1 356 ? -6.870 -4.695 13.407 1.00 67.75 356 SER A CA 1
ATOM 2777 C C . SER A 1 356 ? -6.693 -3.170 13.440 1.00 67.75 356 SER A C 1
ATOM 2779 O O . SER A 1 356 ? -5.803 -2.669 12.759 1.00 67.75 356 SER A O 1
ATOM 2781 N N . SER A 1 357 ? -7.490 -2.432 14.225 1.00 85.81 357 SER A N 1
ATOM 2782 C CA . SER A 1 357 ? -7.388 -0.973 14.397 1.00 85.81 357 SER A CA 1
ATOM 2783 C C . SER A 1 357 ? -7.906 -0.527 15.771 1.00 85.81 357 SER A C 1
ATOM 2785 O O . SER A 1 357 ? -8.658 -1.257 16.419 1.00 85.81 357 SER A O 1
ATOM 2787 N N . HIS A 1 358 ? -7.543 0.686 16.208 1.00 92.38 358 HIS A N 1
ATOM 2788 C CA . HIS A 1 358 ? -8.039 1.258 17.467 1.00 92.38 358 HIS A CA 1
ATOM 2789 C C . HIS A 1 358 ? -9.555 1.500 17.455 1.00 92.38 358 HIS A C 1
ATOM 2791 O O . HIS A 1 358 ? -10.199 1.291 18.475 1.00 92.38 358 HIS A O 1
ATOM 2797 N N . GLY A 1 359 ? -10.135 1.889 16.314 1.00 93.88 359 GLY A N 1
ATOM 2798 C CA . GLY A 1 359 ? -11.584 2.089 16.180 1.00 93.88 359 GLY A CA 1
ATOM 2799 C C . GLY A 1 359 ? -12.391 0.795 16.327 1.00 93.88 359 GLY A C 1
ATOM 2800 O O . GLY A 1 359 ? -13.378 0.757 17.063 1.00 93.88 359 GLY A O 1
ATOM 2801 N N . LEU A 1 360 ? -11.924 -0.296 15.706 1.00 91.31 360 LEU A N 1
ATOM 2802 C CA . LEU A 1 360 ? -12.534 -1.622 15.868 1.00 91.31 360 LEU A CA 1
ATOM 2803 C C . LEU A 1 360 ? -12.318 -2.176 17.279 1.00 91.31 360 LEU A C 1
ATOM 2805 O O . LEU A 1 360 ? -13.237 -2.745 17.856 1.00 91.31 360 LEU A O 1
ATOM 2809 N N . ALA A 1 361 ? -11.132 -1.968 17.859 1.00 92.44 361 ALA A N 1
ATOM 2810 C CA . ALA A 1 361 ? -10.870 -2.339 19.247 1.00 92.44 361 ALA A CA 1
ATOM 2811 C C . ALA A 1 361 ? -11.791 -1.583 20.214 1.00 92.44 361 ALA A C 1
ATOM 2813 O O . ALA A 1 361 ? -12.351 -2.189 21.117 1.00 92.44 361 ALA A O 1
ATOM 2814 N N . ALA A 1 362 ? -11.987 -0.278 20.014 1.00 95.94 362 ALA A N 1
ATOM 2815 C CA . ALA A 1 362 ? -12.898 0.517 20.828 1.00 95.94 362 ALA A CA 1
ATOM 2816 C C . ALA A 1 362 ? -14.356 0.056 20.676 1.00 95.94 362 ALA A C 1
ATOM 2818 O O . ALA A 1 362 ? -15.054 -0.063 21.679 1.00 95.94 362 ALA A O 1
ATOM 2819 N N . THR A 1 363 ? -14.785 -0.267 19.449 1.00 94.81 363 THR A N 1
ATOM 2820 C CA . THR A 1 363 ? -16.108 -0.855 19.171 1.00 94.81 363 THR A CA 1
ATOM 2821 C C . THR A 1 363 ? -16.315 -2.145 19.972 1.00 94.81 363 THR A C 1
ATOM 2823 O O . THR A 1 363 ? -17.288 -2.245 20.714 1.00 94.81 363 THR A O 1
ATOM 2826 N N . GLU A 1 364 ? -15.382 -3.102 19.875 1.00 92.50 364 GLU A N 1
ATOM 2827 C CA . GLU A 1 364 ? -15.458 -4.370 20.616 1.00 92.50 364 GLU A CA 1
ATOM 2828 C C . GLU A 1 364 ? -15.480 -4.135 22.130 1.00 92.50 364 GLU A C 1
ATOM 2830 O O . GLU A 1 364 ? -16.326 -4.678 22.837 1.00 92.50 364 GLU A O 1
ATOM 2835 N N . ILE A 1 365 ? -14.541 -3.326 22.635 1.00 93.75 365 ILE A N 1
ATOM 2836 C CA . ILE A 1 365 ? -14.398 -3.076 24.070 1.00 93.75 365 ILE A CA 1
ATOM 2837 C C . ILE A 1 365 ? -15.691 -2.515 24.646 1.00 93.75 365 ILE A C 1
ATOM 2839 O O . ILE A 1 365 ? -16.093 -2.952 25.714 1.00 93.75 365 ILE A O 1
ATOM 2843 N N . LEU A 1 366 ? -16.328 -1.556 23.973 1.00 95.12 366 LEU A N 1
ATOM 2844 C CA . LEU A 1 366 ? -17.573 -0.962 24.456 1.00 95.12 366 LEU A CA 1
ATOM 2845 C C . LEU A 1 366 ? -18.730 -1.959 24.394 1.00 95.12 366 LEU A C 1
ATOM 2847 O O . LEU A 1 366 ? -19.470 -2.089 25.363 1.00 95.12 366 LEU A O 1
ATOM 2851 N N . HIS A 1 367 ? -18.849 -2.698 23.290 1.00 92.81 367 HIS A N 1
ATOM 2852 C CA . HIS A 1 367 ? -19.899 -3.699 23.111 1.00 92.81 367 HIS A CA 1
ATOM 2853 C C . HIS A 1 367 ? -19.791 -4.862 24.121 1.00 92.81 367 HIS A C 1
ATOM 2855 O O . HIS A 1 367 ? -20.794 -5.455 24.512 1.00 92.81 367 HIS A O 1
ATOM 2861 N N . HIS A 1 368 ? -18.579 -5.169 24.592 1.00 91.56 368 HIS A N 1
ATOM 2862 C CA . HIS A 1 368 ? -18.296 -6.260 25.527 1.00 91.56 368 HIS A CA 1
ATOM 2863 C C . HIS A 1 368 ? -17.640 -5.789 26.834 1.00 91.56 368 HIS A C 1
ATOM 2865 O O . HIS A 1 368 ? -16.901 -6.548 27.466 1.00 91.56 368 HIS A O 1
ATOM 2871 N N . LEU A 1 369 ? -17.896 -4.548 27.260 1.00 92.69 369 LEU A N 1
ATOM 2872 C CA . LEU A 1 369 ? -17.187 -3.917 28.380 1.00 92.69 369 LEU A CA 1
ATOM 2873 C C . LEU A 1 369 ? -17.284 -4.739 29.667 1.00 92.69 369 LEU A C 1
ATOM 2875 O O . LEU A 1 369 ? -16.264 -5.055 30.286 1.00 92.69 369 LEU A O 1
ATOM 2879 N N . ASP A 1 370 ? -18.499 -5.148 30.023 1.00 93.25 370 ASP A N 1
ATOM 2880 C CA . ASP A 1 370 ? -18.752 -5.937 31.228 1.00 93.25 370 ASP A CA 1
ATOM 2881 C C . ASP A 1 370 ? -18.088 -7.314 31.153 1.00 93.25 370 ASP A C 1
ATOM 2883 O O . ASP A 1 370 ? -17.555 -7.800 32.151 1.00 93.25 370 ASP A O 1
ATOM 2887 N N . LEU A 1 371 ? -18.027 -7.919 29.961 1.00 92.50 371 LEU A N 1
ATOM 2888 C CA . LEU A 1 371 ? -17.333 -9.190 29.750 1.00 92.50 371 LEU A CA 1
ATOM 2889 C C . LEU A 1 371 ? -15.820 -9.039 29.925 1.00 92.50 371 LEU A C 1
ATOM 2891 O O . LEU A 1 371 ? -15.199 -9.906 30.536 1.00 92.50 371 LEU A O 1
ATOM 2895 N N . TYR A 1 372 ? -15.217 -7.947 29.445 1.00 92.12 372 TYR A N 1
ATOM 2896 C CA . TYR A 1 372 ? -13.794 -7.677 29.671 1.00 92.12 372 TYR A CA 1
ATOM 2897 C C . TYR A 1 372 ? -13.479 -7.439 31.150 1.00 92.12 372 TYR A C 1
ATOM 2899 O O . TYR A 1 372 ? -12.475 -7.953 31.650 1.00 92.12 372 TYR A O 1
ATOM 2907 N N . LEU A 1 373 ? -14.332 -6.703 31.867 1.00 94.25 373 LEU A N 1
ATOM 2908 C CA . LEU A 1 373 ? -14.168 -6.466 33.302 1.00 94.25 373 LEU A CA 1
ATOM 2909 C C . LEU A 1 373 ? -14.347 -7.757 34.114 1.00 94.25 373 LEU A C 1
ATOM 2911 O O . LEU A 1 373 ? -13.499 -8.068 34.953 1.00 94.25 373 LEU A O 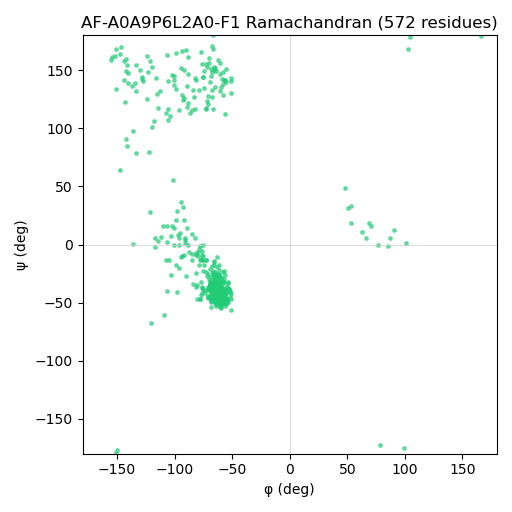1
ATOM 2915 N N . ALA A 1 374 ? -15.379 -8.551 33.816 1.00 93.81 374 ALA A N 1
ATOM 2916 C CA . ALA A 1 374 ? -15.607 -9.854 34.438 1.00 93.81 374 ALA A CA 1
ATOM 2917 C C . ALA A 1 374 ? -14.475 -10.844 34.127 1.00 93.81 374 ALA A C 1
ATOM 2919 O O . ALA A 1 374 ? -14.026 -11.580 35.005 1.00 93.81 374 ALA A O 1
ATOM 2920 N N . PHE A 1 375 ? -13.957 -10.831 32.897 1.00 91.00 375 PHE A N 1
ATOM 2921 C CA . PHE A 1 375 ? -12.798 -11.629 32.512 1.00 91.00 375 PHE A CA 1
ATOM 2922 C C . PHE A 1 375 ? -11.560 -11.260 33.334 1.00 91.00 375 PHE A C 1
ATOM 2924 O O . PHE A 1 375 ? -10.881 -12.151 33.843 1.00 91.00 375 PHE A O 1
ATOM 2931 N N . LEU A 1 376 ? -11.261 -9.966 33.488 1.00 91.56 376 LEU A N 1
ATOM 2932 C CA . LEU A 1 376 ? -10.138 -9.517 34.314 1.00 91.56 376 LEU A CA 1
ATOM 2933 C C . LEU A 1 376 ? -10.331 -9.925 35.778 1.00 91.56 376 LEU A C 1
ATOM 2935 O O . LEU A 1 376 ? -9.369 -10.366 36.400 1.00 91.56 376 LEU A O 1
ATOM 2939 N N . GLN A 1 377 ? -11.556 -9.871 36.303 1.00 92.12 377 GLN A N 1
ATOM 2940 C CA . GLN A 1 377 ? -11.849 -10.369 37.647 1.00 92.12 377 GLN A CA 1
ATOM 2941 C C . GLN A 1 377 ? -11.576 -11.875 37.769 1.00 92.12 377 GLN A C 1
ATOM 2943 O O . GLN A 1 377 ? -10.831 -12.293 38.650 1.00 92.12 377 GLN A O 1
ATOM 2948 N N . LEU A 1 378 ? -12.060 -12.686 36.824 1.00 90.31 378 LEU A N 1
ATOM 2949 C CA . LEU A 1 378 ? -11.798 -14.128 36.804 1.00 90.31 378 LEU A CA 1
ATOM 2950 C C . LEU A 1 378 ? -10.296 -14.441 36.709 1.00 90.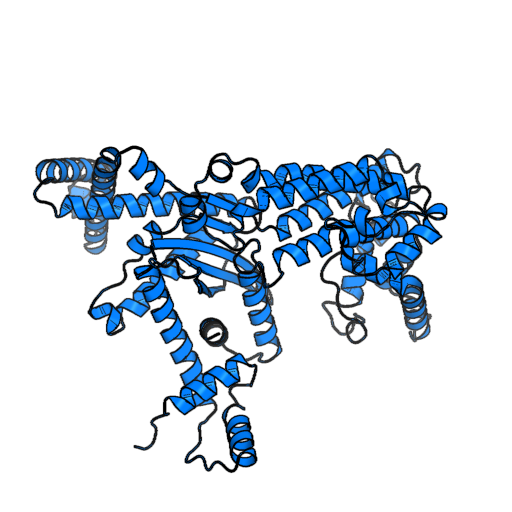31 378 LEU A C 1
ATOM 2952 O O . LEU A 1 378 ? -9.802 -15.382 37.332 1.00 90.31 378 LEU A O 1
ATOM 2956 N N . VAL A 1 379 ? -9.546 -13.656 35.928 1.00 88.50 379 VAL A N 1
ATOM 2957 C CA . VAL A 1 379 ? -8.086 -13.783 35.841 1.00 88.50 379 VAL A CA 1
ATOM 2958 C C . VAL A 1 379 ? -7.435 -13.496 37.191 1.00 88.50 379 VAL A C 1
ATOM 2960 O O . VAL A 1 379 ? -6.523 -14.234 37.562 1.00 88.50 379 VAL A O 1
ATOM 2963 N N . ALA A 1 380 ? -7.889 -12.473 37.919 1.00 89.12 380 ALA A N 1
ATOM 2964 C CA . ALA A 1 380 ? -7.416 -12.180 39.269 1.00 89.12 380 ALA A CA 1
ATOM 2965 C C . ALA A 1 380 ? -7.680 -13.371 40.205 1.00 89.12 380 ALA A C 1
ATOM 2967 O O . ALA A 1 380 ? -6.740 -13.902 40.791 1.00 89.12 380 ALA A O 1
ATOM 2968 N N . ASP A 1 381 ? -8.921 -13.860 40.237 1.00 88.44 381 ASP A N 1
ATOM 2969 C CA . ASP A 1 381 ? -9.366 -14.945 41.121 1.00 88.44 381 ASP A CA 1
ATOM 2970 C C . ASP A 1 381 ? -8.661 -16.282 40.830 1.00 88.44 381 ASP A C 1
ATOM 2972 O O . ASP A 1 381 ? -8.434 -17.090 41.727 1.00 88.44 381 ASP A O 1
ATOM 2976 N N . SER A 1 382 ? -8.275 -16.524 39.573 1.00 85.75 382 SER A N 1
ATOM 2977 C CA . SER A 1 382 ? -7.595 -17.761 39.161 1.00 85.75 382 SER A CA 1
ATOM 2978 C C . SER A 1 382 ? -6.117 -17.847 39.568 1.00 85.75 382 SER A C 1
ATOM 2980 O O . SER A 1 382 ? -5.486 -18.894 39.394 1.00 85.75 382 SER A O 1
ATOM 2982 N N . LYS A 1 383 ? -5.520 -16.757 40.065 1.00 86.19 383 LYS A N 1
ATOM 2983 C CA . LYS A 1 383 ? -4.082 -16.702 40.354 1.00 86.19 383 LYS A CA 1
ATOM 2984 C C . LYS A 1 383 ? -3.776 -17.185 41.761 1.00 86.19 383 LYS A C 1
ATOM 2986 O O . LYS A 1 383 ? -4.160 -16.572 42.744 1.00 86.19 383 LYS A O 1
ATOM 2991 N N . SER A 1 384 ? -2.936 -18.216 41.843 1.00 73.69 384 SER A N 1
ATOM 2992 C CA . SER A 1 384 ? -2.525 -18.867 43.095 1.00 73.69 384 SER A CA 1
ATOM 2993 C C . SER A 1 384 ? -1.748 -17.979 44.080 1.00 73.69 384 SER A C 1
ATOM 2995 O O . SER A 1 384 ? -1.504 -18.395 45.207 1.00 73.69 384 SER A O 1
ATOM 2997 N N . LEU A 1 385 ? -1.311 -16.785 43.664 1.00 65.62 385 LEU A N 1
ATOM 2998 C CA . LEU A 1 385 ? -0.567 -15.829 44.484 1.00 65.62 385 LEU A CA 1
ATOM 2999 C C . LEU A 1 385 ? -1.358 -14.521 44.595 1.00 65.62 385 LEU A C 1
ATOM 3001 O O . LEU A 1 385 ? -1.338 -13.697 43.682 1.00 65.62 385 LEU A O 1
ATOM 3005 N N . GLY A 1 386 ? -2.035 -14.350 45.732 1.00 65.38 386 GLY A N 1
ATOM 3006 C CA . GLY A 1 386 ? -2.625 -13.083 46.176 1.00 65.38 386 GLY A CA 1
ATOM 3007 C C . GLY A 1 386 ? -3.922 -12.651 45.488 1.00 65.38 386 GLY A C 1
ATOM 3008 O O . GLY A 1 386 ? -4.449 -11.611 45.856 1.00 65.38 386 GLY A O 1
ATOM 3009 N N . ASN A 1 387 ? -4.444 -13.418 44.524 1.00 76.25 387 ASN A N 1
ATOM 3010 C CA . ASN A 1 387 ? -5.593 -13.036 43.694 1.00 76.25 387 ASN A CA 1
ATOM 3011 C C . ASN A 1 387 ? -5.419 -11.658 43.015 1.00 76.25 387 ASN A C 1
ATOM 3013 O O . ASN A 1 387 ? -6.376 -10.907 42.846 1.00 76.25 387 ASN A O 1
ATOM 3017 N N . GLU A 1 388 ? -4.184 -11.289 42.647 1.00 84.25 388 GLU A N 1
ATOM 3018 C CA . GLU A 1 388 ? -3.877 -9.955 42.116 1.00 84.25 388 GLU A CA 1
ATOM 3019 C C . GLU A 1 388 ? -3.615 -9.946 40.604 1.00 84.25 388 GLU A C 1
ATOM 3021 O O . GLU A 1 388 ? -2.909 -10.787 40.032 1.00 84.25 388 GLU A O 1
ATOM 3026 N N . LEU A 1 389 ? -4.117 -8.899 39.946 1.00 87.31 389 LEU A N 1
ATOM 3027 C CA . LEU A 1 389 ? -3.779 -8.597 38.561 1.00 87.31 389 LEU A CA 1
ATOM 3028 C C . LEU A 1 389 ? -2.322 -8.132 38.431 1.00 87.31 389 LEU A C 1
ATOM 3030 O O . LEU A 1 389 ? -1.795 -7.335 39.219 1.00 87.31 389 LEU A O 1
ATOM 3034 N N . ASN A 1 390 ? -1.662 -8.589 37.366 1.00 88.19 390 ASN A N 1
ATOM 3035 C CA . ASN A 1 390 ? -0.336 -8.102 37.023 1.00 88.19 390 ASN A CA 1
ATOM 3036 C C . ASN A 1 390 ? -0.408 -6.626 36.580 1.00 88.19 390 ASN A C 1
ATOM 3038 O O . ASN A 1 390 ? -1.476 -6.043 36.416 1.00 88.19 390 ASN A O 1
ATOM 3042 N N . HIS A 1 391 ? 0.748 -5.986 36.417 1.00 88.50 391 HIS A N 1
ATOM 3043 C CA . HIS A 1 391 ? 0.807 -4.554 36.108 1.00 88.50 391 HIS A CA 1
ATOM 3044 C C . HIS A 1 391 ? 0.121 -4.182 34.775 1.00 88.50 391 HIS A C 1
ATOM 3046 O O . HIS A 1 391 ? -0.580 -3.177 34.722 1.00 88.50 391 HIS A O 1
ATOM 3052 N N . LEU A 1 392 ? 0.242 -5.018 33.735 1.00 89.38 392 LEU A N 1
ATOM 3053 C CA . LEU A 1 392 ? -0.433 -4.801 32.449 1.00 89.38 392 LEU A CA 1
ATOM 3054 C C . LEU A 1 392 ? -1.957 -4.919 32.592 1.00 89.38 392 LEU A C 1
ATOM 3056 O O . LEU A 1 392 ? -2.686 -4.041 32.143 1.00 89.38 392 LEU A O 1
ATOM 3060 N N . GLU A 1 393 ? -2.430 -5.983 33.238 1.00 91.50 393 GLU A N 1
ATOM 3061 C CA . GLU A 1 393 ? -3.856 -6.235 33.472 1.00 91.50 393 GLU A CA 1
ATOM 3062 C C . GLU A 1 393 ? -4.498 -5.144 34.337 1.00 91.50 393 GLU A C 1
ATOM 3064 O O . GLU A 1 393 ? -5.595 -4.695 34.020 1.00 91.50 393 GLU A O 1
ATOM 3069 N N . ARG A 1 394 ? -3.804 -4.662 35.379 1.00 92.56 394 ARG A N 1
ATOM 3070 C CA . ARG A 1 394 ? -4.274 -3.533 36.198 1.00 92.56 394 ARG A CA 1
ATOM 3071 C C . ARG A 1 394 ? -4.404 -2.250 35.398 1.00 92.56 394 ARG A C 1
ATOM 3073 O O . ARG A 1 394 ? -5.382 -1.541 35.576 1.00 92.56 394 ARG A O 1
ATOM 3080 N N . ASN A 1 395 ? -3.455 -1.957 34.510 1.00 94.19 395 ASN A N 1
ATOM 3081 C CA . ASN A 1 395 ? -3.569 -0.789 33.641 1.00 94.19 395 ASN A CA 1
ATOM 3082 C C . ASN A 1 395 ? -4.762 -0.916 32.687 1.00 94.19 395 ASN A C 1
ATOM 3084 O O . ASN A 1 395 ? -5.489 0.054 32.493 1.00 94.19 395 ASN A O 1
ATOM 3088 N N . VAL A 1 396 ? -4.989 -2.102 32.111 1.00 94.31 396 VAL A N 1
ATOM 3089 C CA . VAL A 1 396 ? -6.176 -2.341 31.278 1.00 94.31 396 VAL A CA 1
ATOM 3090 C C . VAL A 1 396 ? -7.444 -2.131 32.108 1.00 94.31 396 VAL A C 1
ATOM 3092 O O . VAL A 1 396 ? -8.291 -1.345 31.704 1.00 94.31 396 VAL A O 1
ATOM 3095 N N . GLN A 1 397 ? -7.552 -2.745 33.290 1.00 95.75 397 GLN A N 1
ATOM 3096 C CA . GLN A 1 397 ? -8.709 -2.576 34.174 1.00 95.75 397 GLN A CA 1
ATOM 3097 C C . GLN A 1 397 ? -8.930 -1.107 34.569 1.00 95.75 397 GLN A C 1
ATOM 3099 O O . GLN A 1 397 ? -10.057 -0.626 34.522 1.00 95.75 397 GLN A O 1
ATOM 3104 N N . ALA A 1 398 ? -7.864 -0.385 34.926 1.00 95.75 398 ALA A N 1
ATOM 3105 C CA . ALA A 1 398 ? -7.932 1.023 35.303 1.00 95.75 398 ALA A CA 1
ATOM 3106 C C . ALA A 1 398 ? -8.471 1.885 34.157 1.00 95.75 398 ALA A C 1
ATOM 3108 O O . ALA A 1 398 ? -9.408 2.647 34.360 1.00 95.75 398 ALA A O 1
ATOM 3109 N N . GLY A 1 399 ? -7.939 1.719 32.944 1.00 96.00 399 GLY A N 1
ATOM 3110 C CA . GLY A 1 399 ? -8.424 2.456 31.779 1.00 96.00 399 GLY A CA 1
ATOM 3111 C C . GLY A 1 399 ? -9.848 2.067 31.375 1.00 96.00 399 GLY A C 1
ATOM 3112 O O . GLY A 1 399 ? -10.638 2.928 31.008 1.00 96.00 399 GLY A O 1
ATOM 3113 N N . LEU A 1 400 ? -10.216 0.787 31.501 1.00 96.38 400 LEU A N 1
ATOM 3114 C CA . LEU A 1 400 ? -11.587 0.336 31.257 1.00 96.38 400 LEU A CA 1
ATOM 3115 C C . LEU A 1 400 ? -12.579 0.830 32.307 1.00 96.38 400 LEU A C 1
ATOM 3117 O O . LEU A 1 400 ? -13.762 0.847 32.003 1.00 96.38 400 LEU A O 1
ATOM 3121 N N . ASN A 1 401 ? -12.150 1.222 33.506 1.00 95.69 401 ASN A N 1
ATOM 3122 C CA . ASN A 1 401 ? -13.011 1.801 34.545 1.00 95.69 401 ASN A CA 1
ATOM 3123 C C . ASN A 1 401 ? -13.033 3.335 34.542 1.00 95.69 401 ASN A C 1
ATOM 3125 O O . ASN A 1 401 ? -13.877 3.925 35.209 1.00 95.69 401 ASN A O 1
ATOM 3129 N N . ASP A 1 402 ? -12.141 3.974 33.789 1.00 94.88 402 ASP A N 1
ATOM 3130 C CA . ASP A 1 402 ? -11.957 5.423 33.770 1.00 94.88 402 ASP A CA 1
ATOM 3131 C C . ASP A 1 402 ? -12.936 6.118 32.796 1.00 94.88 402 ASP A C 1
ATOM 3133 O O . ASP A 1 402 ? -12.851 5.893 31.582 1.00 94.88 402 ASP A O 1
ATOM 3137 N N . PRO A 1 403 ? -13.869 6.974 33.267 1.00 94.12 403 PRO A N 1
ATOM 3138 C CA . PRO A 1 403 ? -14.866 7.610 32.399 1.00 94.12 403 PRO A CA 1
ATOM 3139 C C . PRO A 1 403 ? -14.291 8.488 31.267 1.00 94.12 403 PRO A C 1
ATOM 3141 O O . PRO A 1 403 ? -14.790 8.390 30.141 1.00 94.12 403 PRO A O 1
ATOM 3144 N N . PRO A 1 404 ? -13.234 9.301 31.471 1.00 94.69 404 PRO A N 1
ATOM 3145 C CA . PRO A 1 404 ? -12.577 10.022 30.376 1.00 94.69 404 PRO A CA 1
ATOM 3146 C C . PRO A 1 404 ? -11.954 9.087 29.331 1.00 94.69 404 PRO A C 1
ATOM 3148 O O . PRO A 1 404 ? -12.095 9.319 28.131 1.00 94.69 404 PRO A O 1
ATOM 3151 N N . THR A 1 405 ? -11.334 7.979 29.752 1.00 96.00 405 THR A N 1
ATOM 3152 C CA . THR A 1 405 ? -10.845 6.951 28.820 1.00 96.00 405 THR A CA 1
ATOM 3153 C C . THR A 1 405 ? -11.988 6.304 28.033 1.00 96.00 405 THR A C 1
ATOM 3155 O O . THR A 1 405 ? -11.881 6.152 26.815 1.00 96.00 405 THR A O 1
ATOM 3158 N N . ARG A 1 406 ? -13.112 5.976 28.687 1.00 96.50 406 ARG A N 1
ATOM 3159 C CA . ARG A 1 406 ? -14.323 5.481 28.006 1.00 96.50 406 ARG A CA 1
ATOM 3160 C C . ARG A 1 406 ? -14.884 6.503 27.019 1.00 96.50 406 ARG A C 1
ATOM 3162 O O . ARG A 1 406 ? -15.283 6.118 25.928 1.00 96.50 406 ARG A O 1
ATOM 3169 N N . THR A 1 407 ? -14.834 7.792 27.353 1.00 96.94 407 THR A N 1
ATOM 3170 C CA . THR A 1 407 ? -15.236 8.882 26.449 1.00 96.94 407 THR A CA 1
ATOM 3171 C C . THR A 1 407 ? -14.409 8.860 25.159 1.00 96.94 407 THR A C 1
ATOM 3173 O O . THR A 1 407 ? -14.967 8.937 24.066 1.00 96.94 407 THR A O 1
ATOM 3176 N N . GLU A 1 408 ? -13.086 8.684 25.257 1.00 97.38 408 GLU A N 1
ATOM 3177 C CA . GLU A 1 408 ? -12.232 8.529 24.073 1.00 97.38 408 GLU A CA 1
ATOM 3178 C C . GLU A 1 408 ? -12.552 7.254 23.274 1.00 97.38 408 GLU A C 1
ATOM 3180 O O . GLU A 1 408 ? -12.576 7.299 22.044 1.00 97.38 408 GLU A O 1
ATOM 3185 N N . LEU A 1 409 ? -12.838 6.126 23.940 1.00 97.88 409 LEU A N 1
ATOM 3186 C CA . LEU A 1 409 ? -13.273 4.895 23.262 1.00 97.88 409 LEU A CA 1
ATOM 3187 C C . LEU A 1 409 ? -14.583 5.113 22.489 1.00 97.88 409 LEU A C 1
ATOM 3189 O O . LEU A 1 409 ? -14.685 4.676 21.342 1.00 97.88 409 LEU A O 1
ATOM 3193 N N . CYS A 1 410 ? -15.555 5.825 23.069 1.00 98.12 410 CYS A N 1
ATOM 3194 C CA . CYS A 1 410 ? -16.803 6.176 22.387 1.00 98.12 410 CYS A CA 1
ATOM 3195 C C . CYS A 1 410 ? -16.519 6.953 21.098 1.00 98.12 410 CYS A C 1
ATOM 3197 O O . CYS A 1 410 ? -17.043 6.606 20.045 1.00 98.12 410 CYS A O 1
ATOM 3199 N N . VAL A 1 411 ? -15.633 7.951 21.141 1.00 98.38 411 VAL A N 1
ATOM 3200 C CA . VAL A 1 411 ? -15.288 8.755 19.957 1.00 98.38 411 VAL A CA 1
ATOM 3201 C C . VAL A 1 411 ? -14.524 7.959 18.896 1.00 98.38 411 VAL A C 1
ATOM 3203 O O . VAL A 1 411 ? -14.843 8.074 17.712 1.00 98.38 411 VAL A O 1
ATOM 3206 N N . LEU A 1 412 ? -13.576 7.104 19.293 1.00 98.25 412 LEU A N 1
ATOM 3207 C CA . LEU A 1 412 ? -12.883 6.196 18.367 1.00 98.25 412 LEU A CA 1
ATOM 3208 C C . LEU A 1 412 ? -13.861 5.235 17.672 1.00 98.25 412 LEU A C 1
ATOM 3210 O O . LEU A 1 412 ? -13.740 4.999 16.468 1.00 98.25 412 LEU A O 1
ATOM 3214 N N . SER A 1 413 ? -14.834 4.707 18.421 1.00 97.50 413 SER A N 1
ATOM 3215 C CA . SER A 1 413 ? -15.904 3.855 17.896 1.00 97.50 413 SER A CA 1
ATOM 3216 C C . SER A 1 413 ? -16.796 4.625 16.917 1.00 97.50 413 SER A C 1
ATOM 3218 O O . SER A 1 413 ? -16.943 4.205 15.771 1.00 97.50 413 SER A O 1
ATOM 3220 N N . LEU A 1 414 ? -17.296 5.806 17.303 1.00 98.06 414 LEU A N 1
ATOM 3221 C CA . LEU A 1 414 ? -18.134 6.661 16.451 1.00 98.06 414 LEU A CA 1
ATOM 3222 C C . LEU A 1 414 ? -17.448 7.013 15.127 1.00 98.06 414 LEU A C 1
ATOM 3224 O O . LEU A 1 414 ? -18.064 6.883 14.074 1.00 98.06 414 LEU A O 1
ATOM 3228 N N . TYR A 1 415 ? -16.170 7.406 15.151 1.00 98.25 415 TYR A N 1
ATOM 3229 C CA . TYR A 1 415 ? -15.419 7.667 13.920 1.00 98.25 415 TYR A CA 1
ATOM 3230 C C . TYR A 1 415 ? -15.296 6.411 13.047 1.00 98.25 415 TYR A C 1
ATOM 3232 O O . TYR A 1 415 ? -15.490 6.476 11.833 1.00 98.25 415 TYR A O 1
ATOM 3240 N N . SER A 1 416 ? -15.015 5.255 13.656 1.00 96.38 416 SER A N 1
ATOM 3241 C CA . SER A 1 416 ? -14.908 3.988 12.931 1.00 96.38 416 SER A CA 1
ATOM 3242 C C . SER A 1 416 ? -16.219 3.613 12.237 1.00 96.38 416 SER A C 1
ATOM 3244 O O . SER A 1 416 ? -16.206 3.249 11.063 1.00 96.38 416 SER A O 1
ATOM 3246 N N . GLN A 1 417 ? -17.338 3.715 12.957 1.00 96.06 417 GLN A N 1
ATOM 3247 C CA . GLN A 1 417 ? -18.675 3.363 12.477 1.00 96.06 417 GLN A CA 1
ATOM 3248 C C . GLN A 1 417 ? -19.202 4.362 11.434 1.00 96.06 417 GLN A C 1
ATOM 3250 O O . GLN A 1 417 ? -19.807 3.952 10.449 1.00 96.06 417 GLN A O 1
ATOM 3255 N N . ALA A 1 418 ? -18.949 5.662 11.618 1.00 97.38 418 ALA A N 1
ATOM 3256 C CA . ALA A 1 418 ? -19.457 6.710 10.735 1.00 97.38 418 ALA A CA 1
ATOM 3257 C C . ALA A 1 418 ? -18.595 6.939 9.483 1.00 97.38 418 ALA A C 1
ATOM 3259 O O . ALA A 1 418 ? -19.136 7.286 8.435 1.00 97.38 418 ALA A O 1
ATOM 3260 N N . ILE A 1 419 ? -17.268 6.774 9.582 1.00 97.56 419 ILE A N 1
ATOM 3261 C CA . ILE A 1 419 ? -16.307 7.130 8.525 1.00 97.56 419 ILE A CA 1
ATOM 3262 C C . ILE A 1 419 ? -15.496 5.920 8.062 1.00 97.56 419 ILE A C 1
ATOM 3264 O O . ILE A 1 419 ? -15.638 5.509 6.912 1.00 97.56 419 ILE A O 1
ATOM 3268 N N . SER A 1 420 ? -14.627 5.366 8.920 1.00 96.00 420 SER A N 1
ATOM 3269 C CA . SER A 1 420 ? -13.578 4.429 8.479 1.00 96.00 420 SER A CA 1
ATOM 3270 C C . SER A 1 420 ? -14.135 3.161 7.846 1.00 96.00 420 SER A C 1
ATOM 3272 O O . SER A 1 420 ? -13.649 2.737 6.797 1.00 96.00 420 SER A O 1
ATOM 3274 N N . ILE A 1 421 ? -15.134 2.538 8.479 1.00 94.56 421 ILE A N 1
ATOM 3275 C CA . ILE A 1 421 ? -15.709 1.278 8.002 1.00 94.56 421 ILE A CA 1
ATOM 3276 C C . ILE A 1 421 ? -16.480 1.499 6.693 1.00 94.56 421 ILE A C 1
ATOM 3278 O O . ILE A 1 421 ? -16.091 0.853 5.716 1.00 94.56 421 ILE A O 1
ATOM 3282 N N . PRO A 1 422 ? -17.452 2.435 6.600 1.00 95.50 422 PRO A N 1
ATOM 3283 C CA . PRO A 1 422 ? -18.141 2.706 5.335 1.00 95.50 422 PRO A CA 1
ATOM 3284 C C . PRO A 1 422 ? -17.177 3.101 4.210 1.00 95.50 422 PRO A C 1
ATOM 3286 O O . PRO A 1 422 ? -17.280 2.622 3.083 1.00 95.50 422 PRO A O 1
ATOM 3289 N N . PHE A 1 423 ? -16.171 3.933 4.506 1.00 95.56 423 PHE A N 1
ATOM 3290 C CA . PHE A 1 423 ? -15.147 4.302 3.529 1.00 95.56 423 PHE A CA 1
ATOM 3291 C C . PHE A 1 423 ? -14.354 3.088 3.033 1.00 95.56 423 PHE A C 1
ATOM 3293 O O . PHE A 1 423 ? -14.183 2.912 1.825 1.00 95.56 423 PHE A O 1
ATOM 3300 N N . SER A 1 424 ? -13.879 2.246 3.954 1.00 92.69 424 SER A N 1
ATOM 3301 C CA . SER A 1 424 ? -13.113 1.048 3.618 1.00 92.69 424 SER A CA 1
ATOM 3302 C C . SER A 1 424 ? -13.943 0.057 2.805 1.00 92.69 424 SER A C 1
ATOM 3304 O O . SER A 1 424 ? -13.449 -0.459 1.804 1.00 92.69 424 SER A O 1
ATOM 3306 N N . GLN A 1 425 ? -15.203 -0.168 3.186 1.00 92.00 425 GLN A N 1
ATOM 3307 C CA . GLN A 1 425 ? -16.140 -1.008 2.440 1.00 92.00 425 GLN A CA 1
ATOM 3308 C C . GLN A 1 425 ? -16.344 -0.468 1.027 1.00 92.00 425 GLN A C 1
ATOM 3310 O O . GLN A 1 425 ? -16.150 -1.211 0.065 1.00 92.00 425 GLN A O 1
ATOM 3315 N N . HIS A 1 426 ? -16.618 0.830 0.883 1.00 92.19 426 HIS A N 1
ATOM 3316 C CA . HIS A 1 426 ? -16.817 1.459 -0.418 1.00 92.19 426 HIS A CA 1
ATOM 3317 C C . HIS A 1 426 ? -15.632 1.221 -1.363 1.00 92.19 426 HIS A C 1
ATOM 3319 O O . HIS A 1 426 ? -15.823 0.736 -2.475 1.00 92.19 426 HIS A O 1
ATOM 3325 N N . ILE A 1 427 ? -14.395 1.481 -0.931 1.00 91.38 427 ILE A N 1
ATOM 3326 C CA . ILE A 1 427 ? -13.234 1.338 -1.828 1.00 91.38 427 ILE A CA 1
ATOM 3327 C C . ILE A 1 427 ? -12.767 -0.114 -2.024 1.00 91.38 427 ILE A C 1
ATOM 3329 O O . ILE A 1 427 ? -12.030 -0.377 -2.970 1.00 91.38 427 ILE A O 1
ATOM 3333 N N . ARG A 1 428 ? -13.163 -1.050 -1.146 1.00 88.31 428 ARG A N 1
ATOM 3334 C CA . ARG A 1 428 ? -12.807 -2.484 -1.225 1.00 88.31 428 ARG A CA 1
ATOM 3335 C C . ARG A 1 428 ? -13.917 -3.363 -1.801 1.00 88.31 428 ARG A C 1
ATOM 3337 O O . ARG A 1 428 ? -13.741 -4.577 -1.901 1.00 88.31 428 ARG A O 1
ATOM 3344 N N . THR A 1 429 ? -15.065 -2.792 -2.160 1.00 84.62 429 THR A N 1
ATOM 3345 C CA . THR A 1 429 ? -16.175 -3.567 -2.725 1.00 84.62 429 THR A CA 1
ATOM 3346 C C . THR A 1 429 ? -15.769 -4.149 -4.087 1.00 84.62 429 THR A C 1
ATOM 3348 O O . THR A 1 429 ? -15.221 -3.416 -4.908 1.00 84.62 429 THR A O 1
ATOM 3351 N N . PRO A 1 430 ? -16.057 -5.432 -4.393 1.00 73.25 430 PRO A N 1
ATOM 3352 C CA . PRO A 1 430 ? -15.665 -6.054 -5.663 1.00 73.25 430 PRO A CA 1
ATOM 3353 C C . PRO A 1 430 ? -16.192 -5.353 -6.922 1.00 73.25 430 PRO A C 1
ATOM 3355 O O . PRO A 1 430 ? -15.511 -5.348 -7.943 1.00 73.25 430 PRO A O 1
ATOM 3358 N N . SER A 1 431 ? -17.367 -4.717 -6.863 1.00 73.19 431 SER A N 1
ATOM 3359 C CA . SER A 1 431 ? -17.886 -3.891 -7.967 1.00 73.19 431 SER A CA 1
ATOM 3360 C C . SER A 1 431 ? -17.000 -2.679 -8.273 1.00 73.19 431 SER A C 1
ATOM 3362 O O . SER A 1 431 ? -17.066 -2.135 -9.368 1.00 73.19 431 SER A O 1
ATOM 3364 N N . ASN A 1 432 ? -16.145 -2.294 -7.324 1.00 74.25 432 ASN A N 1
ATOM 3365 C CA . ASN A 1 432 ? -15.157 -1.231 -7.432 1.00 74.25 432 ASN A CA 1
ATOM 3366 C C . ASN A 1 432 ? -13.740 -1.786 -7.668 1.00 74.25 432 ASN A C 1
ATOM 3368 O O . ASN A 1 432 ? -12.768 -1.054 -7.525 1.00 74.25 432 ASN A O 1
ATOM 3372 N N . ALA A 1 433 ? -13.585 -3.054 -8.071 1.00 65.31 433 ALA A N 1
ATOM 3373 C CA . ALA A 1 433 ? -12.276 -3.620 -8.420 1.00 65.31 433 ALA A CA 1
ATOM 3374 C C . ALA A 1 433 ? -11.607 -2.903 -9.612 1.00 65.31 433 ALA A C 1
ATOM 3376 O O . ALA A 1 433 ? -10.390 -2.949 -9.761 1.00 65.31 433 ALA A O 1
ATOM 3377 N N . SER A 1 434 ? -12.392 -2.214 -10.446 1.00 74.88 434 SER A N 1
ATOM 3378 C CA . SER A 1 434 ? -11.911 -1.341 -11.522 1.00 74.88 434 SER A CA 1
ATOM 3379 C C . SER A 1 434 ? -11.817 0.134 -11.117 1.00 74.88 434 SER A C 1
ATOM 3381 O O . SER A 1 434 ? -11.657 0.990 -11.987 1.00 74.88 434 SER A O 1
ATOM 3383 N N . LEU A 1 435 ? -11.967 0.464 -9.830 1.00 89.06 435 LEU A N 1
ATOM 3384 C CA . LEU A 1 435 ? -11.858 1.835 -9.343 1.00 89.06 435 LEU A CA 1
ATOM 3385 C C . LEU A 1 435 ? -10.402 2.282 -9.419 1.00 89.06 435 LEU A C 1
ATOM 3387 O O . LEU A 1 435 ? -9.524 1.699 -8.788 1.00 89.06 435 LEU A O 1
ATOM 3391 N N . ASN A 1 436 ? -10.144 3.347 -10.167 1.00 93.69 436 ASN A N 1
ATOM 3392 C CA . ASN A 1 436 ? -8.825 3.950 -10.209 1.00 93.69 436 ASN A CA 1
ATOM 3393 C C . ASN A 1 436 ? -8.616 4.819 -8.964 1.00 93.69 436 ASN A C 1
ATOM 3395 O O . ASN A 1 436 ? -9.451 5.662 -8.635 1.00 93.69 436 ASN A O 1
ATOM 3399 N N . GLY A 1 437 ? -7.469 4.685 -8.300 1.00 94.38 437 GLY A N 1
ATOM 3400 C CA . GLY A 1 437 ? -7.110 5.520 -7.152 1.00 94.38 437 GLY A CA 1
ATOM 3401 C C . GLY A 1 437 ? -7.098 7.026 -7.457 1.00 94.38 437 GLY A C 1
ATOM 3402 O O . GLY A 1 437 ? -7.279 7.838 -6.548 1.00 94.38 437 GLY A O 1
ATOM 3403 N N . LEU A 1 438 ? -6.939 7.411 -8.728 1.00 95.75 438 LEU A N 1
ATOM 3404 C CA . LEU A 1 438 ? -7.005 8.809 -9.170 1.00 95.75 438 LEU A CA 1
ATOM 3405 C C . LEU A 1 438 ? -8.436 9.375 -9.205 1.00 95.75 438 LEU A C 1
ATOM 3407 O O . LEU A 1 438 ? -8.612 10.595 -9.194 1.00 95.75 438 LEU A O 1
ATOM 3411 N N . ASP A 1 439 ? -9.459 8.519 -9.194 1.00 94.88 439 ASP A N 1
ATOM 3412 C CA . ASP A 1 439 ? -10.878 8.903 -9.254 1.00 94.88 439 ASP A CA 1
ATOM 3413 C C . ASP A 1 439 ? -11.495 9.111 -7.860 1.00 94.88 439 ASP A C 1
ATOM 3415 O O . ASP A 1 439 ? -12.687 9.369 -7.722 1.00 94.88 439 ASP A O 1
ATOM 3419 N N . LEU A 1 440 ? -10.684 9.049 -6.799 1.00 95.25 440 LEU A N 1
ATOM 3420 C CA . LEU A 1 440 ? -11.146 9.161 -5.411 1.00 95.25 440 LEU A CA 1
ATOM 3421 C C . LEU A 1 440 ? -11.451 10.596 -4.955 1.00 95.25 440 LEU A C 1
ATOM 3423 O O . LEU A 1 440 ? -11.885 10.786 -3.821 1.00 95.25 440 LEU A O 1
ATOM 3427 N N . GLY A 1 441 ? -11.250 11.607 -5.806 1.00 95.50 441 GLY A N 1
ATOM 3428 C CA . GLY A 1 441 ? -11.509 13.012 -5.465 1.00 95.50 441 GLY A CA 1
ATOM 3429 C C . GLY A 1 441 ? -12.907 13.247 -4.866 1.00 95.50 441 GLY A C 1
ATOM 3430 O O . GLY A 1 441 ? -13.002 13.678 -3.714 1.00 95.50 441 GLY A O 1
ATOM 3431 N N . PRO A 1 442 ? -13.993 12.860 -5.567 1.00 95.12 442 PRO A N 1
ATOM 3432 C CA . PRO A 1 442 ? -15.359 12.983 -5.054 1.00 95.12 442 PRO A CA 1
ATOM 3433 C C . PRO A 1 442 ? -15.616 12.211 -3.752 1.00 95.12 442 PRO A C 1
ATOM 3435 O O . PRO A 1 442 ? -16.414 12.651 -2.920 1.00 95.12 442 PRO A O 1
ATOM 3438 N N . VAL A 1 443 ? -14.938 11.073 -3.556 1.00 95.88 443 VAL A N 1
ATOM 3439 C CA . VAL A 1 443 ? -15.023 10.277 -2.322 1.00 95.88 443 VAL A CA 1
ATOM 3440 C C . VAL A 1 443 ? -14.429 11.060 -1.152 1.00 95.88 443 VAL A C 1
ATOM 3442 O O . VAL A 1 443 ? -15.073 11.202 -0.112 1.00 95.88 443 VAL A O 1
ATOM 3445 N N . TYR A 1 444 ? -13.242 11.644 -1.327 1.00 97.19 444 TYR A N 1
ATOM 3446 C CA . TYR A 1 444 ? -12.608 12.465 -0.294 1.00 97.19 444 TYR A CA 1
ATOM 3447 C C . TYR A 1 444 ? -13.417 13.721 0.031 1.00 97.19 444 TYR A C 1
ATOM 3449 O O . TYR A 1 444 ? -13.529 14.091 1.198 1.00 97.19 444 TYR A O 1
ATOM 3457 N N . ASP A 1 445 ? -14.026 14.357 -0.966 1.00 96.88 445 ASP A N 1
ATOM 3458 C CA . ASP A 1 445 ? -14.857 15.541 -0.737 1.00 96.88 445 ASP A CA 1
ATOM 3459 C C . ASP A 1 445 ? -16.162 15.210 -0.013 1.00 96.88 445 ASP A C 1
ATOM 3461 O O . ASP A 1 445 ? -16.674 16.028 0.751 1.00 96.88 445 ASP A O 1
ATOM 3465 N N . ARG A 1 446 ? -16.703 14.001 -0.199 1.00 97.50 446 ARG A N 1
ATOM 3466 C CA . ARG A 1 446 ? -17.817 13.506 0.617 1.00 97.50 446 ARG A CA 1
ATOM 3467 C C . ARG A 1 446 ? -17.392 13.280 2.068 1.00 97.50 446 ARG A C 1
ATOM 3469 O O . ARG A 1 446 ? -18.101 13.730 2.960 1.00 97.50 446 ARG A O 1
ATOM 3476 N N . ILE A 1 447 ? -16.234 12.655 2.302 1.00 98.00 447 ILE A N 1
ATOM 3477 C CA . ILE A 1 447 ? -15.691 12.436 3.656 1.00 98.00 447 ILE A CA 1
ATOM 3478 C C . ILE A 1 447 ? -15.534 13.761 4.400 1.00 98.00 447 ILE A C 1
ATOM 3480 O O . ILE A 1 447 ? -16.029 13.896 5.517 1.00 98.00 447 ILE A O 1
ATOM 3484 N N . LYS A 1 448 ? -14.897 14.754 3.769 1.00 98.31 448 LYS A N 1
ATOM 3485 C CA . LYS A 1 448 ? -14.692 16.081 4.368 1.00 98.31 448 LYS A CA 1
ATOM 3486 C C . LYS A 1 448 ? -16.019 16.743 4.738 1.00 98.31 448 LYS A C 1
ATOM 3488 O O . LYS A 1 448 ? -16.178 17.164 5.878 1.00 98.31 448 LYS A O 1
ATOM 3493 N N . ARG A 1 449 ? -16.994 16.751 3.819 1.00 98.25 449 ARG A N 1
ATOM 3494 C CA . ARG A 1 449 ? -18.333 17.310 4.074 1.00 98.25 449 ARG A CA 1
ATOM 3495 C C . ARG A 1 449 ? -19.061 16.596 5.210 1.00 98.25 449 ARG A C 1
ATOM 3497 O O . ARG A 1 449 ? -19.698 17.257 6.022 1.00 98.25 449 ARG A O 1
ATOM 3504 N N . HIS A 1 450 ? -18.953 15.268 5.296 1.00 98.31 450 HIS A N 1
ATOM 3505 C CA . HIS A 1 450 ? -19.546 14.508 6.402 1.00 98.31 450 HIS A CA 1
ATOM 3506 C C . HIS A 1 450 ? -18.909 14.879 7.739 1.00 98.31 450 HIS A C 1
ATOM 3508 O O . HIS A 1 450 ? -19.606 15.120 8.719 1.00 98.31 450 HIS A O 1
ATOM 3514 N N . MET A 1 451 ? -17.580 14.996 7.779 1.00 98.44 451 MET A N 1
ATOM 3515 C CA . MET A 1 451 ? -16.877 15.436 8.983 1.00 98.44 451 MET A CA 1
ATOM 3516 C C . MET A 1 451 ? -17.258 16.861 9.386 1.00 98.44 451 MET A C 1
ATOM 3518 O O . MET A 1 451 ? -17.483 17.111 10.565 1.00 98.44 451 MET A O 1
ATOM 3522 N N . GLU A 1 452 ? -17.366 17.786 8.431 1.00 98.50 452 GLU A N 1
ATOM 3523 C CA . GLU A 1 452 ? -17.847 19.152 8.677 1.00 98.50 452 GLU A CA 1
ATOM 3524 C C . GLU A 1 452 ? -19.272 19.158 9.235 1.00 98.50 452 GLU A C 1
ATOM 3526 O O . GLU A 1 452 ? -19.550 19.883 10.190 1.00 98.50 452 GLU A O 1
ATOM 3531 N N . ALA A 1 453 ? -20.159 18.313 8.701 1.00 98.00 453 ALA A N 1
ATOM 3532 C CA . ALA A 1 453 ? -21.516 18.163 9.212 1.00 98.00 453 ALA A CA 1
ATOM 3533 C C . ALA A 1 453 ? -21.522 17.691 10.675 1.00 98.00 453 ALA A C 1
ATOM 3535 O O . ALA A 1 453 ? -22.197 18.305 11.497 1.00 98.00 453 ALA A O 1
ATOM 3536 N N . VAL A 1 454 ? -20.716 16.681 11.026 1.00 98.12 454 VAL A N 1
ATOM 3537 C CA . VAL A 1 454 ? -20.577 16.196 12.414 1.00 98.12 454 VAL A CA 1
ATOM 3538 C C . VAL A 1 454 ? -19.972 17.262 13.336 1.00 98.12 454 VAL A C 1
ATOM 3540 O O . VAL A 1 454 ? -20.400 17.403 14.478 1.00 98.12 454 VAL A O 1
ATOM 3543 N N . ILE A 1 455 ? -18.998 18.045 12.861 1.00 98.50 455 ILE A N 1
ATOM 3544 C CA . ILE A 1 455 ? -18.389 19.140 13.639 1.00 98.50 455 ILE A CA 1
ATOM 3545 C C . ILE A 1 455 ? -19.415 20.237 13.939 1.00 98.50 455 ILE A C 1
ATOM 3547 O O . ILE A 1 455 ? -19.439 20.761 15.053 1.00 98.50 455 ILE A O 1
ATOM 3551 N N . ASN A 1 456 ? -20.234 20.593 12.949 1.00 98.12 456 ASN A N 1
ATOM 3552 C CA . ASN A 1 456 ? -21.239 21.648 13.071 1.00 98.12 456 ASN A CA 1
ATOM 3553 C C . ASN A 1 456 ? -22.473 21.184 13.852 1.00 98.12 456 ASN A C 1
ATOM 3555 O O . ASN A 1 456 ? -23.096 21.987 14.543 1.00 98.12 456 ASN A O 1
ATOM 3559 N N . ASN A 1 457 ? -22.821 19.902 13.743 1.00 97.19 457 ASN A N 1
ATOM 3560 C CA . ASN A 1 457 ? -23.955 19.294 14.416 1.00 97.19 457 ASN A CA 1
ATOM 3561 C C . ASN A 1 457 ? -23.616 17.866 14.897 1.00 97.19 457 ASN A C 1
ATOM 3563 O O . ASN A 1 457 ? -23.926 16.887 14.210 1.00 97.19 457 ASN A O 1
ATOM 3567 N N . PRO A 1 458 ? -23.004 17.713 16.086 1.00 96.50 458 PRO A N 1
ATOM 3568 C CA . PRO A 1 458 ? -22.637 16.400 16.625 1.00 96.50 458 PRO A CA 1
ATOM 3569 C C . PRO A 1 458 ? -23.851 15.518 16.953 1.00 96.50 458 PRO A C 1
ATOM 3571 O O . PRO A 1 458 ? -23.699 14.298 17.070 1.00 96.50 458 PRO A O 1
ATOM 3574 N N . ASP A 1 459 ? -25.058 16.089 17.029 1.00 95.06 459 ASP A N 1
ATOM 3575 C CA . ASP A 1 459 ? -26.294 15.328 17.220 1.00 95.06 459 ASP A CA 1
ATOM 3576 C C . ASP A 1 459 ? -26.608 14.421 16.027 1.00 95.06 459 ASP A C 1
ATOM 3578 O O . ASP A 1 459 ? -27.388 13.490 16.177 1.00 95.06 459 ASP A O 1
ATOM 3582 N N . ILE A 1 460 ? -25.950 14.607 14.876 1.00 95.00 460 ILE A N 1
ATOM 3583 C CA . ILE A 1 460 ? -25.977 13.641 13.766 1.00 95.00 460 ILE A CA 1
ATOM 3584 C C . ILE A 1 460 ? -25.501 12.249 14.216 1.00 95.00 460 ILE A C 1
ATOM 3586 O O . ILE A 1 460 ? -25.951 11.240 13.679 1.00 95.00 460 ILE A O 1
ATOM 3590 N N . LEU A 1 461 ? -24.608 12.178 15.209 1.00 96.25 461 LEU A N 1
ATOM 3591 C CA . LEU A 1 461 ? -24.130 10.917 15.778 1.00 96.25 461 LEU A CA 1
ATOM 3592 C C . LEU A 1 461 ? -24.717 10.642 17.167 1.00 96.25 461 LEU A C 1
ATOM 3594 O O . LEU A 1 461 ? -25.057 9.493 17.464 1.00 96.25 461 LEU A O 1
ATOM 3598 N N . LEU A 1 462 ? -24.837 11.678 18.002 1.00 94.88 462 LEU A N 1
ATOM 3599 C CA . LEU A 1 462 ? -25.192 11.559 19.422 1.00 94.88 462 LEU A CA 1
ATOM 3600 C C . LEU A 1 462 ? -26.683 11.764 19.723 1.00 94.88 462 LEU A C 1
ATOM 3602 O O . LEU A 1 462 ? -27.151 11.351 20.781 1.00 94.88 462 LEU A O 1
ATOM 3606 N N . GLY A 1 463 ? -27.430 12.406 18.826 1.00 88.75 463 GLY A N 1
ATOM 3607 C CA . GLY A 1 463 ? -28.815 12.789 19.073 1.00 88.75 463 GLY A CA 1
ATOM 3608 C C . GLY A 1 463 ? -29.743 11.580 19.187 1.00 88.75 463 GLY A C 1
ATOM 3609 O O . GLY A 1 463 ? -29.568 10.570 18.509 1.00 88.75 463 GLY A O 1
ATOM 3610 N N . ARG A 1 464 ? -30.803 11.696 19.996 1.00 77.75 464 ARG A N 1
ATOM 3611 C CA . ARG A 1 464 ? -31.801 10.617 20.166 1.00 77.75 464 ARG A CA 1
ATOM 3612 C C . ARG A 1 464 ? -32.533 10.246 18.868 1.00 77.75 464 ARG A C 1
ATOM 3614 O O . ARG A 1 464 ? -33.000 9.123 18.740 1.00 77.75 464 ARG A O 1
ATOM 3621 N N . GLY A 1 465 ? -32.631 11.181 17.919 1.00 72.88 465 GLY A N 1
ATOM 3622 C CA . GLY A 1 465 ? -33.212 10.967 16.587 1.00 72.88 465 GLY A CA 1
ATOM 3623 C C . GLY A 1 465 ? -32.184 10.687 15.486 1.00 72.88 465 GLY A C 1
ATOM 3624 O O . GLY A 1 465 ? -32.545 10.691 14.313 1.00 72.88 465 GLY A O 1
ATOM 3625 N N . ALA A 1 466 ? -30.907 10.500 15.834 1.00 83.56 466 ALA A N 1
ATOM 3626 C CA . ALA A 1 466 ? -29.850 10.263 14.864 1.00 83.56 466 ALA A CA 1
ATOM 3627 C C . ALA A 1 466 ? -30.046 8.918 14.161 1.00 83.56 466 ALA A C 1
ATOM 3629 O O . ALA A 1 466 ? -29.978 7.852 14.780 1.00 83.56 466 ALA A O 1
ATOM 3630 N N . SER A 1 467 ? -30.255 8.962 12.852 1.00 89.06 467 SER A N 1
ATOM 3631 C CA . SER A 1 467 ? -30.443 7.769 12.037 1.00 89.06 467 SER A CA 1
ATOM 3632 C C . SER A 1 467 ? -29.150 7.373 11.322 1.00 89.06 467 SER A C 1
ATOM 3634 O O . SER A 1 467 ? -28.188 8.142 11.255 1.00 89.06 467 SER A O 1
ATOM 3636 N N . GLN A 1 468 ? -29.107 6.150 10.805 1.00 90.25 468 GLN A N 1
ATOM 3637 C CA . GLN A 1 468 ? -27.970 5.675 10.015 1.00 90.25 468 GLN A CA 1
ATOM 3638 C C . GLN A 1 468 ? -27.822 6.454 8.699 1.00 90.25 468 GLN A C 1
ATOM 3640 O O . GLN A 1 468 ? -26.702 6.756 8.300 1.00 90.25 468 GLN A O 1
ATOM 3645 N N . GLU A 1 469 ? -28.936 6.884 8.092 1.00 92.12 469 GLU A N 1
ATOM 3646 C CA . GLU A 1 469 ? -28.973 7.582 6.799 1.00 92.12 469 GLU A CA 1
ATOM 3647 C C . GLU A 1 469 ? -28.201 8.907 6.827 1.00 92.12 469 GLU A C 1
ATOM 3649 O O . GLU A 1 469 ? -27.632 9.319 5.818 1.00 92.12 469 GLU A O 1
ATOM 3654 N N . VAL A 1 470 ? -28.182 9.575 7.984 1.00 90.88 470 VAL A N 1
ATOM 3655 C CA . VAL A 1 470 ? -27.463 10.842 8.192 1.00 90.88 470 VAL A CA 1
ATOM 3656 C C . VAL A 1 470 ? -26.160 10.625 8.964 1.00 90.88 470 VAL A C 1
ATOM 3658 O O . VAL A 1 470 ? -25.228 11.413 8.832 1.00 90.88 47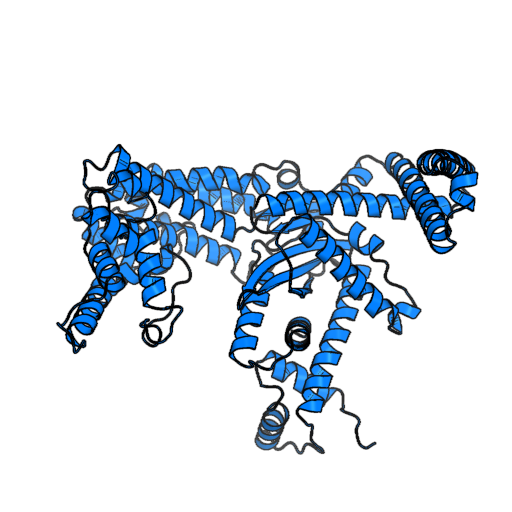0 VAL A O 1
ATOM 3661 N N . GLY A 1 471 ? -26.080 9.571 9.778 1.00 93.19 471 GLY A N 1
ATOM 3662 C CA . GLY A 1 471 ? -24.946 9.308 10.655 1.00 93.19 471 GLY A CA 1
ATOM 3663 C C . GLY A 1 471 ? -23.745 8.652 9.968 1.00 93.19 471 GLY A C 1
ATOM 3664 O O . GLY A 1 471 ? -22.603 8.970 10.312 1.00 93.19 471 GLY A O 1
ATOM 3665 N N . THR A 1 472 ? -23.960 7.770 8.989 1.00 96.50 472 THR A N 1
ATOM 3666 C CA . THR A 1 472 ? -22.869 7.108 8.254 1.00 96.50 472 THR A CA 1
ATOM 3667 C C . THR A 1 472 ? -22.528 7.851 6.963 1.00 96.50 472 THR A C 1
ATOM 3669 O O . THR A 1 472 ? -23.374 8.492 6.344 1.00 96.50 472 THR A O 1
ATOM 3672 N N . LEU A 1 473 ? -21.272 7.747 6.521 1.00 96.44 473 LEU A N 1
ATOM 3673 C CA . LEU A 1 473 ? -20.743 8.446 5.341 1.00 96.44 473 LEU A CA 1
ATOM 3674 C C . LEU A 1 473 ? -21.563 8.235 4.049 1.00 96.44 473 LEU A C 1
ATOM 3676 O O . LEU A 1 473 ? -21.606 9.116 3.182 1.00 96.44 473 LEU A O 1
ATOM 3680 N N . TYR A 1 474 ? -22.179 7.060 3.899 1.00 94.88 474 TYR A N 1
ATOM 3681 C CA . TYR A 1 474 ? -22.982 6.689 2.729 1.00 94.88 474 TYR A CA 1
ATOM 3682 C C . TYR A 1 474 ? -24.457 6.419 3.053 1.00 94.88 474 TYR A C 1
ATOM 3684 O O . TYR A 1 474 ? -25.200 6.037 2.154 1.00 94.88 474 TYR A O 1
ATOM 3692 N N . GLY A 1 475 ? -24.889 6.650 4.297 1.00 93.75 475 GLY A N 1
ATOM 3693 C CA . GLY A 1 475 ? -26.248 6.351 4.755 1.00 93.75 475 GLY A CA 1
ATOM 3694 C C . GLY A 1 475 ? -26.560 4.855 4.886 1.00 93.75 475 GLY A C 1
ATOM 3695 O O . GLY A 1 475 ? -27.724 4.473 4.939 1.00 93.75 475 GLY A O 1
ATOM 3696 N N . GLU A 1 476 ? -25.527 4.013 4.901 1.00 92.00 476 GLU A N 1
ATOM 3697 C CA . GLU A 1 476 ? -25.610 2.566 5.109 1.00 92.00 476 GLU A CA 1
ATOM 3698 C C . GLU A 1 476 ? -25.826 2.229 6.593 1.00 92.00 476 GLU A C 1
ATOM 3700 O O . GLU A 1 476 ? -25.628 3.078 7.469 1.00 92.00 476 GLU A O 1
ATOM 3705 N N . GLU A 1 477 ? -26.203 0.979 6.877 1.00 93.62 477 GLU A N 1
ATOM 3706 C CA . GLU A 1 477 ? -26.371 0.488 8.246 1.00 93.62 477 GLU A CA 1
ATOM 3707 C C . GLU A 1 477 ? -25.071 0.568 9.057 1.00 93.62 477 GLU A C 1
ATOM 3709 O O . GLU A 1 477 ? -23.964 0.379 8.544 1.00 93.62 477 GLU A O 1
ATOM 3714 N N . TRP A 1 478 ? -25.207 0.813 10.362 1.00 93.94 478 TRP A N 1
ATOM 3715 C CA . TRP A 1 478 ? -24.078 0.745 11.286 1.00 93.94 478 TRP A CA 1
ATOM 3716 C C . TRP A 1 478 ? -23.483 -0.662 11.280 1.00 93.94 478 TRP A C 1
ATOM 3718 O O . TRP A 1 478 ? -24.199 -1.647 11.455 1.00 93.94 478 TRP A O 1
ATOM 3728 N N . ASN A 1 479 ? -22.158 -0.771 11.172 1.00 93.31 479 ASN A N 1
ATOM 3729 C CA . ASN A 1 479 ? -21.499 -2.074 11.259 1.00 93.31 479 ASN A CA 1
ATOM 3730 C C . ASN A 1 479 ? -21.730 -2.751 12.623 1.00 93.31 479 ASN A C 1
ATOM 3732 O O . ASN A 1 479 ? -21.788 -3.976 12.698 1.00 93.31 479 ASN A O 1
ATOM 3736 N N . ASN A 1 480 ? -21.886 -1.958 13.685 1.00 93.06 480 ASN A N 1
ATOM 3737 C CA . ASN A 1 480 ? -22.359 -2.406 14.986 1.00 93.06 480 ASN A CA 1
ATOM 3738 C C . ASN A 1 480 ? -23.385 -1.392 15.527 1.00 93.06 480 ASN A C 1
ATOM 3740 O O . ASN A 1 480 ? -23.012 -0.354 16.068 1.00 93.06 480 ASN A O 1
ATOM 3744 N N . ALA A 1 481 ? -24.679 -1.666 15.351 1.00 93.19 481 ALA A N 1
ATOM 3745 C CA . ALA A 1 481 ? -25.746 -0.781 15.830 1.00 93.19 481 ALA A CA 1
ATOM 3746 C C . ALA A 1 481 ? -25.838 -0.744 17.367 1.00 93.19 481 ALA A C 1
ATOM 3748 O O . ALA A 1 481 ? -26.106 0.312 17.942 1.00 93.19 481 ALA A O 1
ATOM 3749 N N . ASP A 1 482 ? -25.541 -1.861 18.035 1.00 93.19 482 ASP A N 1
ATOM 3750 C CA . ASP A 1 482 ? -25.621 -1.983 19.494 1.00 93.19 482 ASP A CA 1
ATOM 3751 C C . ASP A 1 48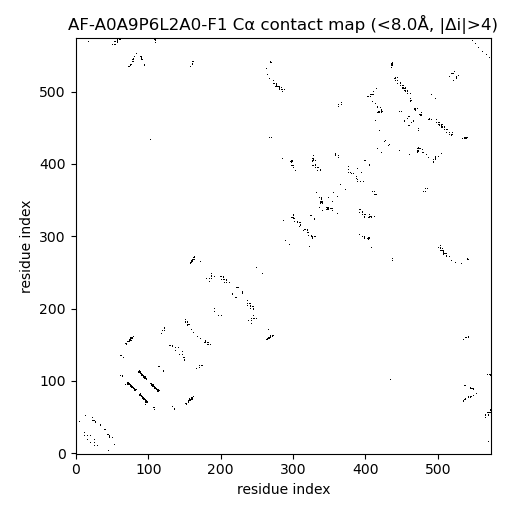2 ? -24.649 -1.035 20.201 1.00 93.19 482 ASP A C 1
ATOM 3753 O O . ASP A 1 482 ? -25.007 -0.411 21.198 1.00 93.19 482 ASP A O 1
ATOM 3757 N N . VAL A 1 483 ? -23.425 -0.867 19.680 1.00 93.88 483 VAL A N 1
ATOM 3758 C CA . VAL A 1 483 ? -22.462 0.075 20.268 1.00 93.88 483 VAL A CA 1
ATOM 3759 C C . VAL A 1 483 ? -22.917 1.523 20.093 1.00 93.88 483 VAL A C 1
ATOM 3761 O O . VAL A 1 483 ? -22.698 2.345 20.978 1.00 93.88 483 VAL A O 1
ATOM 3764 N N . ILE A 1 484 ? -23.558 1.850 18.967 1.00 94.75 484 ILE A N 1
ATOM 3765 C CA . ILE A 1 484 ? -24.087 3.194 18.715 1.00 94.75 484 ILE A CA 1
ATOM 3766 C C . ILE A 1 484 ? -25.210 3.493 19.705 1.00 94.75 484 ILE A C 1
ATOM 3768 O O . ILE A 1 484 ? -25.217 4.560 20.320 1.00 94.75 484 ILE A O 1
ATOM 3772 N N . GLN A 1 485 ? -26.109 2.529 19.906 1.00 92.56 485 GLN A N 1
ATOM 3773 C CA . GLN A 1 485 ? -27.177 2.633 20.889 1.00 92.56 485 GLN A CA 1
ATOM 3774 C C . GLN A 1 485 ? -26.611 2.774 22.309 1.00 92.56 485 GLN A C 1
ATOM 3776 O O . GLN A 1 485 ? -26.964 3.719 23.010 1.00 92.56 485 GLN A O 1
ATOM 3781 N N . PHE A 1 486 ? -25.641 1.934 22.687 1.00 92.81 486 PHE A N 1
ATOM 3782 C CA . PHE A 1 486 ? -24.947 2.021 23.973 1.00 92.81 486 PHE A CA 1
ATOM 3783 C C . PHE A 1 486 ? -24.343 3.411 24.215 1.00 92.81 486 PHE A C 1
ATOM 3785 O O . PHE A 1 486 ? -24.525 3.984 25.289 1.00 92.81 486 PHE A O 1
ATOM 3792 N N . ILE A 1 487 ? -23.638 3.978 23.229 1.00 94.88 487 ILE A N 1
ATOM 3793 C CA . ILE A 1 487 ? -23.006 5.299 23.357 1.00 94.88 487 ILE A CA 1
ATOM 3794 C C . ILE A 1 487 ? -24.061 6.390 23.572 1.00 94.88 487 ILE A C 1
ATOM 3796 O O . ILE A 1 487 ? -23.845 7.282 24.390 1.00 94.88 487 ILE A O 1
ATOM 3800 N N . ARG A 1 488 ? -25.196 6.318 22.868 1.00 93.00 488 ARG A N 1
ATOM 3801 C CA . ARG A 1 488 ? -26.291 7.294 22.985 1.00 93.00 488 ARG A CA 1
ATOM 3802 C C . ARG A 1 488 ? -27.006 7.195 24.326 1.00 93.00 488 ARG A C 1
ATOM 3804 O O . ARG A 1 488 ? -27.203 8.217 24.975 1.00 93.00 488 ARG A O 1
ATOM 3811 N N . ASP A 1 489 ? -27.326 5.982 24.766 1.00 91.56 489 ASP A N 1
ATOM 3812 C CA . ASP A 1 489 ? -28.007 5.745 26.044 1.00 91.56 489 ASP A CA 1
ATOM 3813 C C . ASP A 1 489 ? -27.154 6.170 27.242 1.00 91.56 489 ASP A C 1
ATOM 3815 O O . ASP A 1 489 ? -27.681 6.574 28.277 1.00 91.56 489 ASP A O 1
ATOM 3819 N N . ASN A 1 490 ? -25.829 6.128 27.089 1.00 90.56 490 ASN A N 1
ATOM 3820 C CA . ASN A 1 490 ? -24.880 6.511 28.127 1.00 90.56 490 ASN A CA 1
ATOM 3821 C C . ASN A 1 490 ? -24.254 7.896 27.901 1.00 90.56 490 ASN A C 1
ATOM 3823 O O . ASN A 1 490 ? -23.352 8.269 28.649 1.00 90.56 490 ASN A O 1
ATOM 3827 N N . ALA A 1 491 ? -24.706 8.678 26.912 1.00 91.12 491 ALA A N 1
ATOM 3828 C CA . ALA A 1 491 ? -24.100 9.970 26.574 1.00 91.12 491 ALA A CA 1
ATOM 3829 C C . ALA A 1 491 ? -24.074 10.937 27.772 1.00 91.12 491 ALA A C 1
ATOM 3831 O O . ALA A 1 491 ? -23.061 11.596 28.007 1.00 91.12 491 ALA A O 1
ATOM 3832 N N . ASP A 1 492 ? -25.135 10.938 28.586 1.00 89.44 492 ASP A N 1
ATOM 3833 C CA . ASP A 1 492 ? -25.249 11.758 29.802 1.00 89.44 492 ASP A CA 1
ATOM 3834 C C . ASP A 1 492 ? -24.212 11.376 30.880 1.00 89.44 492 ASP A C 1
ATOM 3836 O O . ASP A 1 492 ? -23.836 12.203 31.709 1.00 89.44 492 ASP A O 1
ATOM 3840 N N . SER A 1 493 ? -23.693 10.141 30.847 1.00 89.69 493 SER A N 1
ATOM 3841 C CA . SER A 1 493 ? -22.619 9.678 31.742 1.00 89.69 493 SER A CA 1
ATOM 3842 C C . SER A 1 493 ? -21.225 10.134 31.291 1.00 89.69 493 SER A C 1
ATOM 3844 O O . SER A 1 493 ? -20.244 9.936 32.012 1.00 89.69 493 SER A O 1
ATOM 3846 N N . PHE A 1 494 ? -21.117 10.754 30.112 1.00 90.81 494 PHE A N 1
ATOM 3847 C CA . PHE A 1 494 ? -19.870 11.233 29.523 1.00 90.81 494 PHE A CA 1
ATOM 3848 C C . PHE A 1 494 ? -19.951 12.748 29.254 1.00 90.81 494 PHE A C 1
ATOM 3850 O O . PHE A 1 494 ? -20.123 13.171 28.108 1.00 90.81 494 PHE A O 1
ATOM 3857 N N . PRO A 1 495 ? -19.768 13.606 30.279 1.00 88.44 495 PRO A N 1
ATOM 3858 C CA . PRO A 1 495 ? -20.059 15.047 30.198 1.00 88.44 495 PRO A CA 1
ATOM 3859 C C . PRO A 1 495 ? -19.243 15.813 29.142 1.00 88.44 495 PRO A C 1
ATOM 3861 O O . PRO A 1 495 ? -19.608 16.919 28.742 1.00 88.44 495 PRO A O 1
ATOM 3864 N N . HIS A 1 496 ? -18.132 15.244 28.669 1.00 93.56 496 HIS A N 1
ATOM 3865 C CA . HIS A 1 496 ? -17.271 15.847 27.650 1.00 93.56 496 HIS A CA 1
ATOM 3866 C C . HIS A 1 496 ? -17.376 15.177 26.271 1.00 93.56 496 HIS A C 1
ATOM 3868 O O . HIS A 1 496 ? -16.693 15.618 25.347 1.00 93.56 496 HIS A O 1
ATOM 3874 N N . LEU A 1 497 ? -18.235 14.163 26.094 1.00 95.56 497 LEU A N 1
ATOM 3875 C CA . LEU A 1 497 ? -18.323 13.360 24.866 1.00 95.56 497 LEU A CA 1
ATOM 3876 C C . LEU A 1 497 ? -18.505 14.210 23.610 1.00 95.56 497 LEU A C 1
ATOM 3878 O O . LEU A 1 497 ? -17.740 14.069 22.659 1.00 95.56 497 LEU A O 1
ATOM 3882 N N . GLN A 1 498 ? -19.460 15.139 23.627 1.00 96.25 498 GLN A N 1
ATOM 3883 C CA . GLN A 1 498 ? -19.724 16.024 22.494 1.00 96.25 498 GLN A CA 1
ATOM 3884 C C . GLN A 1 498 ? -18.507 16.896 22.142 1.00 96.25 498 GLN A C 1
ATOM 3886 O O . GLN A 1 498 ? -18.155 17.031 20.971 1.00 96.25 498 GLN A O 1
ATOM 3891 N N . LYS A 1 499 ? -17.830 17.466 23.149 1.00 95.94 499 LYS A N 1
ATOM 3892 C CA . LYS A 1 499 ? -16.653 18.325 22.938 1.00 95.94 499 LYS A CA 1
ATOM 3893 C C . LYS A 1 499 ? -15.479 17.520 22.377 1.00 95.94 499 LYS A C 1
ATOM 3895 O O . LYS A 1 499 ? -14.859 17.945 21.405 1.00 95.94 499 LYS A O 1
ATOM 3900 N N . ILE A 1 500 ? -15.219 16.340 22.939 1.00 96.50 500 ILE A N 1
ATOM 3901 C CA . ILE A 1 500 ? -14.163 15.428 22.485 1.00 96.50 500 ILE A CA 1
ATOM 3902 C C . ILE A 1 500 ? -14.426 14.935 21.060 1.00 96.50 500 ILE A C 1
ATOM 3904 O O . ILE A 1 500 ? -13.502 14.904 20.249 1.00 96.50 500 ILE A O 1
ATOM 3908 N N . LEU A 1 501 ? -15.683 14.624 20.729 1.00 98.25 501 LEU A N 1
ATOM 3909 C CA . LEU A 1 501 ? -16.094 14.226 19.384 1.00 98.25 501 LEU A CA 1
ATOM 3910 C C . LEU A 1 501 ? -15.777 15.324 18.363 1.00 98.25 501 LEU A C 1
ATOM 3912 O O . LEU A 1 501 ? -15.105 15.063 17.365 1.00 98.25 501 LEU A O 1
ATOM 3916 N N . ILE A 1 502 ? -16.197 16.563 18.636 1.00 98.38 502 ILE A N 1
ATOM 3917 C CA . ILE A 1 502 ? -15.906 17.715 17.771 1.00 98.38 502 ILE A CA 1
ATOM 3918 C C . ILE A 1 502 ? -14.394 17.881 17.592 1.00 98.38 502 ILE A C 1
ATOM 3920 O O . ILE A 1 502 ? -13.909 18.075 16.473 1.00 98.38 502 ILE A O 1
ATOM 3924 N N . GLU A 1 503 ? -13.632 17.801 18.683 1.00 97.94 503 GLU A N 1
ATOM 3925 C CA . GLU A 1 503 ? -12.195 18.033 18.635 1.00 97.94 503 GLU A CA 1
ATOM 3926 C C . GLU A 1 503 ? -11.442 16.954 17.857 1.00 97.94 503 GLU A C 1
ATOM 3928 O O . GLU A 1 503 ? -10.537 17.287 17.080 1.00 97.94 503 GLU A O 1
ATOM 3933 N N . PHE A 1 504 ? -11.870 15.699 17.997 1.00 98.56 504 PHE A N 1
ATOM 3934 C CA . PHE A 1 504 ? -11.393 14.578 17.203 1.00 98.56 504 PHE A CA 1
ATOM 3935 C C . PHE A 1 504 ? -11.669 14.798 15.713 1.00 98.56 504 PHE A C 1
ATOM 3937 O O . PHE A 1 504 ? -10.745 14.756 14.899 1.00 98.56 504 PHE A O 1
ATOM 3944 N N . PHE A 1 505 ? -12.920 15.089 15.341 1.00 98.75 505 PHE A N 1
ATOM 3945 C CA . PHE A 1 505 ? -13.310 15.245 13.938 1.00 98.75 505 PHE A CA 1
ATOM 3946 C C . PHE A 1 505 ? -12.617 16.429 13.267 1.00 98.75 505 PHE A C 1
ATOM 3948 O O . PHE A 1 505 ? -12.189 16.321 12.124 1.00 98.75 505 PHE A O 1
ATOM 3955 N N . ARG A 1 506 ? -12.410 17.536 13.979 1.00 98.62 506 ARG A N 1
ATOM 3956 C CA . ARG A 1 506 ? -11.591 18.663 13.500 1.00 98.62 506 ARG A CA 1
ATOM 3957 C C . ARG A 1 506 ? -10.134 18.259 13.236 1.00 98.62 506 ARG A C 1
ATOM 3959 O O . ARG A 1 506 ? -9.535 18.728 12.269 1.00 98.62 506 ARG A O 1
ATOM 3966 N N . GLY A 1 507 ? -9.557 17.398 14.080 1.00 98.31 507 GLY A N 1
ATOM 3967 C CA . GLY A 1 507 ? -8.205 16.862 13.885 1.00 98.31 507 GLY A CA 1
ATOM 3968 C C . GLY A 1 507 ? -8.130 15.963 12.654 1.00 98.31 507 GLY A C 1
ATOM 3969 O O . GLY A 1 507 ? -7.276 16.169 11.792 1.00 98.31 507 GLY A O 1
ATOM 3970 N N . ALA A 1 508 ? -9.082 15.038 12.531 1.00 98.50 508 ALA A N 1
ATOM 3971 C CA . ALA A 1 508 ? -9.203 14.149 11.382 1.00 98.50 508 ALA A CA 1
ATOM 3972 C C . ALA A 1 508 ? -9.446 14.919 10.072 1.00 98.50 508 ALA A C 1
ATOM 3974 O O . ALA A 1 508 ? -8.744 14.686 9.089 1.00 98.50 508 ALA A O 1
ATOM 3975 N N . LEU A 1 509 ? -10.374 15.882 10.062 1.00 98.62 509 LEU A N 1
ATOM 3976 C CA . LEU A 1 509 ? -10.706 16.713 8.900 1.00 98.62 509 LEU A CA 1
ATOM 3977 C C . LEU A 1 509 ? -9.497 17.512 8.411 1.00 98.62 509 LEU A C 1
ATOM 3979 O O . LEU A 1 509 ? -9.229 17.551 7.210 1.00 98.62 509 LEU A O 1
ATOM 3983 N N . LYS A 1 510 ? -8.734 18.122 9.330 1.00 98.31 510 LYS A N 1
ATOM 3984 C CA . LYS A 1 510 ? -7.493 18.822 8.974 1.00 98.31 510 LYS A CA 1
ATOM 3985 C C . LYS A 1 510 ? -6.547 17.894 8.208 1.00 98.31 510 LYS A C 1
ATOM 3987 O O . LYS A 1 510 ? -6.033 18.273 7.157 1.00 98.31 510 LYS A O 1
ATOM 3992 N N . THR A 1 511 ? -6.349 16.675 8.698 1.00 97.56 511 THR A N 1
ATOM 3993 C CA . THR A 1 511 ? -5.464 15.703 8.052 1.00 97.56 511 THR A CA 1
ATOM 3994 C C . THR A 1 511 ? -6.030 15.174 6.738 1.00 97.56 511 THR A C 1
ATOM 3996 O O . THR A 1 511 ? -5.272 15.056 5.780 1.00 97.56 511 THR A O 1
ATOM 3999 N N . TRP A 1 512 ? -7.341 14.950 6.618 1.00 97.50 512 TRP A N 1
ATOM 4000 C CA . TRP A 1 512 ? -7.970 14.639 5.329 1.00 97.50 512 TRP A CA 1
ATOM 4001 C C . TRP A 1 512 ? -7.746 15.745 4.295 1.00 97.50 512 TRP A C 1
ATOM 4003 O O . TRP A 1 512 ? -7.404 15.452 3.149 1.00 97.50 512 TRP A O 1
ATOM 4013 N N . ASN A 1 513 ? -7.861 17.013 4.697 1.00 96.62 513 ASN A N 1
ATOM 4014 C CA . ASN A 1 513 ? -7.577 18.159 3.833 1.00 96.62 513 ASN A CA 1
ATOM 4015 C C . ASN A 1 513 ? -6.115 18.224 3.381 1.00 96.62 513 ASN A C 1
ATOM 4017 O O . ASN A 1 513 ? -5.845 18.659 2.266 1.00 96.62 513 ASN A O 1
ATOM 4021 N N . GLU A 1 514 ? -5.167 17.801 4.215 1.00 95.31 514 GLU A N 1
ATOM 4022 C CA . GLU A 1 514 ? -3.747 17.756 3.858 1.00 95.31 514 GLU A CA 1
ATOM 4023 C C . GLU A 1 514 ? -3.409 16.550 2.973 1.00 95.31 514 GLU A C 1
ATOM 4025 O O . GLU A 1 514 ? -2.740 16.701 1.950 1.00 95.31 514 GLU A O 1
ATOM 4030 N N . PHE A 1 515 ? -3.882 15.360 3.341 1.00 93.31 515 PHE A N 1
ATOM 4031 C CA . PHE A 1 515 ? -3.487 14.102 2.712 1.00 93.31 515 PHE A CA 1
ATOM 4032 C C . PHE A 1 515 ? -4.232 13.827 1.410 1.00 93.31 515 PHE A C 1
ATOM 4034 O O . PHE A 1 515 ? -3.681 13.132 0.566 1.00 93.31 515 PHE A O 1
ATOM 4041 N N . ALA A 1 516 ? -5.432 14.382 1.208 1.00 94.94 516 ALA A N 1
ATOM 4042 C CA . ALA A 1 516 ? -6.157 14.279 -0.060 1.00 94.94 516 ALA A CA 1
ATOM 4043 C C . ALA A 1 516 ? -5.609 15.208 -1.160 1.00 94.94 516 ALA A C 1
ATOM 4045 O O . ALA A 1 516 ? -6.080 15.138 -2.293 1.00 94.94 516 ALA A O 1
ATOM 4046 N N . LYS A 1 517 ? -4.635 16.085 -0.862 1.00 94.56 517 LYS A N 1
ATOM 4047 C CA . LYS A 1 517 ? -4.053 17.017 -1.850 1.00 94.56 517 LYS A CA 1
ATOM 4048 C C . LYS A 1 517 ? -3.339 16.315 -2.997 1.00 94.56 517 LYS A C 1
ATOM 4050 O O . LYS A 1 517 ? -3.254 16.891 -4.071 1.00 94.56 517 LYS A O 1
ATOM 4055 N N . ASP A 1 518 ? -2.853 15.095 -2.784 1.00 93.06 518 ASP A N 1
ATOM 4056 C CA . ASP A 1 518 ? -2.244 14.282 -3.839 1.00 93.06 518 ASP A CA 1
ATOM 4057 C C . ASP A 1 518 ? -3.215 13.994 -4.997 1.00 93.06 518 ASP A C 1
ATOM 4059 O O . ASP A 1 518 ? -2.771 13.863 -6.137 1.00 93.06 518 ASP A O 1
ATOM 4063 N N . ILE A 1 519 ? -4.522 13.964 -4.706 1.00 94.69 519 ILE A N 1
ATOM 4064 C CA . ILE A 1 519 ? -5.605 13.759 -5.674 1.00 94.69 519 ILE A CA 1
ATOM 4065 C C . ILE A 1 519 ? -6.411 15.046 -5.911 1.00 94.69 519 ILE A C 1
ATOM 4067 O O . ILE A 1 519 ? -6.446 15.544 -7.029 1.00 94.69 519 ILE A O 1
ATOM 4071 N N . CYS A 1 520 ? -7.049 15.611 -4.879 1.00 92.19 520 CYS A N 1
ATOM 4072 C CA . CYS A 1 520 ? -7.954 16.764 -5.012 1.00 92.19 520 CYS A CA 1
ATOM 4073 C C . CYS A 1 520 ? -7.225 18.097 -5.233 1.00 92.19 520 CYS A C 1
ATOM 4075 O O . CYS A 1 520 ? -7.837 19.061 -5.674 1.00 92.19 520 CYS A O 1
ATOM 4077 N N . GLY A 1 521 ? -5.956 18.189 -4.830 1.00 89.38 521 GLY A N 1
ATOM 4078 C CA . GLY A 1 521 ? -5.174 19.431 -4.854 1.00 89.38 521 GLY A CA 1
ATOM 4079 C C . GLY A 1 521 ? -4.043 19.422 -5.876 1.00 89.38 521 GLY A C 1
ATOM 4080 O O . GLY A 1 521 ? -3.216 20.329 -5.860 1.00 89.38 521 GLY A O 1
ATOM 4081 N N . ASN A 1 522 ? -3.971 18.386 -6.712 1.00 92.31 522 ASN A N 1
ATOM 4082 C CA . ASN A 1 522 ? -2.923 18.206 -7.700 1.00 92.31 522 ASN A CA 1
ATOM 4083 C C . ASN A 1 522 ? -3.498 18.502 -9.091 1.00 92.31 522 ASN A C 1
ATOM 4085 O O . ASN A 1 522 ? -4.239 17.654 -9.593 1.00 92.31 522 ASN A O 1
ATOM 4089 N N . PRO A 1 523 ? -3.143 19.639 -9.726 1.00 92.19 523 PRO A N 1
ATOM 4090 C CA . PRO A 1 523 ? -3.646 20.008 -11.050 1.00 92.19 523 PRO A CA 1
ATOM 4091 C C . PRO A 1 523 ? -3.448 18.907 -12.087 1.00 92.19 523 PRO A C 1
ATOM 4093 O O . PRO A 1 523 ? -4.373 18.609 -12.836 1.00 92.19 523 PRO A O 1
ATOM 4096 N N . LYS A 1 524 ? -2.304 18.196 -12.034 1.00 92.31 524 LYS A N 1
ATOM 4097 C CA . LYS A 1 524 ? -2.060 17.040 -12.907 1.00 92.31 524 LYS A CA 1
ATOM 4098 C C . LYS A 1 524 ? -3.183 16.019 -12.786 1.00 92.31 524 LYS A C 1
ATOM 4100 O O . LYS A 1 524 ? -3.604 15.486 -13.789 1.00 92.31 524 LYS A O 1
ATOM 4105 N N . VAL A 1 525 ? -3.691 15.741 -11.586 1.00 95.00 525 VAL A N 1
ATOM 4106 C CA . VAL A 1 525 ? -4.777 14.771 -11.394 1.00 95.00 525 VAL A CA 1
ATOM 4107 C C . VAL A 1 525 ? -6.135 15.385 -11.716 1.00 95.00 525 VAL A C 1
ATOM 4109 O O . VAL A 1 525 ? -6.921 14.763 -12.425 1.00 95.00 525 VAL A O 1
ATOM 4112 N N . THR A 1 526 ? -6.442 16.582 -11.219 1.00 94.50 526 THR A N 1
ATOM 4113 C CA . THR A 1 526 ? -7.777 17.185 -11.380 1.00 94.50 526 THR A CA 1
ATOM 4114 C C . THR A 1 526 ? -8.105 17.531 -12.829 1.00 94.50 526 THR A C 1
ATOM 4116 O O . THR A 1 526 ? -9.262 17.416 -13.219 1.00 94.50 526 THR A O 1
ATOM 4119 N N . GLU A 1 527 ? -7.100 17.887 -13.625 1.00 94.25 527 GLU A N 1
ATOM 4120 C CA . GLU A 1 527 ? -7.237 18.239 -15.044 1.00 94.25 527 GLU A CA 1
ATOM 4121 C C . GLU A 1 527 ? -6.932 17.049 -15.972 1.00 94.25 527 GLU A C 1
ATOM 4123 O O . GLU A 1 527 ? -7.058 17.161 -17.189 1.00 94.25 527 GLU A O 1
ATOM 4128 N N . ALA A 1 528 ? -6.577 15.888 -15.403 1.00 94.69 528 ALA A N 1
ATOM 4129 C CA . ALA A 1 528 ? -6.241 14.684 -16.154 1.00 94.69 528 ALA A CA 1
ATOM 4130 C C . ALA A 1 528 ? -7.385 14.245 -17.073 1.00 94.69 528 ALA A C 1
ATOM 4132 O O . ALA A 1 528 ? -8.507 13.989 -16.616 1.00 94.69 528 ALA A O 1
ATOM 4133 N N . THR A 1 529 ? -7.063 14.024 -18.344 1.00 94.38 529 THR A N 1
ATOM 4134 C CA . THR A 1 529 ? -7.978 13.394 -19.297 1.00 94.38 529 THR A CA 1
ATOM 4135 C C . THR A 1 529 ? -8.322 11.954 -18.874 1.00 94.38 529 THR A C 1
ATOM 4137 O O . THR A 1 529 ? -7.552 11.307 -18.150 1.00 94.38 529 THR A O 1
ATOM 4140 N N . PRO A 1 530 ? -9.448 11.387 -19.353 1.00 93.00 530 PRO A N 1
ATOM 4141 C CA . PRO A 1 530 ? -9.780 9.983 -19.103 1.00 93.00 530 PRO A CA 1
ATOM 4142 C C . PRO A 1 530 ? -8.664 9.019 -19.526 1.00 93.00 530 PRO A C 1
ATOM 4144 O O . PRO A 1 530 ? -8.386 8.042 -18.831 1.00 93.00 530 PRO A O 1
ATOM 4147 N N . GLU A 1 531 ? -7.977 9.325 -20.628 1.00 91.62 531 GLU A N 1
ATOM 4148 C CA . GLU A 1 531 ? -6.872 8.513 -21.129 1.00 91.62 531 GLU A CA 1
ATOM 4149 C C . GLU A 1 531 ? -5.642 8.593 -20.217 1.00 91.62 531 GLU A C 1
ATOM 4151 O O . GLU A 1 531 ? -5.086 7.566 -19.833 1.00 91.62 531 GLU A O 1
ATOM 4156 N N . GLN A 1 532 ? -5.257 9.789 -19.771 1.00 94.62 532 GLN A N 1
ATOM 4157 C CA . GLN A 1 532 ? -4.175 9.970 -18.799 1.00 94.62 532 GLN A CA 1
ATOM 4158 C C . GLN A 1 532 ? -4.439 9.216 -17.486 1.00 94.62 532 GLN A C 1
ATOM 4160 O O . GLN A 1 532 ? -3.539 8.556 -16.953 1.00 94.62 532 GLN A O 1
ATOM 4165 N N . ARG A 1 533 ? -5.684 9.255 -16.986 1.00 94.00 533 ARG A N 1
ATOM 4166 C CA . ARG A 1 533 ? -6.114 8.478 -15.812 1.00 94.00 533 ARG A CA 1
ATOM 4167 C C . ARG A 1 533 ? -5.997 6.979 -16.070 1.00 94.00 533 ARG A C 1
ATOM 4169 O O . ARG A 1 533 ? -5.467 6.270 -15.216 1.00 94.00 533 ARG A O 1
ATOM 4176 N N . ARG A 1 534 ? -6.429 6.505 -17.244 1.00 92.62 534 ARG A N 1
ATOM 4177 C CA . ARG A 1 534 ? -6.335 5.096 -17.659 1.00 92.62 534 ARG A CA 1
ATOM 4178 C C . ARG A 1 534 ? -4.887 4.609 -17.730 1.00 92.62 534 ARG A C 1
ATOM 4180 O O . ARG A 1 534 ? -4.573 3.562 -17.171 1.00 92.62 534 ARG A O 1
ATOM 4187 N N . LEU A 1 535 ? -3.995 5.368 -18.366 1.00 93.56 535 LEU A N 1
ATOM 4188 C CA . LEU A 1 535 ? -2.570 5.027 -18.482 1.00 93.56 535 LEU A CA 1
ATOM 4189 C C . LEU A 1 535 ? -1.854 5.032 -17.126 1.00 93.56 535 LEU A C 1
ATOM 4191 O O . LEU A 1 535 ? -0.904 4.282 -16.917 1.00 93.56 535 LEU A O 1
ATOM 4195 N N . ALA A 1 536 ? -2.323 5.860 -16.195 1.00 95.19 536 ALA A N 1
ATOM 4196 C CA . ALA A 1 536 ? -1.819 5.948 -14.832 1.00 95.19 536 ALA A CA 1
ATOM 4197 C C . ALA A 1 536 ? -2.675 5.164 -13.821 1.00 95.19 536 ALA A C 1
ATOM 4199 O O . ALA A 1 536 ? -2.602 5.465 -12.622 1.00 95.19 536 ALA A O 1
ATOM 4200 N N . PHE A 1 537 ? -3.460 4.179 -14.273 1.00 95.06 537 PHE A N 1
ATOM 4201 C CA . PHE A 1 537 ? -4.331 3.393 -13.404 1.00 95.06 537 PHE A CA 1
ATOM 4202 C C . PHE A 1 537 ? -3.545 2.692 -12.296 1.00 95.06 537 PHE A C 1
ATOM 4204 O O . PHE A 1 537 ? -2.468 2.137 -12.516 1.00 95.06 537 PHE A O 1
ATOM 4211 N N . ARG A 1 538 ? -4.114 2.717 -11.094 1.00 94.00 538 ARG A N 1
ATOM 4212 C CA . ARG A 1 538 ? -3.612 2.045 -9.894 1.00 94.00 538 ARG A CA 1
ATOM 4213 C C . ARG A 1 538 ? -4.762 1.786 -8.937 1.00 94.00 538 ARG A C 1
ATOM 4215 O O . ARG A 1 538 ? -5.761 2.505 -8.959 1.00 94.00 538 ARG A O 1
ATOM 4222 N N . HIS A 1 539 ? -4.570 0.830 -8.042 1.00 93.94 539 HIS A N 1
ATOM 4223 C CA . HIS A 1 539 ? -5.538 0.554 -6.988 1.00 93.94 539 HIS A CA 1
ATOM 4224 C C . HIS A 1 539 ? -5.656 1.721 -5.987 1.00 93.94 539 HIS A C 1
ATOM 4226 O O . HIS A 1 539 ? -4.672 2.421 -5.733 1.00 93.94 539 HIS A O 1
ATOM 4232 N N . PRO A 1 540 ? -6.835 1.926 -5.372 1.00 94.12 540 PRO A N 1
ATOM 4233 C CA . PRO A 1 540 ? -7.036 2.869 -4.266 1.00 94.12 540 PRO A CA 1
ATOM 4234 C C . PRO A 1 540 ? -6.150 2.586 -3.046 1.00 94.12 540 PRO A C 1
ATOM 4236 O O . PRO A 1 540 ? -5.767 3.497 -2.304 1.00 94.12 540 PRO A O 1
ATOM 4239 N N . THR A 1 541 ? -5.851 1.308 -2.812 1.00 92.81 541 THR A N 1
ATOM 4240 C CA . THR A 1 541 ? -5.160 0.805 -1.625 1.00 92.81 541 THR A CA 1
ATOM 4241 C C . THR A 1 541 ? -3.912 0.022 -2.010 1.00 92.81 541 THR A C 1
ATOM 4243 O O . THR A 1 541 ? -3.755 -0.434 -3.140 1.00 92.81 541 THR A O 1
ATOM 4246 N N . ASN A 1 542 ? -3.021 -0.164 -1.037 1.00 91.56 542 ASN A N 1
ATOM 4247 C CA . ASN A 1 542 ? -1.838 -1.006 -1.186 1.00 91.56 542 ASN A CA 1
ATOM 4248 C C . ASN A 1 542 ? -2.098 -2.459 -0.739 1.00 91.56 542 ASN A C 1
ATOM 4250 O O . ASN A 1 542 ? -1.160 -3.192 -0.418 1.00 91.56 542 ASN A O 1
ATOM 4254 N N . ASP A 1 543 ? -3.371 -2.878 -0.712 1.00 91.19 543 ASP A N 1
ATOM 4255 C CA . ASP A 1 543 ? -3.812 -4.152 -0.130 1.00 91.19 543 ASP A CA 1
ATOM 4256 C C . ASP A 1 543 ? -3.155 -5.365 -0.820 1.00 91.19 543 ASP A C 1
ATOM 4258 O O . ASP A 1 543 ? -2.920 -6.386 -0.177 1.00 91.19 543 ASP A O 1
ATOM 4262 N N . LEU A 1 544 ? -2.800 -5.259 -2.109 1.00 92.25 544 LEU A N 1
ATOM 4263 C CA . LEU A 1 544 ? -2.078 -6.313 -2.837 1.00 92.25 544 LEU A CA 1
ATOM 4264 C C . LEU A 1 544 ? -0.697 -6.601 -2.228 1.00 92.25 544 LEU A C 1
ATOM 4266 O O . LEU A 1 544 ? -0.336 -7.762 -2.004 1.00 92.25 544 LEU A O 1
ATOM 4270 N N . ASN A 1 545 ? 0.070 -5.550 -1.919 1.00 94.56 545 ASN A N 1
ATOM 4271 C CA . ASN A 1 545 ? 1.379 -5.687 -1.286 1.00 94.56 545 ASN A CA 1
ATOM 4272 C C . ASN A 1 545 ? 1.247 -6.142 0.173 1.00 94.56 545 ASN A C 1
ATOM 4274 O O . ASN A 1 545 ? 1.927 -7.085 0.588 1.00 94.56 545 ASN A O 1
ATOM 4278 N N . GLU A 1 546 ? 0.340 -5.526 0.935 1.00 92.38 546 GLU A N 1
ATOM 4279 C CA . GLU A 1 546 ? 0.070 -5.892 2.331 1.00 92.38 546 GLU A CA 1
ATOM 4280 C C . GLU A 1 546 ? -0.387 -7.358 2.445 1.00 92.38 546 GLU A C 1
ATOM 4282 O O . GLU A 1 546 ? 0.083 -8.107 3.308 1.00 92.38 546 GLU A O 1
ATOM 4287 N N . GLY A 1 547 ? -1.239 -7.810 1.521 1.00 92.00 547 GLY A N 1
ATOM 4288 C CA . GLY A 1 547 ? -1.720 -9.184 1.417 1.00 92.00 547 GLY A CA 1
ATOM 4289 C C . GLY A 1 547 ? -0.619 -10.185 1.063 1.00 92.00 547 GLY A C 1
ATOM 4290 O O . GLY A 1 547 ? -0.550 -11.262 1.666 1.00 92.00 547 GLY A O 1
ATOM 4291 N N . ALA A 1 548 ? 0.294 -9.835 0.151 1.00 94.31 548 ALA A N 1
ATOM 4292 C CA . ALA A 1 548 ? 1.454 -10.671 -0.174 1.00 94.31 548 ALA A CA 1
ATOM 4293 C C . ALA A 1 548 ? 2.386 -10.840 1.040 1.00 94.31 548 ALA A C 1
ATOM 4295 O O . ALA A 1 548 ? 2.788 -11.957 1.381 1.00 94.31 548 ALA A O 1
ATOM 4296 N N . LEU A 1 549 ? 2.664 -9.751 1.763 1.00 93.94 549 LEU A N 1
ATOM 4297 C CA . LEU A 1 549 ? 3.456 -9.777 2.998 1.00 93.94 549 LEU A CA 1
ATOM 4298 C C . LEU A 1 549 ? 2.738 -10.520 4.138 1.00 93.94 549 LEU A C 1
ATOM 4300 O O . LEU A 1 549 ? 3.373 -11.230 4.927 1.00 93.94 549 LEU A O 1
ATOM 4304 N N . GLY A 1 550 ? 1.413 -10.401 4.224 1.00 91.75 550 GLY A N 1
ATOM 4305 C CA . GLY A 1 550 ? 0.576 -11.184 5.130 1.00 91.75 550 GLY A CA 1
ATOM 4306 C C . GLY A 1 550 ? 0.677 -12.682 4.840 1.00 91.75 550 GLY A C 1
ATOM 4307 O O . GLY A 1 550 ? 0.919 -13.474 5.755 1.00 91.75 550 GLY A O 1
ATOM 4308 N N . THR A 1 551 ? 0.594 -13.055 3.563 1.00 90.62 551 THR A N 1
ATOM 4309 C CA . THR A 1 551 ? 0.726 -14.441 3.101 1.00 90.62 551 THR A CA 1
ATOM 4310 C C . THR A 1 551 ? 2.115 -14.996 3.412 1.00 90.62 551 THR A C 1
ATOM 4312 O O . THR A 1 551 ? 2.214 -16.083 3.973 1.00 90.62 551 THR A O 1
ATOM 4315 N N . LEU A 1 552 ? 3.193 -14.231 3.188 1.00 92.25 552 LEU A N 1
ATOM 4316 C CA . LEU A 1 552 ? 4.556 -14.617 3.589 1.00 92.25 552 LEU A CA 1
ATOM 4317 C C . LEU A 1 552 ? 4.627 -15.022 5.070 1.00 92.25 552 LEU A C 1
ATOM 4319 O O . LEU A 1 552 ? 5.216 -16.045 5.424 1.00 92.25 552 LEU A O 1
ATOM 4323 N N . ARG A 1 553 ? 4.005 -14.235 5.957 1.00 90.00 553 ARG A N 1
ATOM 4324 C CA . ARG A 1 553 ? 3.976 -14.533 7.397 1.00 90.00 553 ARG A CA 1
ATOM 4325 C C . ARG A 1 553 ? 3.160 -15.784 7.710 1.00 90.00 553 ARG A C 1
ATOM 4327 O O . ARG A 1 553 ? 3.534 -16.520 8.621 1.00 90.00 553 ARG A O 1
ATOM 4334 N N . GLN A 1 554 ? 2.048 -16.001 7.012 1.00 88.50 554 GLN A N 1
ATOM 4335 C CA . GLN A 1 554 ? 1.224 -17.199 7.179 1.00 88.50 554 GLN A CA 1
ATOM 4336 C C . GLN A 1 554 ? 1.971 -18.454 6.714 1.00 88.50 554 GLN A C 1
ATOM 4338 O O . GLN A 1 554 ? 2.016 -19.434 7.454 1.00 88.50 554 GLN A O 1
ATOM 4343 N N . GLU A 1 555 ? 2.650 -18.391 5.569 1.00 89.44 555 GLU A N 1
ATOM 4344 C CA . GLU A 1 555 ? 3.469 -19.481 5.031 1.00 89.44 555 GLU A CA 1
ATOM 4345 C C . GLU A 1 555 ? 4.597 -19.875 5.989 1.00 89.44 555 GLU A C 1
ATOM 4347 O O . GLU A 1 555 ? 4.748 -21.054 6.295 1.00 89.44 555 GLU A O 1
ATOM 4352 N N . TYR A 1 556 ? 5.333 -18.914 6.560 1.00 89.88 556 TYR A N 1
ATOM 4353 C CA . TYR A 1 556 ? 6.368 -19.229 7.555 1.00 89.88 556 TYR A CA 1
ATOM 4354 C C . TYR A 1 556 ? 5.827 -19.800 8.869 1.00 89.88 556 TYR A C 1
ATOM 4356 O O . TYR A 1 556 ? 6.564 -20.480 9.586 1.00 89.88 556 TYR A O 1
ATOM 4364 N N . ARG A 1 557 ? 4.570 -19.512 9.226 1.00 86.12 557 ARG A N 1
ATOM 4365 C CA . ARG A 1 557 ? 3.926 -20.111 10.404 1.00 86.12 557 ARG A CA 1
ATOM 4366 C C . ARG A 1 557 ? 3.472 -21.537 10.122 1.00 86.12 557 ARG A C 1
ATOM 4368 O O . ARG A 1 557 ? 3.731 -22.411 10.939 1.00 86.12 557 ARG A O 1
ATOM 4375 N N . ALA A 1 558 ? 2.815 -21.758 8.985 1.00 85.44 558 ALA A N 1
ATOM 4376 C CA . ALA A 1 558 ? 2.314 -23.069 8.588 1.00 85.44 558 ALA A CA 1
ATOM 4377 C C . ALA A 1 558 ? 3.454 -24.034 8.221 1.00 85.44 558 ALA A C 1
ATOM 4379 O O . ALA A 1 558 ? 3.395 -25.220 8.539 1.00 85.44 558 ALA A O 1
ATOM 4380 N N . TYR A 1 559 ? 4.515 -23.520 7.594 1.00 87.19 559 TYR A N 1
ATOM 4381 C CA . TYR A 1 559 ? 5.631 -24.301 7.069 1.00 87.19 559 TYR A CA 1
ATOM 4382 C C . TYR A 1 559 ? 6.979 -23.668 7.456 1.00 87.19 559 TYR A C 1
ATOM 4384 O O . TYR A 1 559 ? 7.632 -23.048 6.621 1.00 87.19 559 TYR A O 1
ATOM 4392 N N . PRO A 1 560 ? 7.469 -23.847 8.696 1.00 86.06 560 PRO A N 1
ATOM 4393 C CA . PRO A 1 560 ? 8.691 -23.182 9.172 1.00 86.06 560 PRO A CA 1
ATOM 4394 C C . PRO A 1 560 ? 9.958 -23.457 8.347 1.00 86.06 560 PRO A C 1
ATOM 4396 O O . PRO A 1 560 ? 10.876 -22.642 8.350 1.00 86.06 560 PRO A O 1
ATOM 4399 N N . ASN A 1 561 ? 9.993 -24.584 7.628 1.00 87.69 561 ASN A N 1
ATOM 4400 C CA . ASN A 1 561 ? 11.117 -25.004 6.786 1.00 87.69 561 ASN A CA 1
ATOM 4401 C C . ASN A 1 561 ? 10.946 -24.622 5.302 1.00 87.69 561 ASN A C 1
ATOM 4403 O O . ASN A 1 561 ? 11.744 -25.049 4.465 1.00 87.69 561 ASN A O 1
ATOM 4407 N N . ILE A 1 562 ? 9.896 -23.873 4.936 1.00 90.44 562 ILE A N 1
ATOM 4408 C CA . ILE A 1 562 ? 9.709 -23.419 3.556 1.00 90.44 562 ILE A CA 1
ATOM 4409 C C . ILE A 1 562 ? 10.801 -22.413 3.183 1.00 90.44 562 ILE A C 1
ATOM 4411 O O . ILE A 1 562 ? 11.105 -21.478 3.920 1.00 90.44 562 ILE A O 1
ATOM 4415 N N . THR A 1 563 ? 11.412 -22.600 2.015 1.00 91.62 563 THR A N 1
ATOM 4416 C CA . THR A 1 563 ? 12.432 -21.670 1.522 1.00 91.62 563 THR A CA 1
ATOM 4417 C C . THR A 1 563 ? 11.775 -20.396 1.005 1.00 91.62 563 THR A C 1
ATOM 4419 O O . THR A 1 563 ? 10.753 -20.481 0.326 1.00 91.62 563 THR A O 1
ATOM 4422 N N . PHE A 1 564 ? 12.405 -19.238 1.197 1.00 92.06 564 PHE A N 1
ATOM 4423 C CA . PHE A 1 564 ? 11.899 -17.951 0.705 1.00 92.06 564 PHE A CA 1
ATOM 4424 C C . PHE A 1 564 ? 11.524 -17.961 -0.788 1.00 92.06 564 PHE A C 1
ATOM 4426 O O . PHE A 1 564 ? 10.416 -17.578 -1.153 1.00 92.06 564 PHE A O 1
ATOM 4433 N N . GLY A 1 565 ? 12.393 -18.509 -1.647 1.00 92.69 565 GLY A N 1
ATOM 4434 C CA . GLY A 1 565 ? 12.111 -18.633 -3.082 1.00 92.69 565 GLY A CA 1
ATOM 4435 C C . GLY A 1 565 ? 10.889 -19.503 -3.409 1.00 92.69 565 GLY A C 1
ATOM 4436 O O . GLY A 1 565 ? 10.250 -19.291 -4.430 1.00 92.69 565 GLY A O 1
ATOM 4437 N N . MET A 1 566 ? 10.514 -20.441 -2.531 1.00 93.31 566 MET A N 1
ATOM 4438 C CA . MET A 1 566 ? 9.289 -21.232 -2.697 1.00 93.31 566 MET A CA 1
ATOM 4439 C C . MET A 1 566 ? 8.047 -20.412 -2.350 1.00 93.31 566 MET A C 1
ATOM 4441 O O . MET A 1 566 ? 7.040 -20.528 -3.037 1.00 93.31 566 MET A O 1
ATOM 4445 N N . VAL A 1 567 ? 8.117 -19.572 -1.312 1.00 93.19 567 VAL A N 1
ATOM 4446 C CA . VAL A 1 567 ? 7.019 -18.656 -0.975 1.00 93.19 567 VAL A CA 1
ATOM 4447 C C . VAL A 1 567 ? 6.776 -17.678 -2.122 1.00 93.19 567 VAL A C 1
ATOM 4449 O O . VAL A 1 567 ? 5.637 -17.528 -2.552 1.00 93.19 567 VAL A O 1
ATOM 4452 N N . ASN A 1 568 ? 7.842 -17.085 -2.670 1.00 93.69 568 ASN A N 1
ATOM 4453 C CA . ASN A 1 568 ? 7.736 -16.235 -3.857 1.00 93.69 568 ASN A CA 1
ATOM 4454 C C . ASN A 1 568 ? 7.140 -16.992 -5.046 1.00 93.69 568 ASN A C 1
ATOM 4456 O O . ASN A 1 568 ? 6.192 -16.501 -5.642 1.00 93.69 568 ASN A O 1
ATOM 4460 N N . ALA A 1 569 ? 7.627 -18.201 -5.351 1.00 94.00 569 ALA A N 1
ATOM 4461 C CA . ALA A 1 569 ? 7.089 -18.996 -6.454 1.00 94.00 569 ALA A CA 1
ATOM 4462 C C . ALA A 1 569 ? 5.588 -19.285 -6.284 1.00 94.00 569 ALA A C 1
ATOM 4464 O O . ALA A 1 569 ? 4.832 -19.100 -7.230 1.00 94.00 569 ALA A O 1
ATOM 4465 N N . LYS A 1 570 ? 5.141 -19.657 -5.076 1.00 92.19 570 LYS A N 1
ATOM 4466 C CA . LYS A 1 570 ? 3.713 -19.850 -4.771 1.00 92.19 570 LYS A CA 1
ATOM 4467 C C . LYS A 1 570 ? 2.894 -18.584 -5.015 1.00 92.19 570 LYS A C 1
ATOM 4469 O O . LYS A 1 570 ? 1.831 -18.663 -5.613 1.00 92.19 570 LYS A O 1
ATOM 4474 N N . LEU A 1 571 ? 3.382 -17.437 -4.548 1.00 91.69 571 LEU A N 1
ATOM 4475 C CA . LEU A 1 571 ? 2.694 -16.158 -4.714 1.00 91.69 571 LEU A CA 1
ATOM 4476 C C . LEU A 1 571 ? 2.646 -15.701 -6.175 1.00 91.69 571 LEU A C 1
ATOM 4478 O O . LEU A 1 571 ? 1.641 -15.145 -6.587 1.00 91.69 571 LEU A O 1
ATOM 4482 N N . MET A 1 572 ? 3.697 -15.956 -6.956 1.00 90.88 572 MET A N 1
ATOM 4483 C CA . MET A 1 572 ? 3.732 -15.630 -8.386 1.00 90.88 572 MET A CA 1
ATOM 4484 C C . MET A 1 572 ? 2.838 -16.547 -9.231 1.00 90.88 572 MET A C 1
ATOM 4486 O O . MET A 1 572 ? 2.388 -16.138 -10.291 1.00 90.88 572 MET A O 1
ATOM 4490 N N . CYS A 1 573 ? 2.593 -17.783 -8.785 1.00 86.31 573 CYS A N 1
ATOM 4491 C CA . CYS A 1 573 ? 1.705 -18.729 -9.473 1.00 86.31 573 CYS A CA 1
ATOM 4492 C C . CYS A 1 573 ? 0.215 -18.514 -9.174 1.00 86.31 573 CYS A C 1
ATOM 4494 O O . CYS A 1 573 ? -0.604 -19.262 -9.713 1.00 86.31 573 CYS A O 1
ATOM 4496 N N . LYS A 1 574 ? -0.122 -17.626 -8.237 1.00 79.50 574 LYS A N 1
ATOM 4497 C CA . LYS A 1 574 ? -1.494 -17.368 -7.797 1.00 79.50 574 LYS A CA 1
ATOM 4498 C C . LYS A 1 574 ? -2.169 -16.397 -8.750 1.00 79.50 574 LYS A C 1
ATOM 4500 O O . LYS A 1 574 ? -3.351 -16.664 -9.057 1.00 79.50 574 LYS A O 1
#

Solvent-accessible surface area (backbone atoms only — not comparable to full-atom values): 30536 Å² total; per-residue (Å²): 126,91,88,72,82,51,68,71,58,48,50,50,41,47,53,38,43,68,74,68,42,52,54,80,40,42,50,61,54,51,53,54,52,28,58,76,70,74,47,88,76,88,81,85,71,50,45,69,51,37,53,47,49,37,46,52,39,19,52,50,36,43,39,52,48,51,53,48,54,71,61,26,70,20,21,17,36,36,51,39,73,51,75,58,96,91,40,39,34,33,29,35,37,35,32,33,28,48,74,82,80,50,77,72,42,82,37,69,71,42,65,44,78,44,96,65,86,49,41,66,57,52,50,51,52,51,52,54,50,49,44,53,42,29,56,55,30,42,73,34,77,67,14,68,79,57,65,63,56,57,50,65,51,40,44,32,50,19,29,39,40,32,60,82,49,71,52,49,54,53,33,48,53,52,51,55,52,48,24,49,52,29,44,18,33,55,45,6,51,55,43,69,75,33,80,91,33,50,68,61,45,54,52,40,46,51,52,45,46,50,55,56,33,54,75,61,70,29,70,72,46,52,71,69,42,56,70,71,54,44,53,50,48,54,52,48,45,55,48,55,30,17,33,52,48,6,46,55,58,53,70,70,44,53,72,70,57,45,49,65,67,69,44,66,48,63,42,54,21,50,62,54,44,53,53,51,10,54,49,37,8,52,57,37,31,59,48,45,33,75,78,68,30,88,84,61,44,40,59,78,48,61,54,73,67,44,48,51,44,58,75,66,64,80,54,62,66,78,81,61,54,56,85,81,30,24,31,31,68,34,34,40,52,49,44,46,42,40,32,54,30,95,51,72,91,79,24,51,40,94,78,46,86,78,69,92,46,63,27,58,33,24,38,51,46,66,66,39,41,69,56,55,52,50,47,51,49,51,55,11,68,71,37,95,67,88,45,56,63,54,75,70,56,44,37,35,52,50,37,76,70,29,62,49,12,47,35,42,21,49,41,37,21,50,47,26,50,24,41,54,49,50,52,50,49,60,69,66,34,76,94,36,72,82,45,41,40,78,68,44,41,68,58,53,54,48,52,48,51,48,40,50,47,37,53,77,39,51,45,41,72,56,34,96,84,44,44,42,62,73,35,21,75,81,35,47,80,54,86,58,54,66,45,55,50,51,50,45,78,43,41,84,79,31,91,54,41,70,62,42,40,33,40,19,38,54,26,19,42,52,40,45,64,60,61,43,29,55,39,68,64,25,64,74,54,69,70,46,48,74,63,58,48,56,44,40,35,43,64,44,51,58,57,70,32,53,48,52,55,49,47,54,55,50,48,48,68,79,38,75,84,64,52,68,70,53,56,40,12,50,61,43,60,98

Foldseek 3Di:
DPPDDDPVNLVLLLVCVLVVNQLQCSQVVVVVVCVVVVHDDPDTDGSVRSLVSLLVLLLVLLLVLLVLLVQFQAKEKEKDWDDDPNWIKMWIWMFGHHPPNDFTDIFTLFMDTFPDDALVRVLVVVVVSLVVSQVSNCPDPNCVVPRGDSLSSLQRYQEYEYAPDPRVVVNRVVSLVSSLLSQLLVQLVVLCPDPVNVVVLVVLLVVLVVVLQVVQPHDVSLVPDDPVVVVVSVVVSSSSSSSVSSVVSLVPDDPVVVCVSSRHAYAYFLLSLLVVLLVLLLVQLLVCCVVPVPPLAFDFLADPVLVVVVVVVPDDNPVSGDSCRGAQNNLLVLLLCQCPPPDPVRHVVVPDDHDPDSLVSLLVCLLCVVVLLVVLQVVLCPDPPPSDDDSSSVSNNSLSPRLNRNLRSLLSNLCCQAPVVVLVCVQPPPVNPSPFLLPCQVVLVLRLVLLVVCLVPVCCQQPPPNALLSSHSNSDDGPDVSSSVSCNVCVVVRVCNSVSNNSSSVSSSVSSVVNCCSRNVDCSSVVPDPVSSSSNGDGSRPVLNVVLVVQVNVCCVVPVPDDSSSSRSSSSSD

Radius of gyration: 29.61 Å; Cα contacts (8 Å, |Δi|>4): 796; chains: 1; bounding box: 81×67×87 Å

Organism: NCBI:txid56493